Protein AF-A0A3Q0HEC6-F1 (afdb_monomer_lite)

InterPro domains:
  IPR000152 EGF-type aspartate/asparagine hydroxylation site [PS00010] (54-65)
  IPR000152 EGF-type aspartate/asparagine hydroxylation site [PS00010] (96-107)
  IPR000152 EGF-type aspartate/asparagine hydroxylation site [PS00010] (138-149)
  IPR000152 EGF-type aspartate/asparagine hydroxylation site [PS00010] (179-190)
  IPR000152 EGF-type aspartate/asparagine hydroxylation site [PS00010] (309-320)
  IPR000152 EGF-type aspartate/asparagine hydroxylation site [PS00010] (496-507)
  IPR000742 EGF-like domain [PS01186] (63-78)
  IPR000742 EGF-like domain [PS01186] (147-162)
  IPR000742 EGF-like domain [PS01186] (188-203)
  IPR000742 EGF-like domain [PS01186] (318-333)
  IPR000742 EGF-like domain [PS50026] (38-79)
  IPR000742 EGF-like domain [PS50026] (80-117)
  IPR000742 EGF-like domain [PS50026] (122-163)
  IPR000742 EGF-like domain [PS50026] (164-204)
  IPR000742 EGF-like domain [PS50026] (293-334)
  IPR000742 EGF-like domain [PS50026] (479-517)
  IPR000742 EGF-like domain [SM00181] (41-79)
  IPR000742 EGF-like domain [SM00181] (83-121)
  IPR000742 EGF-like domain [SM00181] (125-163)
  IPR000742 EGF-like domain [SM00181] (167-204)

Sequence (721 aa):
MAGSWHCPREAHSAGGAPPPGPCSRARGTRASPCSLADVDECRDARPPCGAGSCENLPGAYRCLCPEGYRTGARQAECQDVDECAAGTPCGLPSHCTNTAGSFRCECRPGYRAQAPGGPCMDVNECLEGDFCFPHGECLNADGSYTCLCAQGFAAAPDGASCLDVDECRRGGACEGGRCVNTEGSFDCYCPAGFRAGPDKTDCQDVDECQDYRDALCGAQRCENLPGSYRCVADCDPGYEAGSNGQCHDVDECETYGAHLCGAQRCQNLPGSYRCVAPCDPGYEPGPGSQCHDVDECANGTRCGVHAVCHNLPGAFQCLCDQGYETTRDGHHCQDVNECETLQGVCGAELCENVEGSFLCLCPSSDQEFDPMTGRCTRPPGAALPSRPEPPELRVEPEPELEPVLVPGEGARRECYRQGCGGLLAWNTTRQECCCTLGGGWGPECSTRPCPTRGSAQYQALCPGIGGIVASGPHGALADVDECVLFGSHACMGGVCVNKVPGYACYCPSGYYYEREQLECVDNDECQDEEAEACVGGRCVNTVGSYYCSCQAPLVLDASQRRCVANDSQALDANQAVCWQEVVSPDILALQASSALAWLIVEVLVILLSLYLMTVNTDLTTIDLVAFSGYKYVGMIVGVVSGLLFGRTGYYLLLSWCCVTIFFFMVRAGGTWPGARRLGPEDLGTGVLVRGAKNQLRMYLTMAIAALQPLFMYWLTYHLVW

Organism: Alligator sinensis (NCBI:txid38654)

Radius of gyration: 64.33 Å; chains: 1; bounding box: 163×84×189 Å

Secondary structure (DSSP, 8-state):
--------------------------S-S-------PPP-GGGSSS-TTTTSEEEEETTEEEEEPPTTEEE-TTSSSEEE--GGGGS-TT-TTEEEEEETTEEEEEEPTTEEESSTT--EEE--HHHHS-TTTTTEEEEEETTEEEEEEPTTEEE-TTSSSEEE--HHHHS-SSBTSEEEEETTEEEEEPPTTEEE-TTSSBEEE--HHHHSHHHHHTTEEEEEETTEEEEEEEEPTTEEE-TTS-EEE--HHHHTGGGTTTTEEEEEETTEEEEEEEEPTTEEE-TTSPEEE--TTTTS-SS-TTEEEEEETTEEEEEEPTTEEE-TTSS-EEE--HHHHSTTTTTTSEEEEETTEEEEE-SSTT-EEETTTTEEE--TT-PPPPP-------------------TTTT--EEEE-GGG-SEEEEEE-HHHHHTTT-SEESS-TTTSBPPPTTSHHHHHHS-SSTTEEEETTTTEEEE--HHHHHGGGTSBTSEEEE-SSSEEEEPPTTEEEETTTTEEEEP-TTS-TTS--SBSSEEEEETTEEEEEPPTTEEE-TTSSBEEE--S-----S-------S--HHHHHHHHHHHHHHHHHHHHHHHHHHHHHTS-----HHHHHHHHIIIIIHHHHHHHHHHHHHHHHHHHHHHHHHHHHHHHHHHHTT-STTPPP--S--SSS------HHHHHHHHHHHHHHHHHHHHHHHHHHHH--

pLDDT: mean 71.11, std 16.27, range [29.56, 91.94]

Foldseek 3Di:
DDDDDDDDDDDDDDDDDDDDDDDDDDDDDDDDDDDDDADQQCPDPDRQAVQFHWDDDRVDIATDEDAQWDQPPVNRYTDGDQPVVVPCQQEPPWDWDGDRRGIATGHDQQWDAPDGSHHTDGDQVQVVDDWQPPFFHWADDRNDIATDGHQQWDQDPRRGYTDGDQVVVVDQAAAQFDWDDDRNGIDTDHDAQWDQDPVRRYTHGNQCCVVPVCVPQNQFDWAGDRNDIDGDLHGHAQWDQDPVSDTDGNQCCVVVNCVPQPQFDWDGDRNDIDGDDDGHAQWDQDPPRDTDGNQPCPVVPQADPQWDWAGDRRDIATHGHAQWDQDPVRRYTDGDQCPVVPPCQLPPFDWDGDGRGIDTDDPDPQWDRDNVVSDTDHPPPDDDDDDDDDDDDDDDDDDDDDDPPDPDQPFFAWFAAAVNPDTQAGGHGLLLRQLAGGQATHPDRVVGGRDDPPDPSSCVSAVDHRQWGQDDPPRDIDGRQSCVGRPCQQEPQFDWDCDVRYIDTDHPAQWDQDRRNNYTHGNQPQPPPVNLQAAQFHWDDDRRDIATHHDPPWDADPVRRYTDHPPDDPDDDDDDPDDDDDDDPVRVVVLVVVVVVVVVVVVVVVVVVVVVVVPDDPDDPVLVCLVCCLPPVLVVQLVVQCVVPNPVSNVVSLVVSVVSLVVSCCLADQPDPVRADDDPDDDDDGDDPDDPVSVVVVVVVNVVSVCVSVVVVVSCVVPVD

Structure (mmCIF, N/CA/C/O backbone):
data_AF-A0A3Q0HEC6-F1
#
_entry.id   AF-A0A3Q0HEC6-F1
#
loop_
_atom_site.group_PDB
_atom_site.id
_atom_site.type_symbol
_atom_site.label_atom_id
_atom_site.label_alt_id
_atom_site.label_comp_id
_atom_site.label_asym_id
_atom_site.label_entity_id
_atom_site.label_seq_id
_atom_site.pdbx_PDB_ins_code
_atom_site.Cartn_x
_atom_site.Cartn_y
_atom_site.Cartn_z
_atom_site.occupancy
_atom_site.B_iso_or_equiv
_atom_site.auth_seq_id
_atom_site.auth_comp_id
_atom_site.auth_asym_id
_atom_site.auth_atom_id
_atom_site.pdbx_PDB_model_num
ATOM 1 N N . MET A 1 1 ? -63.225 -2.344 35.540 1.00 34.50 1 MET A N 1
ATOM 2 C CA . MET A 1 1 ? -64.273 -3.195 34.934 1.00 34.50 1 MET A CA 1
ATOM 3 C C . MET A 1 1 ? -64.584 -4.330 35.905 1.00 34.50 1 MET A C 1
ATOM 5 O O . MET A 1 1 ? -63.628 -4.870 36.437 1.00 34.50 1 MET A O 1
ATOM 9 N N . ALA A 1 2 ? -65.879 -4.645 36.088 1.00 30.22 2 ALA A N 1
ATOM 10 C CA . ALA A 1 2 ? -66.488 -5.686 36.949 1.00 30.22 2 ALA A CA 1
ATOM 11 C C . ALA A 1 2 ? -66.310 -5.498 38.479 1.00 30.22 2 ALA A C 1
ATOM 13 O O . ALA A 1 2 ? -65.220 -5.198 38.931 1.00 30.22 2 ALA A O 1
ATOM 14 N N . GLY A 1 3 ? -67.301 -5.642 39.366 1.00 30.62 3 GLY A N 1
ATOM 15 C CA . GLY A 1 3 ? -68.721 -5.970 39.245 1.00 30.62 3 GLY A CA 1
ATOM 16 C C . GLY A 1 3 ? -69.268 -6.528 40.577 1.00 30.62 3 GLY A C 1
ATOM 17 O O . GLY A 1 3 ? -68.682 -7.438 41.140 1.00 30.62 3 GLY A O 1
ATOM 18 N N . SER A 1 4 ? -70.439 -6.020 40.981 1.00 29.95 4 SER A N 1
ATOM 19 C CA . SER A 1 4 ? -71.490 -6.640 41.818 1.00 29.95 4 SER A CA 1
ATOM 20 C C . SER A 1 4 ? -71.415 -6.726 43.361 1.00 29.95 4 SER A C 1
ATOM 22 O O . SER A 1 4 ? -70.410 -7.029 43.987 1.00 29.95 4 SER A O 1
ATOM 24 N N . TRP A 1 5 ? -72.612 -6.492 43.914 1.00 33.75 5 TRP A N 1
ATOM 25 C CA . TRP A 1 5 ? -73.108 -6.399 45.289 1.00 33.75 5 TRP A CA 1
ATOM 26 C C . TRP A 1 5 ? -73.539 -7.753 45.887 1.00 33.75 5 TRP A C 1
ATOM 28 O O . TRP A 1 5 ? -73.974 -8.607 45.118 1.00 33.75 5 TRP A O 1
ATOM 38 N N . HIS A 1 6 ? -73.600 -7.872 47.231 1.00 31.00 6 HIS A N 1
ATOM 39 C CA . HIS A 1 6 ? -74.735 -8.473 47.979 1.00 31.00 6 HIS A CA 1
ATOM 40 C C . HIS A 1 6 ? -74.637 -8.368 49.526 1.00 31.00 6 HIS A C 1
ATOM 42 O O . HIS A 1 6 ? -73.565 -8.510 50.103 1.00 31.00 6 HIS A O 1
ATOM 48 N N . CYS A 1 7 ? -75.797 -8.156 50.177 1.00 32.81 7 CYS A N 1
ATOM 49 C CA . CYS A 1 7 ? -76.070 -8.264 51.629 1.00 32.81 7 CYS A CA 1
ATOM 50 C C . CYS A 1 7 ? -76.381 -9.714 52.065 1.00 32.81 7 CYS A C 1
ATOM 52 O O . CYS A 1 7 ? -76.764 -10.526 51.220 1.00 32.81 7 CYS A O 1
ATOM 54 N N . PRO A 1 8 ? -76.350 -10.021 53.383 1.00 38.03 8 PRO A N 1
ATOM 55 C CA . PRO A 1 8 ? -77.593 -10.434 54.083 1.00 38.03 8 PRO A CA 1
ATOM 56 C C . PRO A 1 8 ? -77.682 -9.991 55.578 1.00 38.03 8 PRO A C 1
ATOM 58 O O . PRO A 1 8 ? -76.679 -9.920 56.270 1.00 38.03 8 PRO A O 1
ATOM 61 N N . ARG A 1 9 ? -78.845 -9.484 56.032 1.00 30.67 9 ARG A N 1
ATOM 62 C CA . ARG A 1 9 ? -79.902 -10.087 56.905 1.00 30.67 9 ARG A CA 1
ATOM 63 C C . ARG A 1 9 ? -79.598 -10.228 58.414 1.00 30.67 9 ARG A C 1
ATOM 65 O O . ARG A 1 9 ? -78.859 -11.112 58.823 1.00 30.67 9 ARG A O 1
ATOM 72 N N . GLU A 1 10 ? -80.350 -9.467 59.218 1.00 32.66 10 GLU A N 1
ATOM 73 C CA . GLU A 1 10 ? -80.646 -9.706 60.642 1.00 32.66 10 GLU A CA 1
ATOM 74 C C . GLU A 1 10 ? -82.027 -10.370 60.826 1.00 32.66 10 GLU A C 1
ATOM 76 O O . GLU A 1 10 ? -82.947 -10.120 60.041 1.00 32.66 10 GLU A O 1
ATOM 81 N N . ALA A 1 11 ? -82.190 -11.166 61.895 1.00 30.73 11 ALA A N 1
ATOM 82 C CA . ALA A 1 11 ? -83.487 -11.556 62.457 1.00 30.73 11 ALA A CA 1
ATOM 83 C C . ALA A 1 11 ? -83.419 -11.860 63.979 1.00 30.73 11 ALA A C 1
ATOM 85 O O . ALA A 1 11 ? -82.565 -12.608 64.443 1.00 30.73 11 ALA A O 1
ATOM 86 N N . HIS A 1 12 ? -84.379 -11.260 64.694 1.00 33.44 12 HIS A N 1
ATOM 87 C CA . HIS A 1 12 ? -84.922 -11.401 66.063 1.00 33.44 12 HIS A CA 1
ATOM 88 C C . HIS A 1 12 ? -84.805 -12.741 66.848 1.00 33.44 12 HIS A C 1
ATOM 90 O O . HIS A 1 12 ? -85.048 -13.802 66.286 1.00 33.44 12 HIS A O 1
ATOM 96 N N . SER A 1 13 ? -84.697 -12.706 68.197 1.00 32.81 13 SER A N 1
ATOM 97 C CA . SER A 1 13 ? -85.825 -12.677 69.184 1.00 32.81 13 SER A CA 1
ATOM 98 C C . SER A 1 13 ? -85.439 -13.097 70.637 1.00 32.81 13 SER A C 1
ATOM 100 O O . SER A 1 13 ? -84.605 -13.976 70.793 1.00 32.81 13 SER A O 1
ATOM 102 N N . ALA A 1 14 ? -86.125 -12.492 71.641 1.00 33.44 14 ALA A N 1
ATOM 103 C CA . ALA A 1 14 ? -86.491 -12.935 73.024 1.00 33.44 14 ALA A CA 1
ATOM 104 C C . ALA A 1 14 ? -85.405 -13.454 74.018 1.00 33.44 14 ALA A C 1
ATOM 106 O O . ALA A 1 14 ? -84.479 -14.134 73.622 1.00 33.44 14 ALA A O 1
ATOM 107 N N . GLY A 1 15 ? -85.430 -13.273 75.352 1.00 30.64 15 GLY A N 1
ATOM 108 C CA . GLY A 1 15 ? -86.373 -12.743 76.354 1.00 30.64 15 GLY A CA 1
ATOM 109 C C . GLY A 1 15 ? -86.136 -13.432 77.732 1.00 30.64 15 GLY A C 1
ATOM 110 O O . GLY A 1 15 ? -85.742 -14.592 77.745 1.00 30.64 15 GLY A O 1
ATOM 111 N N . GLY A 1 16 ? -86.411 -12.760 78.873 1.00 29.56 16 GLY A N 1
ATOM 112 C CA . GLY A 1 16 ? -86.793 -13.418 80.156 1.00 29.56 16 GLY A CA 1
ATOM 113 C C . GLY A 1 16 ? -85.967 -13.194 81.457 1.00 29.56 16 GLY A C 1
ATOM 114 O O . GLY A 1 16 ? -85.059 -13.965 81.718 1.00 29.56 16 GLY A O 1
ATOM 115 N N . ALA A 1 17 ? -86.327 -12.160 82.254 1.00 30.50 17 ALA A N 1
ATOM 116 C CA . ALA A 1 17 ? -86.781 -12.087 83.688 1.00 30.50 17 ALA A CA 1
ATOM 117 C C . ALA A 1 17 ? -86.378 -13.155 84.774 1.00 30.50 17 ALA A C 1
ATOM 119 O O . ALA A 1 17 ? -86.022 -14.258 84.374 1.00 30.50 17 ALA A O 1
ATOM 120 N N . PRO A 1 18 ? -86.655 -13.014 86.120 1.00 54.81 18 PRO A N 1
ATOM 121 C CA . PRO A 1 18 ? -86.926 -11.886 87.080 1.00 54.81 18 PRO A CA 1
ATOM 122 C C . PRO A 1 18 ? -86.287 -12.116 88.526 1.00 54.81 18 PRO A C 1
ATOM 124 O O . PRO A 1 18 ? -85.237 -12.748 88.574 1.00 54.81 18 PRO A O 1
ATOM 127 N N . PRO A 1 19 ? -86.937 -11.862 89.712 1.00 59.88 19 PRO A N 1
ATOM 128 C CA . PRO A 1 19 ? -87.216 -10.651 90.561 1.00 59.88 19 PRO A CA 1
ATOM 129 C C . PRO A 1 19 ? -86.631 -10.811 92.021 1.00 59.88 19 PRO A C 1
ATOM 131 O O . PRO A 1 19 ? -85.652 -11.553 92.113 1.00 59.88 19 PRO A O 1
ATOM 134 N N . PRO A 1 20 ? -87.152 -10.279 93.185 1.00 47.16 20 PRO A N 1
ATOM 135 C CA . PRO A 1 20 ? -88.245 -9.326 93.581 1.00 47.16 20 PRO A CA 1
ATOM 136 C C . PRO A 1 20 ? -87.755 -8.165 94.511 1.00 47.16 20 PRO A C 1
ATOM 138 O O . PRO A 1 20 ? -86.562 -8.054 94.735 1.00 47.16 20 PRO A O 1
ATOM 141 N N . GLY A 1 21 ? -88.502 -7.212 95.101 1.00 34.09 21 GLY A N 1
ATOM 142 C CA . GLY A 1 21 ? -89.913 -6.923 95.434 1.00 34.09 21 GLY A CA 1
ATOM 143 C C . GLY A 1 21 ? -89.975 -5.618 96.303 1.00 34.09 21 GLY A C 1
ATOM 144 O O . GLY A 1 21 ? -88.972 -4.918 96.363 1.00 34.09 21 GLY A O 1
ATOM 145 N N . PRO A 1 22 ? -91.082 -5.280 97.006 1.00 52.56 22 PRO A N 1
ATOM 146 C CA . PRO A 1 22 ? -91.936 -4.074 96.846 1.00 52.56 22 PRO A CA 1
ATOM 147 C C . PRO A 1 22 ? -91.680 -2.909 97.857 1.00 52.56 22 PRO A C 1
ATOM 149 O O . PRO A 1 22 ? -90.923 -3.073 98.803 1.00 52.56 22 PRO A O 1
ATOM 152 N N . CYS A 1 23 ? -92.225 -1.682 97.716 1.00 31.59 23 CYS A N 1
ATOM 153 C CA . CYS A 1 23 ? -93.571 -1.293 98.191 1.00 31.59 23 CYS A CA 1
ATOM 154 C C . CYS A 1 23 ? -93.992 0.160 97.842 1.00 31.59 23 CYS A C 1
ATOM 156 O O . CYS A 1 23 ? -93.206 1.102 97.853 1.00 31.59 23 CYS A O 1
ATOM 158 N N . SER A 1 24 ? -95.298 0.299 97.620 1.00 32.69 24 SER A N 1
ATOM 159 C CA . SER A 1 24 ? -96.154 1.462 97.331 1.00 32.69 24 SER A CA 1
ATOM 160 C C . SER A 1 24 ? -96.420 2.418 98.511 1.00 32.69 24 SER A C 1
ATOM 162 O O . SER A 1 24 ? -96.387 1.993 99.666 1.00 32.69 24 SER A O 1
ATOM 164 N N . ARG A 1 25 ? -96.843 3.672 98.240 1.00 35.34 25 ARG A N 1
ATOM 165 C CA . ARG A 1 25 ? -97.493 4.546 99.244 1.00 35.34 25 ARG A CA 1
ATOM 166 C C . ARG A 1 25 ? -98.843 5.100 98.777 1.00 35.34 25 ARG A C 1
ATOM 168 O O . ARG A 1 25 ? -98.983 5.642 97.686 1.00 35.34 25 ARG A O 1
ATOM 175 N N . ALA A 1 26 ? -99.825 4.911 99.653 1.00 34.44 26 ALA A N 1
ATOM 176 C CA . ALA A 1 26 ? -101.240 5.194 99.492 1.00 34.44 26 ALA A CA 1
ATOM 177 C C . ALA A 1 26 ? -101.593 6.683 99.651 1.00 34.44 26 ALA A C 1
ATOM 179 O O . ALA A 1 26 ? -100.981 7.413 100.431 1.00 34.44 26 ALA A O 1
ATOM 180 N N . ARG A 1 27 ? -102.668 7.096 98.967 1.00 39.28 27 ARG A N 1
ATOM 181 C CA . ARG A 1 27 ? -103.466 8.275 99.317 1.00 39.28 27 ARG A CA 1
ATOM 182 C C . ARG A 1 27 ? -104.215 8.017 100.626 1.00 39.28 27 ARG A C 1
ATOM 184 O O . ARG A 1 27 ? -104.932 7.030 100.736 1.00 39.28 27 ARG A O 1
ATOM 191 N N . GLY A 1 28 ? -104.145 8.999 101.521 1.00 38.53 28 GLY A N 1
ATOM 192 C CA . GLY A 1 28 ? -105.277 9.380 102.361 1.00 38.53 28 GLY A CA 1
ATOM 193 C C . GLY A 1 28 ? -105.322 8.797 103.767 1.00 38.53 28 GLY A C 1
ATOM 194 O O . GLY A 1 28 ? -106.206 8.008 104.044 1.00 38.53 28 GLY A O 1
ATOM 195 N N . THR A 1 29 ? -104.478 9.298 104.672 1.00 35.91 29 THR A N 1
ATOM 196 C CA . THR A 1 29 ? -104.925 9.794 105.989 1.00 35.91 29 THR A CA 1
ATOM 197 C C . THR A 1 29 ? -103.829 10.630 106.649 1.00 35.91 29 THR A C 1
ATOM 199 O O . THR A 1 29 ? -102.707 10.167 106.801 1.00 35.91 29 THR A O 1
ATOM 202 N N . ARG A 1 30 ? -104.237 11.832 107.073 1.00 37.50 30 ARG A N 1
ATOM 203 C CA . ARG A 1 30 ? -103.649 12.747 108.068 1.00 37.50 30 ARG A CA 1
ATOM 204 C C . ARG A 1 30 ? -102.193 13.200 107.886 1.00 37.50 30 ARG A C 1
ATOM 206 O O . ARG A 1 30 ? -101.231 12.481 108.115 1.00 37.50 30 ARG A O 1
ATOM 213 N N . ALA A 1 31 ? -102.109 14.488 107.563 1.00 40.38 31 ALA A N 1
ATOM 214 C CA . ALA A 1 31 ? -100.931 15.330 107.564 1.00 40.38 31 ALA A CA 1
ATOM 215 C C . ALA A 1 31 ? -100.187 15.336 108.908 1.00 40.38 31 ALA A C 1
ATOM 217 O O . ALA A 1 31 ? -100.796 15.425 109.975 1.00 40.38 31 ALA A O 1
ATOM 218 N N . SER A 1 32 ? -98.861 15.348 108.818 1.00 39.22 32 SER A N 1
ATOM 219 C CA . SER A 1 32 ? -97.944 16.044 109.726 1.00 39.22 32 SER A CA 1
ATOM 220 C C . SER A 1 32 ? -96.673 16.394 108.928 1.00 39.22 32 SER A C 1
ATOM 222 O O . SER A 1 32 ? -96.333 15.653 108.004 1.00 39.22 32 SER A O 1
ATOM 224 N N . PRO A 1 33 ? -96.040 17.552 109.179 1.00 50.03 33 PRO A N 1
ATOM 225 C CA . PRO A 1 33 ? -95.179 18.231 108.213 1.00 50.03 33 PRO A CA 1
ATOM 226 C C . PRO A 1 33 ? -93.747 17.681 108.238 1.00 50.03 33 PRO A C 1
ATOM 228 O O . PRO A 1 33 ? -93.186 17.478 109.311 1.00 50.03 33 PRO A O 1
ATOM 231 N N . CYS A 1 34 ? -93.134 17.494 107.066 1.00 40.06 34 CYS A N 1
ATOM 232 C CA . CYS A 1 34 ? -91.691 17.280 106.949 1.00 40.06 34 CYS A CA 1
ATOM 233 C C . CYS A 1 34 ? -91.048 18.503 106.288 1.00 40.06 34 CYS A C 1
ATOM 235 O O . CYS A 1 34 ? -91.478 18.966 105.235 1.00 40.06 34 CYS A O 1
ATOM 237 N N . SER A 1 35 ? -90.041 19.018 106.980 1.00 50.25 35 SER A N 1
ATOM 238 C CA . SER A 1 35 ? -89.138 20.112 106.639 1.00 50.25 35 SER A CA 1
ATOM 239 C C . SER A 1 35 ? -88.459 19.937 105.277 1.00 50.25 35 SER A C 1
ATOM 241 O O . SER A 1 35 ? -87.895 18.879 105.004 1.00 50.25 35 SER A O 1
ATOM 243 N N . LEU A 1 36 ? -88.458 21.000 104.468 1.00 62.84 36 LEU A N 1
ATOM 244 C CA . LEU A 1 36 ? -87.595 21.163 103.295 1.00 62.84 36 LEU A CA 1
ATOM 245 C C . LEU A 1 36 ? -86.159 21.411 103.776 1.00 62.84 36 LEU A C 1
ATOM 247 O O . LEU A 1 36 ? -85.813 22.538 104.126 1.00 62.84 36 LEU A O 1
ATOM 251 N N . ALA A 1 37 ? -85.358 20.353 103.846 1.00 66.06 37 ALA A N 1
ATOM 252 C CA . ALA A 1 37 ? -83.910 20.460 103.963 1.00 66.06 37 ALA A CA 1
ATOM 253 C C . ALA A 1 37 ? -83.306 20.269 102.568 1.00 66.06 37 ALA A C 1
ATOM 255 O O . ALA A 1 37 ? -83.689 19.336 101.861 1.00 66.06 37 ALA A O 1
ATOM 256 N N . ASP A 1 38 ? -82.419 21.183 102.187 1.00 72.62 38 ASP A N 1
ATOM 257 C CA . ASP A 1 38 ? -81.604 21.086 100.977 1.00 72.62 38 ASP A CA 1
ATOM 258 C C . ASP A 1 38 ? -80.767 19.799 101.010 1.00 72.62 38 ASP A C 1
ATOM 260 O O . ASP A 1 38 ? -80.255 19.420 102.070 1.00 72.62 38 ASP A O 1
ATOM 264 N N . VAL A 1 39 ? -80.683 19.099 99.880 1.00 77.38 39 VAL A N 1
ATOM 265 C CA . VAL A 1 39 ? -79.873 17.883 99.765 1.00 77.38 39 VAL A CA 1
ATOM 266 C C . VAL A 1 39 ? -78.484 18.325 99.338 1.00 77.38 39 VAL A C 1
ATOM 268 O O . VAL A 1 39 ? -78.343 18.889 98.272 1.00 77.38 39 VAL A O 1
ATOM 271 N N . ASP A 1 40 ? -77.470 18.082 100.165 1.00 77.75 40 ASP A N 1
ATOM 272 C CA . ASP A 1 40 ? -76.085 18.410 99.816 1.00 77.75 40 ASP A CA 1
ATOM 273 C C . ASP A 1 40 ? -75.506 17.317 98.906 1.00 77.75 40 ASP A C 1
ATOM 275 O O . ASP A 1 40 ? -74.962 16.317 99.392 1.00 77.75 40 ASP A O 1
ATOM 279 N N . GLU A 1 41 ? -75.636 17.490 97.586 1.00 82.31 41 GLU A N 1
ATOM 280 C CA . GLU A 1 41 ? -75.156 16.510 96.600 1.00 82.31 41 GLU A CA 1
ATOM 281 C C . GLU A 1 41 ? -73.622 16.364 96.601 1.00 82.31 41 GLU A C 1
ATOM 283 O O . GLU A 1 41 ? -73.084 15.372 96.106 1.00 82.31 41 GLU A O 1
ATOM 288 N N . CYS A 1 42 ? -72.883 17.300 97.210 1.00 79.25 42 CYS A N 1
ATOM 289 C CA . CYS A 1 42 ? -71.428 17.207 97.341 1.00 79.25 42 CYS A CA 1
ATOM 290 C C . CYS A 1 42 ? -70.983 16.188 98.403 1.00 79.25 42 CYS A C 1
ATOM 292 O O . CYS A 1 42 ? -69.801 15.833 98.457 1.00 79.25 42 CYS A O 1
ATOM 294 N N . ARG A 1 43 ? -71.903 15.704 99.250 1.00 79.38 43 ARG A N 1
ATOM 295 C CA . ARG A 1 43 ? -71.632 14.684 100.280 1.00 79.38 43 ARG A CA 1
ATOM 296 C C . ARG A 1 43 ? -72.018 13.265 99.867 1.00 79.38 43 ARG A C 1
ATOM 298 O O . ARG A 1 43 ? -71.888 12.346 100.679 1.00 79.38 43 ARG A O 1
ATOM 305 N N . ASP A 1 44 ? -72.449 13.073 98.623 1.00 76.25 44 ASP A N 1
ATOM 306 C CA . ASP A 1 44 ? -72.767 11.754 98.090 1.00 76.25 44 ASP A CA 1
ATOM 307 C C . ASP A 1 44 ? -71.524 10.866 97.923 1.00 76.25 44 ASP A C 1
ATOM 309 O O . ASP A 1 44 ? -70.402 11.323 97.707 1.00 76.25 44 ASP A O 1
ATOM 313 N N . ALA A 1 45 ? -71.734 9.546 97.988 1.00 62.88 45 ALA A N 1
ATOM 314 C CA . ALA A 1 45 ? -70.665 8.541 97.920 1.00 62.88 45 ALA A CA 1
ATOM 315 C C . ALA A 1 45 ? -69.856 8.565 96.602 1.00 62.88 45 ALA A C 1
ATOM 317 O O . ALA A 1 45 ? -68.776 7.977 96.530 1.00 62.88 45 ALA A O 1
ATOM 318 N N . ARG A 1 46 ? -70.372 9.225 95.559 1.00 73.62 46 ARG A N 1
ATOM 319 C CA . ARG A 1 46 ? -69.650 9.582 94.333 1.00 73.62 46 ARG A CA 1
ATOM 320 C C . ARG A 1 46 ? -69.941 11.055 94.040 1.00 73.62 46 ARG A C 1
ATOM 322 O O . ARG A 1 46 ? -71.033 11.335 93.551 1.00 73.62 46 ARG A O 1
ATOM 329 N N . PRO A 1 47 ? -69.011 11.975 94.344 1.00 70.81 47 PRO A N 1
ATOM 330 C CA . PRO A 1 47 ? -69.225 13.396 94.113 1.00 70.81 47 PRO A CA 1
ATOM 331 C C . PRO A 1 47 ? -69.538 13.663 92.632 1.00 70.81 47 PRO A C 1
ATOM 333 O O . PRO A 1 47 ? -68.864 13.102 91.763 1.00 70.81 47 PRO A O 1
ATOM 336 N N . PRO A 1 48 ? -70.522 14.519 92.316 1.00 76.56 48 PRO A N 1
ATOM 337 C CA . PRO A 1 48 ? -71.015 14.678 90.947 1.00 76.56 48 PRO A CA 1
ATOM 338 C C . PRO A 1 48 ? -70.030 15.386 90.002 1.00 76.56 48 PRO A C 1
ATOM 340 O O . PRO A 1 48 ? -70.153 15.277 88.788 1.00 76.56 48 PRO A O 1
ATOM 343 N N . CYS A 1 49 ? -69.034 16.094 90.540 1.00 75.94 49 CYS A N 1
ATOM 344 C CA . CYS A 1 49 ? -68.139 16.955 89.765 1.00 75.94 49 CYS A CA 1
ATOM 345 C C . CYS A 1 49 ? -66.920 16.255 89.143 1.00 75.94 49 CYS A C 1
ATOM 347 O O . CYS A 1 49 ? -66.093 16.930 88.524 1.00 75.94 49 CYS A O 1
ATOM 349 N N . GLY A 1 50 ? -66.798 14.929 89.273 1.00 79.06 50 GLY A N 1
ATOM 350 C CA . GLY A 1 50 ? -65.678 14.171 88.712 1.00 79.06 50 GLY A CA 1
ATOM 351 C C . GLY A 1 50 ? -64.326 14.674 89.235 1.00 79.06 50 GLY A C 1
ATOM 352 O O . GLY A 1 50 ? -64.057 14.578 90.429 1.00 79.06 50 GLY A O 1
ATOM 353 N N . ALA A 1 51 ? -63.490 15.218 88.342 1.00 73.81 51 ALA A N 1
ATOM 354 C CA . ALA A 1 51 ? -62.175 15.788 88.667 1.00 73.81 51 ALA A CA 1
ATOM 355 C C . ALA A 1 51 ? -62.224 17.199 89.301 1.00 73.81 51 ALA A C 1
ATOM 357 O O . ALA A 1 51 ? -61.186 17.716 89.713 1.00 73.81 51 ALA A O 1
ATOM 358 N N . GLY A 1 52 ? -63.399 17.838 89.367 1.00 79.00 52 GLY A N 1
ATOM 359 C CA . GLY A 1 52 ? -63.582 19.179 89.929 1.00 79.00 52 GLY A CA 1
ATOM 360 C C . GLY A 1 52 ? -64.136 19.215 91.351 1.00 79.00 52 GLY A C 1
ATOM 361 O O . GLY A 1 52 ? -64.679 18.237 91.866 1.00 79.00 52 GLY A O 1
ATOM 362 N N . SER A 1 53 ? -64.030 20.384 91.982 1.00 83.56 53 SER A N 1
ATOM 363 C CA . SER A 1 53 ? -64.532 20.622 93.339 1.00 83.56 53 SER A CA 1
ATOM 364 C C . SER A 1 53 ? -66.020 20.969 93.314 1.00 83.56 53 SER A C 1
ATOM 366 O O . SER A 1 53 ? -66.452 21.815 92.534 1.00 83.56 53 SER A O 1
ATOM 368 N N . CYS A 1 54 ? -66.804 20.330 94.180 1.00 84.69 54 CYS A N 1
ATOM 369 C CA . CYS A 1 54 ? -68.247 20.542 94.282 1.00 84.69 54 CYS A CA 1
ATOM 370 C C . CYS A 1 54 ? -68.572 21.616 95.327 1.00 84.69 54 CYS A C 1
ATOM 372 O O . CYS A 1 54 ? -68.114 21.528 96.467 1.00 84.69 54 CYS A O 1
ATOM 374 N N . GLU A 1 55 ? -69.380 22.605 94.949 1.00 84.31 55 GLU A N 1
ATOM 375 C CA . GLU A 1 55 ? -69.968 23.577 95.871 1.00 84.31 55 GLU A CA 1
ATOM 376 C C . GLU A 1 55 ? -71.490 23.417 95.899 1.00 84.31 55 GLU A C 1
ATOM 378 O O . GLU A 1 55 ? -72.155 23.571 94.869 1.00 84.31 55 GLU A O 1
ATOM 383 N N . ASN A 1 56 ? -72.034 23.134 97.086 1.00 80.31 56 ASN A N 1
ATOM 384 C CA . ASN A 1 56 ? -73.471 22.985 97.282 1.00 80.31 56 ASN A CA 1
ATOM 385 C C . ASN A 1 56 ? -74.170 24.351 97.270 1.00 80.31 56 ASN A C 1
ATOM 387 O O . ASN A 1 56 ? -73.729 25.294 97.938 1.00 80.31 56 ASN A O 1
ATOM 391 N N . LEU A 1 57 ? -75.270 24.457 96.532 1.00 79.12 57 LEU A N 1
ATOM 392 C CA . LEU A 1 57 ? -76.127 25.634 96.469 1.00 79.12 57 LEU A CA 1
ATOM 393 C C . LEU A 1 57 ? -77.562 25.228 96.856 1.00 79.12 57 LEU A C 1
ATOM 395 O O . LEU A 1 57 ? -77.961 24.083 96.706 1.00 79.12 57 LEU A O 1
ATOM 399 N N . PRO A 1 58 ? -78.402 26.156 97.327 1.00 78.88 58 PRO A N 1
ATOM 400 C CA . PRO A 1 58 ? -79.786 25.815 97.642 1.00 78.88 58 PRO A CA 1
ATOM 401 C C . PRO A 1 58 ? -80.551 25.326 96.395 1.00 78.88 58 PRO A C 1
ATOM 403 O O . PRO A 1 58 ? -80.834 26.114 95.489 1.00 78.88 58 PRO A O 1
ATOM 406 N N . GLY A 1 59 ? -80.903 24.040 96.364 1.00 74.75 59 GLY A N 1
ATOM 407 C CA . GLY A 1 59 ? -81.635 23.367 95.289 1.00 74.75 59 GLY A CA 1
ATOM 408 C C . GLY A 1 59 ? -80.810 22.966 94.059 1.00 74.75 59 GLY A C 1
ATOM 409 O O . GLY A 1 59 ? -81.415 22.571 93.058 1.00 74.75 59 GLY A O 1
ATOM 410 N N . ALA A 1 60 ? -79.479 23.109 94.090 1.00 78.44 60 ALA A N 1
ATOM 411 C CA . ALA A 1 60 ? -78.565 22.720 93.011 1.00 78.44 60 ALA A CA 1
ATOM 412 C C . ALA A 1 60 ? -77.111 22.658 93.509 1.00 78.44 60 ALA A C 1
ATOM 414 O O . ALA A 1 60 ? -76.778 23.199 94.543 1.00 78.44 60 ALA A O 1
ATOM 415 N N . TYR A 1 61 ? -76.181 22.157 92.709 1.00 81.62 61 TYR A N 1
ATOM 416 C CA . TYR A 1 61 ? -74.748 22.266 92.998 1.00 81.62 61 TYR A CA 1
ATOM 417 C C . TYR A 1 61 ? -74.021 22.873 91.796 1.00 81.62 61 TYR A C 1
ATOM 419 O O . TYR A 1 61 ? -74.532 22.852 90.672 1.00 81.62 61 TYR A O 1
ATOM 427 N N . ARG A 1 62 ? -72.827 23.434 92.013 1.00 82.88 62 ARG A N 1
ATOM 428 C CA . ARG A 1 62 ? -71.944 23.857 90.916 1.00 82.88 62 ARG A CA 1
ATOM 429 C C . ARG A 1 62 ? -70.573 23.216 91.037 1.00 82.88 62 ARG A C 1
ATOM 431 O O . ARG A 1 62 ? -70.029 23.083 92.132 1.00 82.88 62 ARG A O 1
ATOM 438 N N . CYS A 1 63 ? -70.004 22.867 89.892 1.00 85.19 63 CYS A N 1
ATOM 439 C CA . CYS A 1 63 ? -68.660 22.319 89.817 1.00 85.19 63 CYS A CA 1
ATOM 440 C C . CYS A 1 63 ? -67.649 23.413 89.475 1.00 85.19 63 CYS A C 1
ATOM 442 O O . CYS A 1 63 ? -67.758 24.077 88.441 1.00 85.19 63 CYS A O 1
ATOM 444 N N . LEU A 1 64 ? -66.657 23.585 90.346 1.00 83.31 64 LEU A N 1
ATOM 445 C CA . LEU A 1 64 ? -65.466 24.374 90.071 1.00 83.31 64 LEU A CA 1
ATOM 446 C C . LEU A 1 64 ? -64.445 23.469 89.390 1.00 83.31 64 LEU A C 1
ATOM 448 O O . LEU A 1 64 ? -63.865 22.576 90.014 1.00 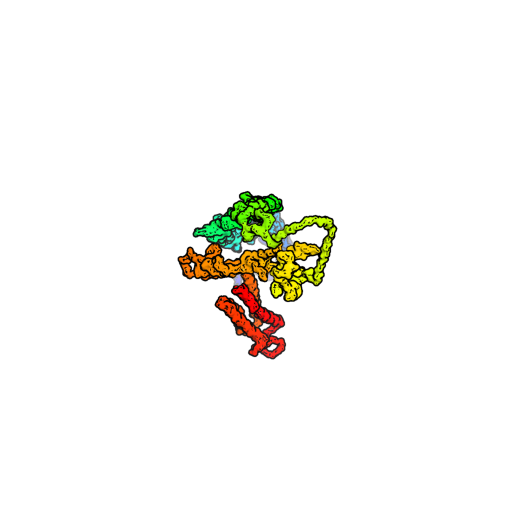83.31 64 LEU A O 1
ATOM 452 N N . CYS A 1 65 ? -64.268 23.685 88.092 1.00 85.50 65 CYS A N 1
ATOM 453 C CA . CYS A 1 65 ? -63.376 22.869 87.288 1.00 85.50 65 CYS A CA 1
ATOM 454 C C . CYS A 1 65 ? -61.931 23.374 87.393 1.00 85.50 65 CYS A C 1
ATOM 456 O O . CYS A 1 65 ? -61.716 24.586 87.299 1.00 85.50 65 CYS A O 1
ATOM 458 N N . PRO A 1 66 ? -60.954 22.474 87.617 1.00 82.56 66 PRO A N 1
ATOM 459 C CA . PRO A 1 66 ? -59.541 22.826 87.569 1.00 82.56 66 PRO A CA 1
ATOM 460 C C . PRO A 1 66 ? -59.136 23.235 86.145 1.00 82.56 66 PRO A C 1
ATOM 462 O O . PRO A 1 66 ? -59.881 23.006 85.188 1.00 82.56 66 PRO A O 1
ATOM 465 N N . GLU A 1 67 ? -57.959 23.850 85.999 1.00 83.25 67 GLU A N 1
ATOM 466 C CA . GLU A 1 67 ? -57.407 24.183 84.678 1.00 83.25 67 GLU A CA 1
ATOM 467 C C . GLU A 1 67 ? -57.369 22.937 83.770 1.00 83.25 67 GLU A C 1
ATOM 469 O O . GLU A 1 67 ? -57.135 21.827 84.248 1.00 83.25 67 GLU A O 1
ATOM 474 N N . GLY A 1 68 ? -57.675 23.113 82.480 1.00 78.88 68 GLY A N 1
ATOM 475 C CA . GLY A 1 68 ? -57.841 22.011 81.516 1.00 78.88 68 GLY A CA 1
ATOM 476 C C . GLY A 1 68 ? -59.245 21.386 81.479 1.00 78.88 68 GLY A C 1
ATOM 477 O O . GLY A 1 68 ? -59.542 20.599 80.590 1.00 78.88 68 GLY A O 1
ATOM 478 N N . TYR A 1 69 ? -60.161 21.768 82.378 1.00 85.25 69 TYR A N 1
ATOM 479 C CA . TYR A 1 69 ? -61.547 21.281 82.382 1.00 85.25 69 TYR A CA 1
ATOM 480 C C . TYR A 1 69 ? -62.553 22.423 82.217 1.00 85.25 69 TYR A C 1
ATOM 482 O O . TYR A 1 69 ? -62.404 23.511 82.773 1.00 85.25 69 TYR A O 1
ATOM 490 N N . ARG A 1 70 ? -63.645 22.162 81.494 1.00 84.69 70 ARG A N 1
ATOM 491 C CA . ARG A 1 70 ? -64.772 23.089 81.322 1.00 84.69 70 ARG A CA 1
ATOM 492 C C . ARG A 1 70 ? -66.055 22.525 81.919 1.00 84.69 70 ARG A C 1
ATOM 494 O O . ARG A 1 70 ? -66.261 21.314 81.982 1.00 84.69 70 ARG A O 1
ATOM 501 N N . THR A 1 71 ? -66.961 23.409 82.323 1.00 78.19 71 THR A N 1
ATOM 502 C CA . THR A 1 71 ? -68.280 23.006 82.815 1.00 78.19 71 THR A CA 1
ATOM 503 C C . THR A 1 71 ? -69.133 22.476 81.659 1.00 78.19 71 THR A C 1
ATOM 505 O O . THR A 1 71 ? -69.289 23.126 80.623 1.00 78.19 71 THR A O 1
ATOM 508 N N . GLY A 1 72 ? -69.676 21.264 81.815 1.00 70.75 72 GLY A N 1
ATOM 509 C CA . GLY A 1 72 ? -70.575 20.667 80.824 1.00 70.75 72 GLY A CA 1
ATOM 510 C C . GLY A 1 72 ? -71.882 21.458 80.658 1.00 70.75 72 GLY A C 1
ATOM 511 O O . GLY A 1 72 ? -72.211 22.335 81.456 1.00 70.75 72 GLY A O 1
ATOM 512 N N . ALA A 1 73 ? -72.692 21.107 79.654 1.00 66.69 73 ALA A N 1
ATOM 513 C CA . ALA A 1 73 ? -73.905 21.843 79.252 1.00 66.69 73 ALA A CA 1
ATOM 514 C C . ALA A 1 73 ? -74.980 22.050 80.350 1.00 66.69 73 ALA A C 1
ATOM 516 O O . ALA A 1 73 ? -75.912 22.826 80.153 1.00 66.69 73 ALA A O 1
ATOM 517 N N . ARG A 1 74 ? -74.872 21.366 81.499 1.00 66.31 74 ARG A N 1
ATOM 518 C CA . ARG A 1 74 ? -75.760 21.516 82.668 1.00 66.31 74 ARG A CA 1
ATOM 519 C C . ARG A 1 74 ? -75.051 22.026 83.936 1.00 66.31 74 ARG A C 1
ATOM 521 O O . ARG A 1 74 ? -75.636 21.929 85.003 1.00 66.31 74 ARG A O 1
ATOM 528 N N . GLN A 1 75 ? -73.805 22.513 83.841 1.00 64.88 75 GLN A N 1
ATOM 529 C CA . GLN A 1 75 ? -72.950 22.939 84.977 1.00 64.88 75 GLN A CA 1
ATOM 530 C C . GLN A 1 75 ? -72.726 21.875 86.076 1.00 64.88 75 GLN A C 1
ATOM 532 O O . GLN A 1 75 ? -72.230 22.181 87.157 1.00 64.88 75 GLN A O 1
ATOM 537 N N . ALA A 1 76 ? -73.053 20.620 85.767 1.00 68.94 76 ALA A N 1
ATOM 538 C CA . ALA A 1 76 ? -73.183 19.518 86.715 1.00 68.94 76 ALA A CA 1
ATOM 539 C C . ALA A 1 76 ? -71.971 18.571 86.750 1.00 68.94 76 ALA A C 1
ATOM 541 O O . ALA A 1 76 ? -71.948 17.660 87.569 1.00 68.94 76 ALA A O 1
ATOM 542 N N . GLU A 1 77 ? -71.000 18.754 85.852 1.00 79.44 77 GLU A N 1
ATOM 543 C CA . GLU A 1 77 ? -69.811 17.905 85.739 1.00 79.44 77 GLU A CA 1
ATOM 544 C C . GLU A 1 77 ? -68.679 18.676 85.043 1.00 79.44 77 GLU A C 1
ATOM 546 O O . GLU A 1 77 ? -68.936 19.501 84.152 1.00 79.44 77 GLU A O 1
ATOM 551 N N . CYS A 1 78 ? -67.436 18.405 85.447 1.00 83.88 78 CYS A N 1
ATOM 552 C CA . CYS A 1 78 ? -66.244 18.921 84.785 1.00 83.88 78 CYS A CA 1
ATOM 553 C C . CYS A 1 78 ? -65.824 17.982 83.662 1.00 83.88 78 CYS A C 1
ATOM 555 O O . CYS A 1 78 ? -65.428 16.844 83.904 1.00 83.88 78 CYS A O 1
ATOM 557 N N . GLN A 1 79 ? -65.926 18.479 82.433 1.00 84.94 79 GLN A N 1
ATOM 558 C CA . GLN A 1 79 ? -65.519 17.759 81.237 1.00 84.94 79 GLN A CA 1
ATOM 559 C C . GLN A 1 79 ? -64.152 18.255 80.807 1.00 84.94 79 GLN A C 1
ATOM 561 O O . GLN A 1 79 ? -63.914 19.461 80.738 1.00 84.94 79 GLN A O 1
ATOM 566 N N . ASP A 1 80 ? -63.277 17.306 80.524 1.00 84.62 80 ASP A N 1
ATOM 567 C CA . ASP A 1 80 ? -61.956 17.564 79.980 1.00 84.62 80 ASP A CA 1
ATOM 568 C C . ASP A 1 80 ? -62.061 18.383 78.684 1.00 84.62 80 ASP A C 1
ATOM 570 O O . ASP A 1 80 ? -62.939 18.136 77.841 1.00 84.62 80 ASP A O 1
ATOM 574 N N . VAL A 1 81 ? -61.236 19.420 78.559 1.00 87.12 81 VAL A N 1
ATOM 575 C CA . VAL A 1 81 ? -61.150 20.204 77.329 1.00 87.12 81 VAL A CA 1
ATOM 576 C C . VAL A 1 81 ? -60.235 19.443 76.391 1.00 87.12 81 VAL A C 1
ATOM 578 O O . VAL A 1 81 ? -59.051 19.375 76.637 1.00 87.12 81 VAL A O 1
ATOM 581 N N . ASP A 1 82 ? -60.766 18.908 75.295 1.00 84.12 82 ASP A N 1
ATOM 582 C CA . ASP A 1 82 ? -59.909 18.311 74.270 1.00 84.12 82 ASP A CA 1
ATOM 583 C C . ASP A 1 82 ? -59.187 19.420 73.491 1.00 84.12 82 ASP A C 1
ATOM 585 O O . ASP A 1 82 ? -59.738 19.996 72.543 1.00 84.12 82 ASP A O 1
ATOM 589 N N . GLU A 1 83 ? -57.959 19.755 73.899 1.00 86.50 83 GLU A N 1
ATOM 590 C CA . GLU A 1 83 ? -57.167 20.781 73.220 1.00 86.50 83 GLU A CA 1
ATOM 591 C C . GLU A 1 83 ? -56.764 20.352 71.802 1.00 86.50 83 GLU A C 1
ATOM 593 O O . GLU A 1 83 ? -56.595 21.205 70.924 1.00 86.50 83 GLU A O 1
ATOM 598 N N . CYS A 1 84 ? -56.683 19.043 71.530 1.00 83.19 84 CYS A N 1
ATOM 599 C CA . CYS A 1 84 ? -56.364 18.514 70.205 1.00 83.19 84 CYS A CA 1
ATOM 600 C C . CYS A 1 84 ? -57.496 18.758 69.189 1.00 83.19 84 CYS A C 1
ATOM 602 O O . CYS A 1 84 ? -57.233 18.853 67.989 1.00 83.19 84 CYS A O 1
ATOM 604 N N . ALA A 1 85 ? -58.742 18.932 69.644 1.00 82.88 85 ALA A N 1
ATOM 605 C CA . ALA A 1 85 ? -59.884 19.259 68.788 1.00 82.88 85 ALA A CA 1
ATOM 606 C C . ALA A 1 85 ? -59.919 20.734 68.324 1.00 82.88 85 ALA A C 1
ATOM 608 O O . ALA A 1 85 ? -60.695 21.077 67.429 1.00 82.88 85 ALA A O 1
ATOM 609 N N . ALA A 1 86 ? -59.088 21.614 68.902 1.00 74.31 86 ALA A N 1
ATOM 610 C CA . ALA A 1 86 ? -59.096 23.057 68.634 1.00 74.31 86 ALA A CA 1
ATOM 611 C C . ALA A 1 86 ? -58.235 23.501 67.426 1.00 74.31 86 ALA A C 1
ATOM 613 O O . ALA A 1 86 ? -58.226 24.685 67.088 1.00 74.31 86 ALA A O 1
ATOM 614 N N . GLY A 1 87 ? -57.535 22.581 66.747 1.00 71.25 87 GLY A N 1
ATOM 615 C CA . GLY A 1 87 ? -56.781 22.858 65.516 1.00 71.25 87 GLY A CA 1
ATOM 616 C C . GLY A 1 87 ? -55.364 22.282 65.532 1.00 71.25 87 GLY A C 1
ATOM 617 O O . GLY A 1 87 ? -55.156 21.144 65.126 1.00 71.25 87 GLY A O 1
ATOM 618 N N . THR A 1 88 ? -54.375 23.073 65.962 1.00 69.31 88 THR A N 1
ATOM 619 C CA . THR A 1 88 ? -52.950 22.674 66.001 1.00 69.31 88 THR A CA 1
ATOM 620 C C . THR A 1 88 ? -52.248 23.184 67.269 1.00 69.31 88 THR A C 1
ATOM 622 O O . THR A 1 88 ? -51.352 24.027 67.170 1.00 69.31 88 THR A O 1
ATOM 625 N N . PRO A 1 89 ? -52.626 22.707 68.470 1.00 75.88 89 PRO A N 1
ATOM 626 C CA . PRO A 1 89 ? -52.021 23.161 69.730 1.00 75.88 89 PRO A CA 1
ATOM 627 C C . PRO A 1 89 ? -50.523 22.819 69.845 1.00 75.88 89 PRO A C 1
ATOM 629 O O . PRO A 1 89 ? -49.784 23.529 70.514 1.00 75.88 89 PRO A O 1
ATOM 632 N N . CYS A 1 90 ? -50.065 21.770 69.155 1.00 73.81 90 CYS A N 1
ATOM 633 C CA . CYS A 1 90 ? -48.694 21.253 69.220 1.00 73.81 90 CYS A CA 1
ATOM 634 C C . CYS A 1 90 ? -47.778 21.693 68.053 1.00 73.81 90 CYS A C 1
ATOM 636 O O . CYS A 1 90 ? -46.632 21.255 67.977 1.00 73.81 90 CYS A O 1
ATOM 638 N N . GLY A 1 91 ? -48.267 22.514 67.109 1.00 74.69 91 GLY A N 1
ATOM 639 C CA . GLY A 1 91 ? -47.564 22.799 65.844 1.00 74.69 91 GLY A CA 1
ATOM 640 C C . GLY A 1 91 ? -47.412 21.562 64.936 1.00 74.69 91 GLY A C 1
ATOM 641 O O . GLY A 1 91 ? -47.566 20.425 65.374 1.00 74.69 91 GLY A O 1
ATOM 642 N N . LEU A 1 92 ? -47.144 21.746 63.642 1.00 76.38 92 LEU A N 1
ATOM 643 C CA . LEU A 1 92 ? -46.858 20.633 62.721 1.00 76.38 92 LEU A CA 1
ATOM 644 C C . LEU A 1 92 ? -45.343 20.548 62.478 1.00 76.38 92 LEU A C 1
ATOM 646 O O . LEU A 1 92 ? -44.736 21.612 62.358 1.00 76.38 92 LEU A O 1
ATOM 650 N N . PRO A 1 93 ? -44.739 19.342 62.400 1.00 77.44 93 PRO A N 1
ATOM 651 C CA . PRO A 1 93 ? -45.357 18.010 62.327 1.00 77.44 93 PRO A CA 1
ATOM 652 C C . PRO A 1 93 ? -45.301 17.222 63.656 1.00 77.44 93 PRO A C 1
ATOM 654 O O . PRO A 1 93 ? -44.349 16.500 63.952 1.00 77.44 93 PRO A O 1
ATOM 657 N N . SER A 1 94 ? -46.377 17.292 64.444 1.00 81.31 94 SER A N 1
ATOM 658 C CA . SER A 1 94 ? -46.537 16.546 65.703 1.00 81.31 94 SER A CA 1
ATOM 659 C C . SER A 1 94 ? -47.876 15.797 65.766 1.00 81.31 94 SER A C 1
ATOM 661 O O . SER A 1 94 ? -48.789 16.047 64.971 1.00 81.31 94 SER A O 1
ATOM 663 N N . HIS A 1 95 ? -47.984 14.845 66.690 1.00 86.69 95 HIS A N 1
ATOM 664 C CA . HIS A 1 95 ? -49.204 14.154 67.078 1.00 86.69 95 HIS A CA 1
ATOM 665 C C . HIS A 1 95 ? -49.630 14.624 68.475 1.00 86.69 95 HIS A C 1
ATOM 667 O O . HIS A 1 95 ? -48.900 14.468 69.453 1.00 86.69 95 HIS A O 1
ATOM 673 N N . CYS A 1 96 ? -50.817 15.222 68.551 1.00 85.38 96 CYS A N 1
ATOM 674 C CA . CYS A 1 96 ? -51.433 15.637 69.806 1.00 85.38 96 CYS A CA 1
ATOM 675 C C . CYS A 1 96 ? -52.254 14.479 70.365 1.00 85.38 96 CYS A C 1
ATOM 677 O O . CYS A 1 96 ? -53.099 13.925 69.658 1.00 85.38 96 CYS A O 1
ATOM 679 N N . THR A 1 97 ? -52.031 14.136 71.631 1.00 86.94 97 THR A N 1
ATOM 680 C CA . THR A 1 97 ? -52.891 13.201 72.360 1.00 86.94 97 THR A CA 1
ATOM 681 C C . THR A 1 97 ? -53.435 13.881 73.607 1.00 86.94 97 THR A C 1
ATOM 683 O O . THR A 1 97 ? -52.679 14.376 74.447 1.00 86.94 97 THR A O 1
ATOM 686 N N . ASN A 1 98 ? -54.761 13.917 73.707 1.00 84.75 98 ASN A N 1
ATOM 687 C CA . ASN A 1 98 ? -55.454 14.517 74.834 1.00 84.75 98 ASN A CA 1
ATOM 688 C C . ASN A 1 98 ? -55.293 13.642 76.090 1.00 84.75 98 ASN A C 1
ATOM 690 O O . ASN A 1 98 ? -55.338 12.408 76.015 1.00 84.75 98 ASN A O 1
ATOM 694 N N . THR A 1 99 ? -55.088 14.264 77.244 1.00 85.81 99 THR A N 1
ATOM 695 C CA . THR A 1 99 ? -54.948 13.604 78.547 1.00 85.81 99 THR A CA 1
ATOM 696 C C . THR A 1 99 ? -55.865 14.283 79.559 1.00 85.81 99 THR A C 1
ATOM 698 O O . THR A 1 99 ? -56.224 15.434 79.408 1.00 85.81 99 THR A O 1
ATOM 701 N N . ALA A 1 100 ? -56.271 13.591 80.620 1.00 83.75 100 ALA A N 1
ATOM 702 C CA . ALA A 1 100 ? -57.215 14.185 81.563 1.00 83.75 100 ALA A CA 1
ATOM 703 C C . ALA A 1 100 ? -56.605 15.430 82.257 1.00 83.75 100 ALA A C 1
ATOM 705 O O . ALA A 1 100 ? -55.734 15.297 83.119 1.00 83.75 100 ALA A O 1
ATOM 706 N N . GLY A 1 101 ? -57.085 16.625 81.904 1.00 81.88 101 GLY A N 1
ATOM 707 C CA . GLY A 1 101 ? -56.647 17.937 82.384 1.00 81.88 101 GLY A CA 1
ATOM 708 C C . GLY A 1 101 ? -55.480 18.571 81.631 1.00 81.88 101 GLY A C 1
ATOM 709 O O . GLY A 1 101 ? -54.967 19.588 82.096 1.00 81.88 101 GLY A O 1
ATOM 710 N N . SER A 1 102 ? -54.995 17.964 80.542 1.00 84.62 102 SER A N 1
ATOM 711 C CA . SER A 1 102 ? -53.854 18.469 79.765 1.00 84.62 102 SER A CA 1
ATOM 712 C C . SER A 1 102 ? -53.736 17.767 78.408 1.00 84.62 102 SER A C 1
ATOM 714 O O . SER A 1 102 ? -54.430 16.807 78.122 1.00 84.62 102 SER A O 1
ATOM 716 N N . PHE A 1 103 ? -52.734 18.095 77.606 1.00 83.69 103 PHE A N 1
ATOM 717 C CA . PHE A 1 103 ? -52.430 17.379 76.368 1.00 83.69 103 PHE A CA 1
ATOM 718 C C . PHE A 1 103 ? -50.930 17.101 76.281 1.00 83.69 103 PHE A C 1
ATOM 720 O O . PHE A 1 103 ? -50.112 17.849 76.821 1.00 83.69 103 PHE A O 1
ATOM 727 N N . ARG A 1 104 ? -50.545 16.025 75.585 1.00 82.56 104 ARG A N 1
ATOM 728 C CA . ARG A 1 104 ? -49.137 15.758 75.259 1.00 82.56 104 ARG A CA 1
ATOM 729 C C . ARG A 1 104 ? -48.910 15.803 73.755 1.00 82.56 104 ARG A C 1
ATOM 731 O O . ARG A 1 104 ? -49.703 15.280 72.968 1.00 82.56 104 ARG A O 1
ATOM 738 N N . CYS A 1 105 ? -47.799 16.423 73.384 1.00 83.44 105 CYS A N 1
ATOM 739 C CA . CYS A 1 105 ? -47.345 16.549 72.010 1.00 83.44 105 CYS A CA 1
ATOM 740 C C . CYS A 1 105 ? -46.179 15.591 71.782 1.00 83.44 105 CYS A C 1
ATOM 742 O O . CYS A 1 105 ? -45.166 15.667 72.478 1.00 83.44 105 CYS A O 1
ATOM 744 N N . GLU A 1 106 ? -46.312 14.715 70.795 1.00 85.50 106 GLU A N 1
ATOM 745 C CA . GLU A 1 106 ? -45.254 13.806 70.362 1.00 85.50 106 GLU A CA 1
ATOM 746 C C . GLU A 1 106 ? -44.847 14.195 68.940 1.00 85.50 106 GLU A C 1
ATOM 748 O O . GLU A 1 106 ? -45.692 14.296 68.053 1.00 85.50 106 GLU A O 1
ATOM 753 N N . CYS A 1 107 ? -43.568 14.473 68.700 1.00 86.94 107 CYS A N 1
ATOM 754 C CA . CYS A 1 107 ? -43.110 14.766 67.344 1.00 86.94 107 CYS A CA 1
ATOM 755 C C . CYS A 1 107 ? -43.245 13.524 66.454 1.00 86.94 107 CYS A C 1
ATOM 757 O O . CYS A 1 107 ? -43.104 12.393 66.927 1.00 86.94 107 CYS A O 1
ATOM 759 N N . ARG A 1 108 ? -43.542 13.723 65.161 1.00 87.44 108 ARG A N 1
ATOM 760 C CA . ARG A 1 108 ? -43.504 12.613 64.197 1.00 87.44 108 ARG A CA 1
ATOM 761 C C . ARG A 1 108 ? -42.072 12.053 64.102 1.00 87.44 108 ARG A C 1
ATOM 763 O O . ARG A 1 108 ? -41.130 12.787 64.402 1.00 87.44 108 ARG A O 1
ATOM 770 N N . PRO A 1 109 ? -41.891 10.785 63.684 1.00 86.38 109 PRO A N 1
ATOM 771 C CA . PRO A 1 109 ? -40.560 10.250 63.388 1.00 86.38 109 PRO A CA 1
ATOM 772 C C . PRO A 1 109 ? -39.784 11.195 62.455 1.00 86.38 109 PRO A C 1
ATOM 774 O O . PRO A 1 109 ? -40.395 11.749 61.543 1.00 86.38 109 PRO A O 1
ATOM 777 N N . GLY A 1 110 ? -38.491 11.405 62.722 1.00 83.69 110 GLY A N 1
ATOM 778 C CA . GLY A 1 110 ? -37.649 12.387 62.016 1.00 83.69 110 GLY A CA 1
ATOM 779 C C . GLY A 1 110 ? -37.650 13.797 62.623 1.00 83.69 110 GLY A C 1
ATOM 780 O O . GLY A 1 110 ? -36.942 14.670 62.147 1.00 83.69 110 GLY A O 1
ATOM 781 N N . TYR A 1 111 ? -38.409 14.051 63.699 1.00 87.50 111 TYR A N 1
ATOM 782 C CA . TYR A 1 111 ? -38.497 15.380 64.316 1.00 87.50 111 TYR A CA 1
ATOM 783 C C . TYR A 1 111 ? -38.279 15.345 65.834 1.00 87.50 111 TYR A C 1
ATOM 785 O O . TYR A 1 111 ? -38.739 14.435 66.527 1.00 87.50 111 TYR A O 1
ATOM 793 N N . ARG A 1 112 ? -37.636 16.386 66.383 1.00 86.88 112 ARG A N 1
ATOM 794 C CA . ARG A 1 112 ? -37.411 16.575 67.829 1.00 86.88 112 ARG A CA 1
ATOM 795 C C . ARG A 1 112 ? -37.970 17.904 68.329 1.00 86.88 112 ARG A C 1
ATOM 797 O O . ARG A 1 112 ? -37.866 18.934 67.665 1.00 86.88 112 ARG A O 1
ATOM 804 N N . ALA A 1 113 ? -38.528 17.902 69.538 1.00 80.75 113 ALA A N 1
ATOM 805 C CA . ALA A 1 113 ? -39.000 19.121 70.190 1.00 80.75 113 ALA A CA 1
ATOM 806 C C . ALA A 1 113 ? -37.814 19.898 70.784 1.00 80.75 113 ALA A C 1
ATOM 808 O O . ALA A 1 113 ? -36.989 19.333 71.505 1.00 80.75 113 ALA A O 1
ATOM 809 N N . GLN A 1 114 ? -37.728 21.203 70.513 1.00 77.38 114 GLN A N 1
ATOM 810 C CA . GLN A 1 114 ? -36.656 22.053 71.054 1.00 77.38 114 GLN A CA 1
ATOM 811 C C . GLN A 1 114 ? -36.786 22.276 72.576 1.00 77.38 114 GLN A C 1
ATOM 813 O O . GLN A 1 114 ? -35.790 22.479 73.268 1.00 77.38 114 GLN A O 1
ATOM 818 N N . ALA A 1 115 ? -38.014 22.213 73.094 1.00 72.12 115 ALA A N 1
ATOM 819 C CA . ALA A 1 115 ? -38.369 22.300 74.508 1.00 72.12 115 ALA A CA 1
ATOM 820 C C . ALA A 1 115 ? -39.673 21.508 74.760 1.00 72.12 115 ALA A C 1
ATOM 822 O O . ALA A 1 115 ? -40.404 21.250 73.799 1.00 72.12 115 ALA A O 1
ATOM 823 N N . PRO A 1 116 ? -40.008 21.124 76.009 1.00 68.25 116 PRO A N 1
ATOM 824 C CA . PRO A 1 116 ? -41.266 20.438 76.320 1.00 68.25 116 PRO A CA 1
ATOM 825 C C . PRO A 1 116 ? -42.482 21.249 75.837 1.00 68.25 116 PRO A C 1
ATOM 827 O O . PRO A 1 116 ? -42.681 22.377 76.281 1.00 68.25 116 PRO A O 1
ATOM 830 N N . GLY A 1 117 ? -43.264 20.695 74.903 1.00 66.12 117 GLY A N 1
ATOM 831 C CA . GLY A 1 117 ? -44.410 21.378 74.279 1.00 66.12 117 GLY A CA 1
ATOM 832 C C . GLY A 1 117 ? -44.060 22.442 73.222 1.00 66.12 117 GLY A C 1
ATOM 833 O O . GLY A 1 117 ? -44.951 23.154 72.769 1.00 66.12 11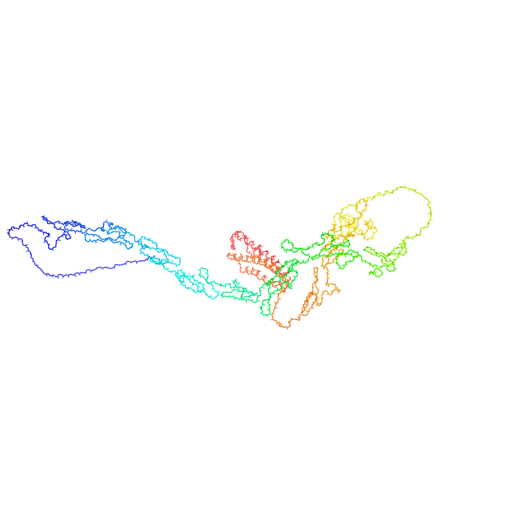7 GLY A O 1
ATOM 834 N N . GLY A 1 118 ? -42.786 22.575 72.835 1.00 70.88 118 GLY A N 1
ATOM 835 C CA . GLY A 1 118 ? -42.327 23.479 71.772 1.00 70.88 118 GLY A CA 1
ATOM 836 C C . GLY A 1 118 ? -42.506 22.911 70.352 1.00 70.88 118 GLY A C 1
ATOM 837 O O . GLY A 1 118 ? -42.879 21.747 70.200 1.00 70.88 118 GLY A O 1
ATOM 838 N N . PRO A 1 119 ? -42.221 23.706 69.300 1.00 74.06 119 PRO A N 1
ATOM 839 C CA . PRO A 1 119 ? -42.348 23.257 67.915 1.00 74.06 119 PRO A CA 1
ATOM 840 C C . PRO A 1 119 ? -41.379 22.107 67.605 1.00 74.06 119 PRO A C 1
ATOM 842 O O . PRO A 1 119 ? -40.228 22.103 68.054 1.00 74.06 119 PRO A O 1
ATOM 845 N N . CYS A 1 120 ? -41.858 21.140 66.821 1.00 84.69 120 CYS A N 1
ATOM 846 C CA . CYS A 1 120 ? -41.046 20.043 66.308 1.00 84.69 120 CYS A CA 1
ATOM 847 C C . CYS A 1 120 ? -40.169 20.552 65.164 1.00 84.69 120 CYS A C 1
ATOM 849 O O . CYS A 1 120 ? -40.680 21.094 64.185 1.00 84.69 120 CYS A O 1
ATOM 851 N N . MET A 1 121 ? -38.858 20.385 65.307 1.00 85.00 121 MET A N 1
ATOM 852 C CA . MET A 1 121 ? -37.889 20.674 64.259 1.00 85.00 121 MET A CA 1
ATOM 853 C C . MET A 1 121 ? -37.358 19.374 63.689 1.00 85.00 121 MET A C 1
ATOM 855 O O . MET A 1 121 ? -37.224 18.385 64.411 1.00 85.00 121 MET A O 1
ATOM 859 N N . ASP A 1 122 ? -37.083 19.412 62.396 1.00 87.88 122 ASP A N 1
ATOM 860 C CA . ASP A 1 122 ? -36.447 18.330 61.669 1.00 87.88 122 ASP A CA 1
ATOM 861 C C . ASP A 1 122 ? -35.119 17.943 62.336 1.00 87.88 122 ASP A C 1
ATOM 863 O O . ASP A 1 122 ? -34.341 18.810 62.759 1.00 87.88 122 ASP A O 1
ATOM 867 N N . VAL A 1 123 ? -34.912 16.642 62.520 1.00 88.75 123 VAL A N 1
ATOM 868 C CA . VAL A 1 123 ? -33.652 16.099 63.021 1.00 88.75 123 VAL A CA 1
ATOM 869 C C . VAL A 1 123 ? -32.727 16.003 61.828 1.00 88.75 123 VAL A C 1
ATOM 871 O O . VAL A 1 123 ? -33.015 15.266 60.907 1.00 88.75 123 VAL A O 1
ATOM 874 N N . ASN A 1 124 ? -31.601 16.710 61.861 1.00 87.88 124 ASN A N 1
ATOM 875 C CA . ASN A 1 124 ? -30.606 16.549 60.813 1.00 87.88 124 ASN A CA 1
ATOM 876 C C . ASN A 1 124 ? -29.746 15.317 61.100 1.00 87.88 124 ASN A C 1
ATOM 878 O O . ASN A 1 124 ? -28.742 15.418 61.814 1.00 87.88 124 ASN A O 1
ATOM 882 N N . GLU A 1 125 ? -30.136 14.163 60.556 1.00 88.62 125 GLU A N 1
ATOM 883 C CA . GLU A 1 125 ? -29.438 12.900 60.804 1.00 88.62 125 GLU A CA 1
ATOM 884 C C . GLU A 1 125 ? -27.986 12.937 60.305 1.00 88.62 125 GLU A C 1
ATOM 886 O O . GLU A 1 125 ? -27.108 12.346 60.935 1.00 88.62 125 GLU A O 1
ATOM 891 N N . CYS A 1 126 ? -27.695 13.720 59.259 1.00 87.00 126 CYS A N 1
ATOM 892 C CA . CYS A 1 126 ? -26.342 13.893 58.721 1.00 87.00 126 CYS A CA 1
ATOM 893 C C . CYS A 1 126 ? -25.365 14.567 59.702 1.00 87.00 126 CYS A C 1
ATOM 895 O O . CYS A 1 126 ? -24.154 14.508 59.498 1.00 87.00 126 CYS A O 1
ATOM 897 N N . LEU A 1 127 ? -25.863 15.241 60.747 1.00 85.44 127 LEU A N 1
ATOM 898 C CA . LEU A 1 127 ? -25.036 15.823 61.813 1.00 85.44 127 LEU A CA 1
ATOM 899 C C . LEU A 1 127 ? -24.945 14.929 63.057 1.00 85.44 127 LEU A C 1
ATOM 901 O O . LEU A 1 127 ? -24.132 15.206 63.940 1.00 85.44 127 LEU A O 1
ATOM 905 N N . GLU A 1 128 ? -25.775 13.888 63.150 1.00 82.50 128 GLU A N 1
ATOM 906 C CA . GLU A 1 128 ? -25.845 12.996 64.311 1.00 82.50 128 GLU A CA 1
ATOM 907 C C . GLU A 1 128 ? -25.098 11.658 64.095 1.00 82.50 128 GLU A C 1
ATOM 909 O O . GLU A 1 128 ? -24.808 10.977 65.081 1.00 82.50 128 GLU A O 1
ATOM 914 N N . GLY A 1 129 ? -24.703 11.297 62.861 1.00 74.81 129 GLY A N 1
ATOM 915 C CA . GLY A 1 129 ? -23.877 10.109 62.583 1.00 74.81 129 GLY A CA 1
ATOM 916 C C . GLY A 1 129 ? -23.324 9.999 61.151 1.00 74.81 129 GLY A C 1
ATOM 917 O O . GLY A 1 129 ? -23.655 10.802 60.283 1.00 74.81 129 GLY A O 1
ATOM 918 N N . ASP A 1 130 ? -22.504 8.968 60.900 1.00 73.94 130 ASP A N 1
ATOM 919 C CA . ASP A 1 130 ? -21.868 8.675 59.597 1.00 73.94 130 ASP A CA 1
ATOM 920 C C . ASP A 1 130 ? -22.813 7.907 58.649 1.00 73.94 130 ASP A C 1
ATOM 922 O O . ASP A 1 130 ? -22.509 6.819 58.149 1.00 73.94 130 ASP A O 1
ATOM 926 N N . PHE A 1 131 ? -24.008 8.450 58.423 1.00 79.19 131 PHE A N 1
ATOM 927 C CA . PHE A 1 131 ? -24.956 7.880 57.467 1.00 79.19 131 PHE A CA 1
ATOM 928 C C . PHE A 1 131 ? -24.430 8.063 56.033 1.00 79.19 131 PHE A C 1
ATOM 930 O O . PHE A 1 131 ? -23.832 9.087 55.711 1.00 79.19 131 PHE A O 1
ATOM 937 N N . CYS A 1 132 ? -24.640 7.064 55.167 1.00 81.19 132 CYS A N 1
ATOM 938 C CA . CYS A 1 132 ? -24.131 7.004 53.784 1.00 81.19 132 CYS A CA 1
ATOM 939 C C . CYS A 1 132 ? -22.607 6.778 53.621 1.00 81.19 132 CYS A C 1
ATOM 941 O O . CYS A 1 132 ? -22.162 6.499 52.508 1.00 81.19 132 CYS A O 1
ATOM 943 N N . PHE A 1 133 ? -21.807 6.821 54.694 1.00 80.44 133 PHE A N 1
ATOM 944 C CA . PHE A 1 133 ? -20.367 6.531 54.649 1.00 80.44 133 PHE A CA 1
ATOM 945 C C . PHE A 1 133 ? -20.092 5.020 54.481 1.00 80.44 133 PHE A C 1
ATOM 947 O O . PHE A 1 133 ? -20.820 4.212 55.065 1.00 80.44 133 PHE A O 1
ATOM 954 N N . PRO A 1 134 ? -19.044 4.595 53.740 1.00 82.31 134 PRO A N 1
ATOM 955 C CA . PRO A 1 134 ? -18.043 5.398 53.021 1.00 82.31 134 PRO A CA 1
ATOM 956 C C . PRO A 1 134 ? -18.380 5.727 51.557 1.00 82.31 134 PRO A C 1
ATOM 958 O O . PRO A 1 134 ? -17.586 6.387 50.891 1.00 82.31 134 PRO A O 1
ATOM 961 N N . HIS A 1 135 ? -19.530 5.288 51.045 1.00 86.31 135 HIS A N 1
ATOM 962 C CA . HIS A 1 135 ? -19.827 5.283 49.604 1.00 86.31 135 HIS A CA 1
ATOM 963 C C . HIS A 1 135 ? -20.847 6.337 49.158 1.00 86.31 135 HIS A C 1
ATOM 965 O O . HIS A 1 135 ? -21.443 6.219 48.086 1.00 86.31 135 HIS A O 1
ATOM 971 N N . GLY A 1 136 ? -21.063 7.375 49.961 1.00 85.69 136 GLY A N 1
ATOM 972 C CA . GLY A 1 136 ? -21.973 8.457 49.627 1.00 85.69 136 GLY A CA 1
ATOM 973 C C . GLY A 1 136 ? -21.931 9.621 50.606 1.00 85.69 136 GLY A C 1
ATOM 974 O O . GLY A 1 136 ? -21.353 9.541 51.689 1.00 85.69 136 GLY A O 1
ATOM 975 N N . GLU A 1 137 ? -22.574 10.709 50.200 1.00 88.25 137 GLU A N 1
ATOM 976 C CA . GLU A 1 137 ? -22.744 11.925 50.989 1.00 88.25 137 GLU A CA 1
ATOM 977 C C . GLU A 1 137 ? -24.195 12.037 51.472 1.00 88.25 137 GLU A C 1
ATOM 979 O O . GLU A 1 137 ? -25.140 11.800 50.716 1.00 88.25 137 GLU A O 1
ATOM 984 N N . CYS A 1 138 ? -24.382 12.390 52.743 1.00 89.50 138 CYS A N 1
ATOM 985 C CA . CYS A 1 138 ? -25.705 12.527 53.347 1.00 89.50 138 CYS A CA 1
ATOM 986 C C . CYS A 1 138 ? -26.318 13.899 53.032 1.00 89.50 138 CYS A C 1
ATOM 988 O O . CYS A 1 138 ? -25.695 14.938 53.265 1.00 89.50 138 CYS A O 1
ATOM 990 N N . LEU A 1 139 ? -27.558 13.907 52.538 1.00 89.62 139 LEU A N 1
ATOM 991 C CA . LEU A 1 139 ? -28.375 15.105 52.366 1.00 89.62 139 LEU A CA 1
ATOM 992 C C . LEU A 1 139 ? -29.583 15.065 53.297 1.00 89.62 139 LEU A C 1
ATOM 994 O O . LEU A 1 139 ? -30.411 14.158 53.219 1.00 89.62 139 LEU A O 1
ATOM 998 N N . ASN A 1 140 ? -29.720 16.102 54.116 1.00 88.19 140 ASN A N 1
ATOM 999 C CA . ASN A 1 140 ? -30.868 16.255 54.995 1.00 88.19 140 ASN A CA 1
ATOM 1000 C C . ASN A 1 140 ? -32.139 16.604 54.203 1.00 88.19 140 ASN A C 1
ATOM 1002 O O . ASN A 1 140 ? -32.115 17.509 53.361 1.00 88.19 140 ASN A O 1
ATOM 1006 N N . ALA A 1 141 ? -33.246 15.932 54.499 1.00 86.38 141 ALA A N 1
ATOM 1007 C CA . ALA A 1 141 ? -34.564 16.183 53.928 1.00 86.38 141 ALA A CA 1
ATOM 1008 C C . ALA A 1 141 ? -35.583 16.432 55.055 1.00 86.38 141 ALA A C 1
ATOM 1010 O O . ALA A 1 141 ? -35.348 16.121 56.207 1.00 86.38 141 ALA A O 1
ATOM 1011 N N . ASP A 1 142 ? -36.736 17.025 54.753 1.00 87.75 142 ASP A N 1
ATOM 1012 C CA . ASP A 1 142 ? -37.736 17.284 55.799 1.00 87.75 142 ASP A CA 1
ATOM 1013 C C . ASP A 1 142 ? -38.337 15.957 56.311 1.00 87.75 142 ASP A C 1
ATOM 1015 O O . ASP A 1 142 ? -39.031 15.252 55.571 1.00 87.75 142 ASP A O 1
ATOM 1019 N N . GLY A 1 143 ? -38.037 15.610 57.563 1.00 85.00 143 GLY A N 1
ATOM 1020 C CA . GLY A 1 143 ? -38.468 14.405 58.268 1.00 85.00 143 GLY A CA 1
ATOM 1021 C C . GLY A 1 143 ? -37.689 13.133 57.929 1.00 85.00 143 GLY A C 1
ATOM 1022 O O . GLY A 1 143 ? -38.154 12.047 58.287 1.00 85.00 143 GLY A O 1
ATOM 1023 N N . SER A 1 144 ? -36.579 13.237 57.188 1.00 86.88 144 SER A N 1
ATOM 1024 C CA . SER A 1 144 ? -35.728 12.105 56.781 1.00 86.88 144 SER A CA 1
ATOM 1025 C C . SER A 1 144 ? -34.394 12.584 56.193 1.00 86.88 144 SER A C 1
ATOM 1027 O O . SER A 1 144 ? -34.132 13.770 56.084 1.00 86.88 144 SER A O 1
ATOM 1029 N N . TYR A 1 145 ? -33.587 11.675 55.658 1.00 88.19 145 TYR A N 1
ATOM 1030 C CA . TYR A 1 145 ? -32.403 12.022 54.878 1.00 88.19 145 TYR A CA 1
ATOM 1031 C C . TYR A 1 145 ? -32.319 11.155 53.619 1.00 88.19 145 TYR A C 1
ATOM 1033 O O . TYR A 1 145 ? -32.957 10.107 53.519 1.00 88.19 145 TYR A O 1
ATOM 1041 N N . THR A 1 146 ? -31.539 11.597 52.634 1.00 88.00 146 THR A N 1
ATOM 1042 C CA . THR A 1 146 ? -31.243 10.827 51.420 1.00 88.00 146 THR A CA 1
ATOM 1043 C C . THR A 1 146 ? -29.744 10.785 51.172 1.00 88.00 146 THR A C 1
ATOM 1045 O O . THR A 1 146 ? -29.045 11.782 51.343 1.00 88.00 146 THR A O 1
ATOM 1048 N N . CYS A 1 147 ? -29.244 9.641 50.716 1.00 89.25 147 CYS A N 1
ATOM 1049 C CA . CYS A 1 147 ? -27.846 9.502 50.324 1.00 89.25 147 CYS A CA 1
ATOM 1050 C C . CYS A 1 147 ? -27.627 9.875 48.850 1.00 89.25 147 CYS A C 1
ATOM 1052 O O . CYS A 1 147 ? -28.319 9.369 47.963 1.00 89.25 147 CYS A O 1
ATOM 1054 N N . LEU A 1 148 ? -26.624 10.712 48.575 1.00 88.94 148 LEU A N 1
ATOM 1055 C CA . LEU A 1 148 ? -26.013 10.839 47.253 1.00 88.94 148 LEU A CA 1
ATOM 1056 C C . LEU A 1 148 ? -24.886 9.822 47.136 1.00 88.94 148 LEU A C 1
ATOM 1058 O O . LEU A 1 148 ? -23.822 9.990 47.728 1.00 88.94 148 LEU A O 1
ATOM 1062 N N . CYS A 1 149 ? -25.128 8.758 46.384 1.00 90.44 149 CYS A N 1
ATOM 1063 C CA . CYS A 1 149 ? -24.174 7.667 46.264 1.00 90.44 149 CYS A CA 1
ATOM 1064 C C . CYS A 1 149 ? -23.069 7.966 45.250 1.00 90.44 149 CYS A C 1
ATOM 1066 O O . CYS A 1 149 ? -23.306 8.584 44.209 1.00 90.44 149 CYS A O 1
ATOM 1068 N N . ALA A 1 150 ? -21.858 7.510 45.569 1.00 87.56 150 ALA A N 1
ATOM 1069 C CA . ALA A 1 150 ? -20.722 7.528 44.662 1.00 87.56 150 ALA A CA 1
ATOM 1070 C C . ALA A 1 150 ? -20.993 6.651 43.424 1.00 87.56 150 ALA A C 1
ATOM 1072 O O . ALA A 1 150 ? -21.874 5.790 43.423 1.00 87.56 150 ALA A O 1
ATOM 1073 N N . GLN A 1 151 ? -20.229 6.865 42.350 1.00 88.31 151 GLN A N 1
ATOM 1074 C CA . GLN A 1 151 ? -20.336 6.049 41.139 1.00 88.31 151 GLN A CA 1
ATOM 1075 C C . GLN A 1 151 ? -20.118 4.560 41.469 1.00 88.31 151 GLN A C 1
ATOM 1077 O O . GLN A 1 151 ? -19.215 4.237 42.234 1.00 88.31 151 GLN A O 1
ATOM 1082 N N . GLY A 1 152 ? -20.960 3.678 40.917 1.00 87.06 152 GLY A N 1
ATOM 1083 C CA . GLY A 1 152 ? -20.981 2.243 41.254 1.00 87.06 152 GLY A CA 1
ATOM 1084 C C . GLY A 1 152 ? -21.921 1.878 42.411 1.00 87.06 152 GLY A C 1
ATOM 1085 O O . GLY A 1 152 ? -22.131 0.705 42.684 1.00 87.06 152 GLY A O 1
ATOM 1086 N N . PHE A 1 153 ? -22.556 2.858 43.063 1.00 90.69 153 PHE A N 1
ATOM 1087 C CA . PHE A 1 153 ? -23.490 2.628 44.166 1.00 90.69 153 PHE A CA 1
ATOM 1088 C C . PHE A 1 153 ? -24.864 3.242 43.878 1.00 90.69 153 PHE A C 1
ATOM 1090 O O . PHE A 1 153 ? -24.994 4.265 43.202 1.00 90.69 153 PHE A O 1
ATOM 1097 N N . ALA A 1 154 ? -25.914 2.630 44.419 1.00 89.94 154 ALA A N 1
ATOM 1098 C CA . ALA A 1 154 ? -27.287 3.108 44.338 1.00 89.94 154 ALA A CA 1
ATOM 1099 C C . ALA A 1 154 ? -27.893 3.255 45.735 1.00 89.94 154 ALA A C 1
ATOM 1101 O O . ALA A 1 154 ? -27.591 2.484 46.647 1.00 89.94 154 ALA A O 1
ATOM 1102 N N . ALA A 1 155 ? -28.779 4.239 45.897 1.00 87.75 155 ALA A N 1
ATOM 1103 C CA . ALA A 1 155 ? -29.509 4.412 47.144 1.00 87.75 155 ALA A CA 1
ATOM 1104 C C . ALA A 1 155 ? -30.370 3.170 47.417 1.00 87.75 155 ALA A C 1
ATOM 1106 O O . ALA A 1 155 ? -31.094 2.688 46.538 1.00 87.75 155 ALA A O 1
ATOM 1107 N N . ALA A 1 156 ? -30.283 2.654 48.639 1.00 84.19 156 ALA A N 1
ATOM 1108 C CA . ALA A 1 156 ? -31.137 1.582 49.116 1.00 84.19 156 ALA A CA 1
ATOM 1109 C C . ALA A 1 156 ? -32.629 1.974 49.000 1.00 84.19 156 ALA A C 1
ATOM 1111 O O . ALA A 1 156 ? -32.956 3.162 48.951 1.00 84.19 156 ALA A O 1
ATOM 1112 N N . PRO A 1 157 ? -33.568 1.009 48.964 1.00 83.31 157 PRO A N 1
ATOM 1113 C CA . PRO A 1 157 ? -35.002 1.299 48.839 1.00 83.31 157 PRO A CA 1
ATOM 1114 C C . PRO A 1 157 ? -35.573 2.201 49.945 1.00 83.31 157 PRO A C 1
ATOM 1116 O O . PRO A 1 157 ? -36.607 2.833 49.748 1.00 83.31 157 PRO A O 1
ATOM 1119 N N . ASP A 1 158 ? -34.920 2.235 51.104 1.00 77.38 158 ASP A N 1
ATOM 1120 C CA . ASP A 1 158 ? -35.228 3.095 52.247 1.00 77.38 158 ASP A CA 1
ATOM 1121 C C . ASP A 1 158 ? -34.518 4.462 52.192 1.00 77.38 158 ASP A C 1
ATOM 1123 O O . ASP A 1 158 ? -34.737 5.293 53.067 1.00 77.38 158 ASP A O 1
ATOM 1127 N N . GLY A 1 159 ? -33.680 4.708 51.178 1.00 75.56 159 GLY A N 1
ATOM 1128 C CA . GLY A 1 159 ? -32.908 5.940 50.985 1.00 75.56 159 GLY A CA 1
ATOM 1129 C C . GLY A 1 159 ? -31.766 6.144 51.986 1.00 75.56 159 GLY A C 1
ATOM 1130 O O . GLY A 1 159 ? -31.060 7.149 51.904 1.00 75.56 159 GLY A O 1
ATOM 1131 N N . ALA A 1 160 ? -31.571 5.192 52.904 1.00 77.75 160 ALA A N 1
ATOM 1132 C CA . ALA A 1 160 ? -30.798 5.372 54.130 1.00 77.75 160 ALA A CA 1
ATOM 1133 C C . ALA A 1 160 ? -29.315 4.981 54.006 1.00 77.75 160 ALA A C 1
ATOM 1135 O O . ALA A 1 160 ? -28.521 5.270 54.904 1.00 77.75 160 ALA A O 1
ATOM 1136 N N . SER A 1 161 ? -28.941 4.292 52.925 1.00 83.56 161 SER A N 1
ATOM 1137 C CA . SER A 1 161 ? -27.574 3.828 52.668 1.00 83.56 161 SER A CA 1
ATOM 1138 C C . SER A 1 161 ? -27.293 3.677 51.172 1.00 83.56 161 SER A C 1
ATOM 1140 O O . SER A 1 161 ? -28.216 3.607 50.358 1.00 83.56 161 SER A O 1
ATOM 1142 N N . CYS A 1 162 ? -26.010 3.625 50.815 1.00 89.38 162 CYS A N 1
ATOM 1143 C CA . CYS A 1 162 ? -25.554 3.351 49.458 1.00 89.38 162 CYS A CA 1
ATOM 1144 C C . CYS A 1 162 ? -25.153 1.885 49.342 1.00 89.38 162 CYS A C 1
ATOM 1146 O O . CYS A 1 162 ? -24.249 1.425 50.038 1.00 89.38 162 CYS A O 1
ATOM 1148 N N . LEU A 1 163 ? -25.854 1.159 48.477 1.00 89.62 163 LEU A N 1
ATOM 1149 C CA . LEU A 1 163 ? -25.584 -0.238 48.179 1.00 89.62 163 LEU A CA 1
ATOM 1150 C C . LEU A 1 163 ? -24.834 -0.330 46.862 1.00 89.62 163 LEU A C 1
ATOM 1152 O O . LEU A 1 163 ? -25.160 0.364 45.901 1.00 89.62 163 LEU A O 1
ATOM 1156 N N . ASP A 1 164 ? -23.841 -1.202 46.841 1.00 91.19 164 ASP A N 1
ATOM 1157 C CA . ASP A 1 164 ? -23.090 -1.536 45.643 1.00 91.19 164 ASP A CA 1
ATOM 1158 C C . ASP A 1 164 ? -24.025 -2.034 44.526 1.00 91.19 164 ASP A C 1
ATOM 1160 O O . ASP A 1 164 ? -24.956 -2.818 44.766 1.00 91.19 164 ASP A O 1
ATOM 1164 N N . VAL A 1 165 ? -23.824 -1.528 43.311 1.00 90.88 165 VAL A N 1
ATOM 1165 C CA . VAL A 1 165 ? -24.606 -1.925 42.142 1.00 90.88 165 VAL A CA 1
ATOM 1166 C C . VAL A 1 165 ? -23.970 -3.170 41.558 1.00 90.88 165 VAL A C 1
ATOM 1168 O O . VAL A 1 165 ? -22.948 -3.076 40.917 1.00 90.88 165 VAL A O 1
ATOM 1171 N N . ASP A 1 166 ? -24.621 -4.326 41.689 1.00 90.44 166 ASP A N 1
ATOM 1172 C CA . ASP A 1 166 ? -24.123 -5.551 41.051 1.00 90.44 166 ASP A CA 1
ATOM 1173 C C . ASP A 1 166 ? -24.304 -5.479 39.520 1.00 90.44 166 ASP A C 1
ATOM 1175 O O . ASP A 1 166 ? -25.364 -5.839 38.979 1.00 90.44 166 ASP A O 1
ATOM 1179 N N . GLU A 1 167 ? -23.287 -4.986 38.801 1.00 90.88 167 GLU A N 1
ATOM 1180 C CA . GLU A 1 167 ? -23.335 -4.852 37.341 1.00 90.88 167 GLU A CA 1
ATOM 1181 C C . GLU A 1 167 ? -23.418 -6.215 36.645 1.00 90.88 167 GLU A C 1
ATOM 1183 O O . GLU A 1 167 ? -24.063 -6.336 35.596 1.00 90.88 167 GLU A O 1
ATOM 1188 N N . CYS A 1 168 ? -22.876 -7.270 37.265 1.00 89.75 168 CYS A N 1
ATOM 1189 C CA . CYS A 1 168 ? -22.973 -8.634 36.750 1.00 89.75 168 CYS A CA 1
ATOM 1190 C C . CYS A 1 168 ? -24.429 -9.135 36.721 1.00 89.75 168 CYS A C 1
ATOM 1192 O O . CYS A 1 168 ? -24.809 -9.883 35.817 1.00 89.75 168 CYS A O 1
ATOM 1194 N N . ARG A 1 169 ? -25.273 -8.722 37.678 1.00 89.38 169 ARG A N 1
ATOM 1195 C CA . ARG A 1 169 ? -26.716 -9.048 37.692 1.00 89.38 169 ARG A CA 1
ATOM 1196 C C . ARG A 1 169 ? -27.557 -8.151 36.799 1.00 89.38 169 ARG A C 1
ATOM 1198 O O . ARG A 1 169 ? -28.627 -8.575 36.359 1.00 89.38 169 ARG A O 1
ATOM 1205 N N . ARG A 1 170 ? -27.112 -6.916 36.559 1.00 81.12 170 ARG A N 1
ATOM 1206 C CA . ARG A 1 170 ? -27.826 -5.935 35.730 1.00 81.12 170 ARG A CA 1
ATOM 1207 C C . ARG A 1 170 ? -27.831 -6.319 34.242 1.00 81.12 170 ARG A C 1
ATOM 1209 O O . ARG A 1 170 ? -28.774 -5.958 33.538 1.00 81.12 170 ARG A O 1
ATOM 1216 N N . GLY A 1 171 ? -26.849 -7.115 33.809 1.00 73.69 171 GLY A N 1
ATOM 1217 C CA . GLY A 1 171 ? -26.723 -7.644 32.449 1.00 73.69 171 GLY A CA 1
ATOM 1218 C C . GLY A 1 171 ? -25.994 -6.682 31.504 1.00 73.69 171 GLY A C 1
ATOM 1219 O O . GLY A 1 171 ? -26.108 -5.468 31.641 1.00 73.69 171 GLY A O 1
ATOM 1220 N N . GLY A 1 172 ? -25.242 -7.235 30.543 1.00 77.88 172 GLY A N 1
ATOM 1221 C CA . GLY A 1 172 ? -24.404 -6.463 29.610 1.00 77.88 172 GLY A CA 1
ATOM 1222 C C . GLY A 1 172 ? -22.973 -6.184 30.096 1.00 77.88 172 GLY A C 1
ATOM 1223 O O . GLY A 1 172 ? -22.289 -5.356 29.506 1.00 77.88 172 GLY A O 1
ATOM 1224 N N . ALA A 1 173 ? -22.532 -6.859 31.161 1.00 85.38 173 ALA A N 1
ATOM 1225 C CA . ALA A 1 173 ? -21.167 -6.799 31.679 1.00 85.38 173 ALA A CA 1
ATOM 1226 C C . ALA A 1 173 ? -20.366 -8.045 31.265 1.00 85.38 173 ALA A C 1
ATOM 1228 O O . ALA A 1 173 ? -20.874 -9.167 31.364 1.00 85.38 173 ALA A O 1
ATOM 1229 N N . CYS A 1 174 ? -19.107 -7.849 30.862 1.00 86.88 174 CYS A N 1
ATOM 1230 C CA . CYS A 1 174 ? -18.161 -8.901 30.478 1.00 86.88 174 CYS A CA 1
ATOM 1231 C C . CYS A 1 174 ? -18.678 -9.886 29.406 1.00 86.88 174 CYS A C 1
ATOM 1233 O O . CYS A 1 174 ? -18.585 -11.105 29.586 1.00 86.88 174 CYS A O 1
ATOM 1235 N N . GLU A 1 175 ? -19.223 -9.393 28.292 1.00 89.50 175 GLU A N 1
ATOM 1236 C CA . GLU A 1 175 ? -19.632 -10.244 27.170 1.00 89.50 175 GLU A CA 1
ATOM 1237 C C . GLU A 1 175 ? -18.441 -11.086 26.669 1.00 89.50 175 GLU A C 1
ATOM 1239 O O . GLU A 1 175 ? -17.387 -10.558 26.324 1.00 89.50 175 GLU A O 1
ATOM 1244 N N . GLY A 1 176 ? -18.581 -12.417 26.697 1.00 84.44 176 GLY A N 1
ATOM 1245 C CA . GLY A 1 176 ? -17.501 -13.354 26.354 1.00 84.44 176 GLY A CA 1
ATOM 1246 C C . GLY A 1 176 ? -16.555 -13.736 27.506 1.00 84.44 176 GLY A C 1
ATOM 1247 O O . GLY A 1 176 ? -15.649 -14.540 27.294 1.00 84.44 176 GLY A O 1
ATOM 1248 N N . GLY A 1 177 ? -16.770 -13.234 28.727 1.00 87.81 177 GLY A N 1
ATOM 1249 C CA . GLY A 1 177 ? -15.945 -13.534 29.904 1.00 87.81 177 GLY A CA 1
ATOM 1250 C C . GLY A 1 177 ? -16.738 -13.857 31.171 1.00 87.81 177 GLY A C 1
ATOM 1251 O O . GLY A 1 177 ? -17.965 -13.948 31.179 1.00 87.81 177 GLY A O 1
ATOM 1252 N N . ARG A 1 178 ? -16.015 -14.053 32.280 1.00 90.38 178 ARG A N 1
ATOM 1253 C CA . ARG A 1 178 ? -16.603 -14.235 33.613 1.00 90.38 178 ARG A CA 1
ATOM 1254 C C . ARG A 1 178 ? -16.588 -12.912 34.376 1.00 90.38 178 ARG A C 1
ATOM 1256 O O . ARG A 1 178 ? -15.520 -12.428 34.734 1.00 90.38 178 ARG A O 1
ATOM 1263 N N . CYS A 1 179 ? -17.772 -12.395 34.688 1.00 91.69 179 CYS A N 1
ATOM 1264 C CA . CYS A 1 179 ? -17.954 -11.221 35.542 1.00 91.69 179 CYS A CA 1
ATOM 1265 C C . CYS A 1 179 ? -17.850 -11.589 37.030 1.00 91.69 179 CYS A C 1
ATOM 1267 O O . CYS A 1 179 ? -18.420 -12.596 37.468 1.00 91.69 179 CYS A O 1
ATOM 1269 N N . VAL A 1 180 ? -17.127 -10.781 37.805 1.00 91.56 180 VAL A N 1
ATOM 1270 C CA . VAL A 1 180 ? -17.068 -10.851 39.270 1.00 91.56 180 VAL A CA 1
ATOM 1271 C C . VAL A 1 180 ? -17.309 -9.457 39.829 1.00 91.56 180 VAL A C 1
ATOM 1273 O O . VAL A 1 180 ? -16.541 -8.541 39.560 1.00 91.56 180 VAL A O 1
ATOM 1276 N N . ASN A 1 181 ? -18.372 -9.314 40.614 1.00 90.44 181 ASN A N 1
ATOM 1277 C CA . ASN A 1 181 ? -18.726 -8.052 41.244 1.00 90.44 181 ASN A CA 1
ATOM 1278 C C . ASN A 1 181 ? -17.718 -7.683 42.342 1.00 90.44 181 ASN A C 1
ATOM 1280 O O . ASN A 1 181 ? -17.359 -8.541 43.158 1.00 90.44 181 ASN A O 1
ATOM 1284 N N . THR A 1 182 ? -17.277 -6.430 42.367 1.00 90.44 182 THR A N 1
ATOM 1285 C CA . THR A 1 182 ? -16.388 -5.864 43.386 1.00 90.44 182 THR A CA 1
ATOM 1286 C C . THR A 1 182 ? -17.060 -4.651 44.030 1.00 90.44 182 THR A C 1
ATOM 1288 O O . THR A 1 182 ? -18.118 -4.219 43.610 1.00 90.44 182 THR A O 1
ATOM 1291 N N . GLU A 1 183 ? -16.528 -4.132 45.132 1.00 89.44 183 GLU A N 1
ATOM 1292 C CA . GLU A 1 183 ? -17.174 -2.996 45.799 1.00 89.44 183 GLU A CA 1
ATOM 1293 C C . GLU A 1 183 ? -16.969 -1.709 44.979 1.00 89.44 183 GLU A C 1
ATOM 1295 O O . GLU A 1 183 ? -15.839 -1.246 44.806 1.00 89.44 183 GLU A O 1
ATOM 1300 N N . GLY A 1 184 ? -18.061 -1.148 44.458 1.00 86.62 184 GLY A N 1
ATOM 1301 C CA . GLY A 1 184 ? -18.110 0.042 43.609 1.00 86.62 184 GLY A CA 1
ATOM 1302 C C . GLY A 1 184 ? -17.762 -0.192 42.139 1.00 86.62 184 GLY A C 1
ATOM 1303 O O . GLY A 1 184 ? -17.620 0.780 41.392 1.00 86.62 184 GLY A O 1
ATOM 1304 N N . SER A 1 185 ? -17.545 -1.443 41.723 1.00 89.31 185 SER A N 1
ATOM 1305 C CA . SER A 1 185 ? -17.190 -1.805 40.349 1.00 89.31 185 SER A CA 1
ATOM 1306 C C . SER A 1 185 ? -17.357 -3.311 40.120 1.00 89.31 185 SER A C 1
ATOM 1308 O O . SER A 1 185 ? -17.881 -4.054 40.933 1.00 89.31 185 SER A O 1
ATOM 1310 N N . PHE A 1 186 ? -16.830 -3.803 39.009 1.00 90.75 186 PHE A N 1
ATOM 1311 C CA . PHE A 1 186 ? -16.796 -5.217 38.686 1.00 90.75 186 PHE A CA 1
ATOM 1312 C C . PHE A 1 186 ? -15.545 -5.517 37.866 1.00 90.75 186 PHE A C 1
ATOM 1314 O O . PHE A 1 186 ? -14.992 -4.634 37.206 1.00 90.75 186 PHE A O 1
ATOM 1321 N N . ASP A 1 187 ? -15.091 -6.766 37.901 1.00 89.06 187 ASP A N 1
ATOM 1322 C CA . ASP A 1 187 ? -13.935 -7.236 37.147 1.00 89.06 187 ASP A CA 1
ATOM 1323 C C . ASP A 1 187 ? -14.315 -8.351 36.173 1.00 89.06 187 ASP A C 1
ATOM 1325 O O . ASP A 1 187 ? -15.045 -9.292 36.501 1.00 89.06 187 ASP A O 1
ATOM 1329 N N . CYS A 1 188 ? -13.776 -8.247 34.957 1.00 88.62 188 CYS A N 1
ATOM 1330 C CA . CYS A 1 188 ? -13.957 -9.231 33.901 1.00 88.62 188 CYS A CA 1
ATOM 1331 C C . CYS A 1 188 ? -12.736 -10.138 33.800 1.00 88.62 188 CYS A C 1
ATOM 1333 O O . CYS A 1 188 ? -11.635 -9.694 33.474 1.00 88.62 188 CYS A O 1
ATOM 1335 N N . TYR A 1 189 ? -12.949 -11.433 34.006 1.00 86.62 189 TYR A N 1
ATOM 1336 C CA . TYR A 1 189 ? -11.963 -12.461 33.707 1.00 86.62 189 TYR A CA 1
ATOM 1337 C C . TYR A 1 189 ? -12.222 -13.007 32.307 1.00 86.62 189 TYR A C 1
ATOM 1339 O O . TYR A 1 189 ? -13.140 -13.807 32.098 1.00 86.62 189 TYR A O 1
ATOM 1347 N N . CYS A 1 190 ? -11.421 -12.543 31.353 1.00 87.75 190 CYS A N 1
ATOM 1348 C CA . CYS A 1 190 ? -11.514 -12.953 29.961 1.00 87.75 190 CYS A CA 1
ATOM 1349 C C . CYS A 1 190 ? -10.771 -14.278 29.695 1.00 87.75 190 CYS A C 1
ATOM 1351 O O . CYS A 1 190 ? -9.842 -14.624 30.433 1.00 87.75 190 CYS A O 1
ATOM 1353 N N . PRO A 1 191 ? -11.185 -15.045 28.668 1.00 82.88 191 PRO A N 1
ATOM 1354 C CA . PRO A 1 191 ? -10.449 -16.216 28.195 1.00 82.88 191 PRO A CA 1
ATOM 1355 C C . PRO A 1 191 ? -9.019 -15.863 27.756 1.00 82.88 191 PRO A C 1
ATOM 1357 O O . PRO A 1 191 ? -8.701 -14.701 27.508 1.00 82.88 191 PRO A O 1
ATOM 1360 N N . ALA A 1 192 ? -8.149 -16.870 27.634 1.00 78.31 192 ALA A N 1
ATOM 1361 C CA . ALA A 1 192 ? -6.802 -16.665 27.099 1.00 78.31 192 ALA A CA 1
ATOM 1362 C C . ALA A 1 192 ? -6.864 -16.050 25.688 1.00 78.31 192 ALA A C 1
ATOM 1364 O O . ALA A 1 192 ? -7.713 -16.452 24.895 1.00 78.31 192 ALA A O 1
ATOM 1365 N N . GLY A 1 193 ? -5.989 -15.080 25.412 1.00 79.62 193 GLY A N 1
ATOM 1366 C CA . GLY A 1 193 ? -5.997 -14.307 24.162 1.00 79.62 193 GLY A CA 1
ATOM 1367 C C . GLY A 1 193 ? -6.995 -13.141 24.136 1.00 79.62 193 GLY A C 1
ATOM 1368 O O . GLY A 1 193 ? -7.074 -12.436 23.144 1.00 79.62 193 GLY A O 1
ATOM 1369 N N . PHE A 1 194 ? -7.737 -12.888 25.221 1.00 86.69 194 PHE A N 1
ATOM 1370 C CA . PHE A 1 194 ? -8.676 -11.766 25.319 1.00 86.69 194 PHE A CA 1
ATOM 1371 C C . PHE A 1 194 ? -8.370 -10.880 26.532 1.00 86.69 194 PHE A C 1
ATOM 1373 O O . PHE A 1 194 ? -7.942 -11.359 27.587 1.00 86.69 194 PHE A O 1
ATOM 1380 N N . ARG A 1 195 ? -8.646 -9.579 26.413 1.00 86.50 195 ARG A N 1
ATOM 1381 C CA . ARG A 1 195 ? -8.543 -8.588 27.495 1.00 86.50 195 ARG A CA 1
ATOM 1382 C C . ARG A 1 195 ? -9.874 -7.879 27.722 1.00 86.50 195 ARG A C 1
ATOM 1384 O O . ARG A 1 195 ? -10.678 -7.747 26.806 1.00 86.50 195 ARG A O 1
ATOM 1391 N N . ALA A 1 196 ? -10.109 -7.410 28.944 1.00 87.38 196 ALA A N 1
ATOM 1392 C CA . ALA A 1 196 ? -11.300 -6.619 29.237 1.00 87.38 196 ALA A CA 1
ATOM 1393 C C . ALA A 1 196 ? -11.253 -5.302 28.449 1.00 87.38 196 ALA A C 1
ATOM 1395 O O . ALA A 1 196 ? -10.230 -4.611 28.465 1.00 87.38 196 ALA A O 1
ATOM 1396 N N . GLY A 1 197 ? -12.351 -4.965 27.773 1.00 85.88 197 GLY A N 1
ATOM 1397 C CA . GLY A 1 197 ? -12.511 -3.672 27.122 1.00 85.88 197 GLY A CA 1
ATOM 1398 C C . GLY A 1 197 ? -12.402 -2.509 28.121 1.00 85.88 197 GLY A C 1
ATOM 1399 O O . GLY A 1 197 ? -12.551 -2.709 29.332 1.00 85.88 197 GLY A O 1
ATOM 1400 N N . PRO A 1 198 ? -12.165 -1.276 27.642 1.00 85.19 198 PRO A N 1
ATOM 1401 C CA . PRO A 1 198 ? -11.988 -0.100 28.498 1.00 85.19 198 PRO A CA 1
ATOM 1402 C C . PRO A 1 198 ? -13.195 0.174 29.411 1.00 85.19 198 PRO A C 1
ATOM 1404 O O . PRO A 1 198 ? -13.007 0.569 30.559 1.00 85.19 198 PRO A O 1
ATOM 1407 N N . ASP A 1 199 ? -14.410 -0.118 28.938 1.00 86.50 199 ASP A N 1
ATOM 1408 C CA . ASP A 1 199 ? -15.657 0.037 29.701 1.00 86.50 199 ASP A CA 1
ATOM 1409 C C . ASP A 1 199 ? -16.064 -1.242 30.465 1.00 86.50 199 ASP A C 1
ATOM 1411 O O . ASP A 1 199 ? -17.141 -1.301 31.058 1.00 86.50 199 ASP A O 1
ATOM 1415 N N . LYS A 1 200 ? -15.222 -2.289 30.438 1.00 86.62 200 LYS A N 1
ATOM 1416 C CA . LYS A 1 200 ? -15.481 -3.629 31.003 1.00 86.62 200 LYS A CA 1
ATOM 1417 C C . LYS A 1 200 ? -16.784 -4.286 30.498 1.00 86.62 200 LYS A C 1
ATOM 1419 O O . LYS A 1 200 ? -17.313 -5.214 31.103 1.00 86.62 200 LYS A O 1
ATOM 1424 N N . THR A 1 201 ? -17.317 -3.843 29.365 1.00 86.25 201 THR A N 1
ATOM 1425 C CA . THR A 1 201 ? -18.559 -4.371 28.782 1.00 86.25 201 THR A CA 1
ATOM 1426 C C . THR A 1 201 ? -18.341 -5.682 28.036 1.00 86.25 201 THR A C 1
ATOM 1428 O O . THR A 1 201 ? -19.196 -6.562 28.102 1.00 86.25 201 THR A O 1
ATOM 1431 N N . ASP A 1 202 ? -17.190 -5.849 27.388 1.00 90.81 202 ASP A N 1
ATOM 1432 C CA . ASP A 1 202 ? -16.850 -7.012 26.572 1.00 90.81 202 ASP A CA 1
ATOM 1433 C C . ASP A 1 202 ? -15.403 -7.487 26.779 1.00 90.81 202 ASP A C 1
ATOM 1435 O O . ASP A 1 202 ? -14.530 -6.765 27.271 1.00 90.81 202 ASP A O 1
ATOM 1439 N N . CYS A 1 203 ? -15.157 -8.747 26.424 1.00 88.81 203 CYS A N 1
ATOM 1440 C CA . CYS A 1 203 ? -13.817 -9.294 26.276 1.00 88.81 203 CYS A CA 1
ATOM 1441 C C . CYS A 1 203 ? -13.368 -9.116 24.830 1.00 88.81 203 CYS A C 1
ATOM 1443 O O . CYS A 1 203 ? -13.879 -9.767 23.920 1.00 88.81 203 CYS A O 1
ATOM 1445 N N . GLN A 1 204 ? -12.396 -8.234 24.643 1.00 91.94 204 GLN A N 1
ATOM 1446 C CA . GLN A 1 204 ? -11.848 -7.889 23.343 1.00 91.94 204 GLN A CA 1
ATOM 1447 C C . GLN A 1 204 ? -10.648 -8.768 23.045 1.00 91.94 204 GLN A C 1
ATOM 1449 O O . GLN A 1 204 ? -9.811 -9.023 23.913 1.00 91.94 204 GLN A O 1
ATOM 1454 N N . ASP A 1 205 ? -10.596 -9.238 21.809 1.00 91.12 205 ASP A N 1
ATOM 1455 C CA . ASP A 1 205 ? -9.482 -10.010 21.289 1.00 91.12 205 ASP A CA 1
ATOM 1456 C C . ASP A 1 205 ? -8.177 -9.211 21.397 1.00 91.12 205 ASP A C 1
ATOM 1458 O O . ASP A 1 205 ? -8.151 -7.999 21.148 1.00 91.12 205 ASP A O 1
ATOM 1462 N N . VAL A 1 206 ? -7.106 -9.870 21.831 1.00 86.81 206 VAL A N 1
ATOM 1463 C CA . VAL A 1 206 ? -5.774 -9.270 21.844 1.00 86.81 206 VAL A CA 1
ATOM 1464 C C . VAL A 1 206 ? -5.178 -9.499 20.470 1.00 86.81 206 VAL A C 1
ATOM 1466 O O . VAL A 1 206 ? -4.786 -10.609 20.160 1.00 86.81 206 VAL A O 1
ATOM 1469 N N . ASP A 1 207 ? -5.080 -8.443 19.668 1.00 89.12 207 ASP A N 1
ATOM 1470 C CA . ASP A 1 207 ? -4.460 -8.544 18.349 1.00 89.12 207 ASP A CA 1
ATOM 1471 C C . ASP A 1 207 ? -2.936 -8.675 18.486 1.00 89.12 207 ASP A C 1
ATOM 1473 O O . ASP A 1 207 ? -2.193 -7.685 18.514 1.00 89.12 207 ASP A O 1
ATOM 1477 N N . GLU A 1 208 ? -2.451 -9.914 18.596 1.00 88.12 208 GLU A N 1
ATOM 1478 C CA . GLU A 1 208 ? -1.022 -10.171 18.768 1.00 88.12 208 GLU A CA 1
ATOM 1479 C C . GLU A 1 208 ? -0.212 -9.795 17.519 1.00 88.12 208 GLU A C 1
ATOM 1481 O O . GLU A 1 208 ? 0.978 -9.479 17.621 1.00 88.12 208 GLU A O 1
ATOM 1486 N N . CYS A 1 209 ? -0.865 -9.758 16.351 1.00 85.69 209 CYS A N 1
ATOM 1487 C CA . CYS A 1 209 ? -0.269 -9.303 15.099 1.00 85.69 209 CYS A CA 1
ATOM 1488 C C . CYS A 1 209 ? -0.078 -7.781 15.041 1.00 85.69 209 CYS A C 1
ATOM 1490 O O . CYS A 1 209 ? 0.714 -7.316 14.224 1.00 85.69 209 CYS A O 1
ATOM 1492 N N . GLN A 1 210 ? -0.755 -6.997 15.882 1.00 87.81 210 GLN A N 1
ATOM 1493 C CA . GLN A 1 210 ? -0.471 -5.566 16.035 1.00 87.81 210 GLN A CA 1
ATOM 1494 C C . GLN A 1 210 ? 0.569 -5.302 17.121 1.00 87.81 210 GLN A C 1
ATOM 1496 O O . GLN A 1 210 ? 1.496 -4.521 16.906 1.00 87.81 210 GLN A O 1
ATOM 1501 N N . ASP A 1 211 ? 0.434 -5.960 18.272 1.00 77.69 211 ASP A N 1
ATOM 1502 C CA . ASP A 1 211 ? 1.233 -5.626 19.453 1.00 77.69 211 ASP A CA 1
ATOM 1503 C C . ASP A 1 211 ? 2.628 -6.293 19.446 1.00 77.69 211 ASP A C 1
ATOM 1505 O O . ASP A 1 211 ? 3.579 -5.735 20.000 1.00 77.69 211 ASP A O 1
ATOM 1509 N N . TYR A 1 212 ? 2.785 -7.470 18.818 1.00 80.44 212 TYR A N 1
ATOM 1510 C CA . TYR A 1 212 ? 3.989 -8.311 18.963 1.00 80.44 212 TYR A CA 1
ATOM 1511 C C . TYR A 1 212 ? 4.460 -9.015 17.674 1.00 80.44 212 TYR A C 1
ATOM 1513 O O . TYR A 1 212 ? 5.255 -9.957 17.748 1.00 80.44 212 TYR A O 1
ATOM 1521 N N . ARG A 1 213 ? 4.015 -8.558 16.497 1.00 79.50 213 ARG A N 1
ATOM 1522 C CA . ARG A 1 213 ? 4.261 -9.173 15.175 1.00 79.50 213 ARG A CA 1
ATOM 1523 C C . ARG A 1 213 ? 5.669 -9.745 14.969 1.00 79.50 213 ARG A C 1
ATOM 1525 O O . ARG A 1 213 ? 5.816 -10.948 14.754 1.00 79.50 213 ARG A O 1
ATOM 1532 N N . ASP A 1 214 ? 6.690 -8.889 15.053 1.00 72.81 214 ASP A N 1
ATOM 1533 C CA . ASP A 1 214 ? 8.069 -9.224 14.664 1.00 72.81 214 ASP A CA 1
ATOM 1534 C C . ASP A 1 214 ? 8.694 -10.277 15.591 1.00 72.81 214 ASP A C 1
ATOM 1536 O O . ASP A 1 214 ? 9.520 -11.087 15.173 1.00 72.81 214 ASP A O 1
ATOM 1540 N N . ALA A 1 215 ? 8.278 -10.295 16.860 1.00 73.38 215 ALA A N 1
ATOM 1541 C CA . ALA A 1 215 ? 8.753 -11.258 17.849 1.00 73.38 215 ALA A CA 1
ATOM 1542 C C . ALA A 1 215 ? 8.061 -12.627 17.730 1.00 73.38 215 ALA A C 1
ATOM 1544 O O . ALA A 1 215 ? 8.616 -13.626 18.186 1.00 73.38 215 ALA A O 1
ATOM 1545 N N . LEU A 1 216 ? 6.858 -12.672 17.148 1.00 77.44 216 LEU A N 1
ATOM 1546 C CA . LEU A 1 216 ? 6.039 -13.881 17.045 1.00 77.44 216 LEU A CA 1
ATOM 1547 C C . LEU A 1 216 ? 6.265 -14.622 15.725 1.00 77.44 216 LEU A C 1
ATOM 1549 O O . LEU A 1 216 ? 6.532 -15.822 15.741 1.00 77.44 216 LEU A O 1
ATOM 1553 N N . CYS A 1 217 ? 6.167 -13.912 14.597 1.00 81.31 217 CYS A N 1
ATOM 1554 C CA . CYS A 1 217 ? 6.206 -14.510 13.258 1.00 81.31 217 CYS A CA 1
ATOM 1555 C C . CYS A 1 217 ? 7.500 -14.213 12.483 1.00 81.31 217 CYS A C 1
ATOM 1557 O O . CYS A 1 217 ? 7.711 -14.770 11.406 1.00 81.31 217 CYS A O 1
ATOM 1559 N N . GLY A 1 218 ? 8.397 -13.371 13.008 1.00 83.44 218 GLY A N 1
ATOM 1560 C CA . GLY A 1 218 ? 9.568 -12.923 12.253 1.00 83.44 218 GLY A CA 1
ATOM 1561 C C . GLY A 1 218 ? 9.135 -12.247 10.949 1.00 83.44 218 GLY A C 1
ATOM 1562 O O . GLY A 1 218 ? 8.342 -11.316 10.988 1.00 83.44 218 GLY A O 1
ATOM 1563 N N . ALA A 1 219 ? 9.621 -12.748 9.809 1.00 82.56 219 ALA A N 1
ATOM 1564 C CA . ALA A 1 219 ? 9.264 -12.267 8.467 1.00 82.56 219 ALA A CA 1
ATOM 1565 C C . ALA A 1 219 ? 8.090 -13.030 7.809 1.00 82.56 219 ALA A C 1
ATOM 1567 O O . ALA A 1 219 ? 7.859 -12.908 6.606 1.00 82.56 219 ALA A O 1
ATOM 1568 N N . GLN A 1 220 ? 7.382 -13.875 8.563 1.00 86.50 220 GLN A N 1
ATOM 1569 C CA . GLN A 1 220 ? 6.155 -14.525 8.100 1.00 86.50 220 GLN A CA 1
ATOM 1570 C C . GLN A 1 220 ? 4.948 -13.615 8.327 1.00 86.50 220 GLN A C 1
ATOM 1572 O O . GLN A 1 220 ? 4.841 -12.948 9.362 1.00 86.50 220 GLN A O 1
ATOM 1577 N N . ARG A 1 221 ? 3.977 -13.661 7.410 1.00 86.88 221 ARG A N 1
ATOM 1578 C CA . ARG A 1 221 ? 2.730 -12.913 7.562 1.00 86.88 221 ARG A CA 1
ATOM 1579 C C . ARG A 1 221 ? 1.946 -13.441 8.771 1.00 86.88 221 ARG A C 1
ATOM 1581 O O . ARG A 1 221 ? 1.684 -14.639 8.899 1.00 86.88 221 ARG A O 1
ATOM 1588 N N . CYS A 1 222 ? 1.550 -12.526 9.651 1.00 88.88 222 CYS A N 1
ATOM 1589 C CA . CYS A 1 222 ? 0.746 -12.817 10.837 1.00 88.88 222 CYS A CA 1
ATOM 1590 C C . CYS A 1 222 ? -0.746 -12.641 10.527 1.00 88.88 222 CYS A C 1
ATOM 1592 O O . CYS A 1 222 ? -1.154 -11.613 9.985 1.00 88.88 222 CYS A O 1
ATOM 1594 N N . GLU A 1 223 ? -1.563 -13.633 10.876 1.00 90.44 223 GLU A N 1
ATOM 1595 C CA . GLU A 1 223 ? -3.023 -13.562 10.810 1.00 90.44 223 GLU A CA 1
ATOM 1596 C C . GLU A 1 223 ? -3.604 -13.639 12.223 1.00 90.44 223 GLU A C 1
ATOM 1598 O O . GLU A 1 223 ? -3.441 -14.650 12.913 1.00 90.44 223 GLU A O 1
ATOM 1603 N N . ASN A 1 224 ? -4.291 -12.572 12.635 1.00 89.62 224 ASN A N 1
ATOM 1604 C CA . ASN A 1 224 ? -4.971 -12.521 13.921 1.00 89.62 224 ASN A CA 1
ATOM 1605 C C . ASN A 1 224 ? -6.258 -13.362 13.873 1.00 89.62 224 ASN A C 1
ATOM 1607 O O . ASN A 1 224 ? -7.037 -13.273 12.918 1.00 89.62 224 ASN A O 1
ATOM 1611 N N . LEU A 1 225 ? -6.479 -14.188 14.890 1.00 89.50 225 LEU A N 1
ATOM 1612 C CA . LEU A 1 225 ? -7.663 -15.024 15.060 1.00 89.50 225 LEU A CA 1
ATOM 1613 C C . LEU A 1 225 ? -8.291 -14.715 16.428 1.00 89.50 225 LEU A C 1
ATOM 1615 O O . LEU A 1 225 ? -7.604 -14.321 17.357 1.00 89.50 225 LEU A O 1
ATOM 1619 N N . PRO A 1 226 ? -9.593 -14.962 16.622 1.00 88.75 226 PRO A N 1
ATOM 1620 C CA . PRO A 1 226 ? -10.185 -14.788 17.943 1.00 88.75 226 PRO A CA 1
ATOM 1621 C C . PRO A 1 226 ? -9.500 -15.677 19.005 1.00 88.75 226 PRO A C 1
ATOM 1623 O O . PRO A 1 226 ? -9.644 -16.903 18.980 1.00 88.75 226 PRO A O 1
ATOM 1626 N N . GLY A 1 227 ? -8.788 -15.053 19.944 1.00 84.00 227 GLY A N 1
ATOM 1627 C CA . GLY A 1 227 ? -8.076 -15.647 21.076 1.00 84.00 227 GLY A CA 1
ATOM 1628 C C . GLY A 1 227 ? -6.681 -16.191 20.774 1.00 84.00 227 GLY A C 1
ATOM 1629 O O . GLY A 1 227 ? -6.139 -16.929 21.602 1.00 84.00 227 GLY A O 1
ATOM 1630 N N . SER A 1 228 ? -6.146 -15.943 19.579 1.00 87.25 228 SER A N 1
ATOM 1631 C CA . SER A 1 228 ? -4.892 -16.528 19.102 1.00 87.25 228 SER A CA 1
ATOM 1632 C C . SER A 1 228 ? -4.421 -15.819 17.842 1.00 87.25 228 SER A C 1
ATOM 1634 O O . SER A 1 228 ? -5.214 -15.377 17.038 1.00 87.25 228 SER A O 1
ATOM 1636 N N . TYR A 1 229 ? -3.155 -15.964 17.496 1.00 89.81 229 TYR A N 1
ATOM 1637 C CA . TYR A 1 229 ? -2.662 -15.646 16.157 1.00 89.81 229 TYR A CA 1
ATOM 1638 C C . TYR A 1 229 ? -2.171 -16.914 15.457 1.00 89.81 229 TYR A C 1
ATOM 1640 O O . TYR A 1 229 ? -1.964 -17.960 16.084 1.00 89.81 229 TYR A O 1
ATOM 1648 N N . ARG A 1 230 ? -1.967 -16.841 14.142 1.00 87.81 230 ARG A N 1
ATOM 1649 C CA . ARG A 1 230 ? -1.161 -17.824 13.412 1.00 87.81 230 ARG A CA 1
ATOM 1650 C C . ARG A 1 230 ? -0.211 -17.127 12.450 1.00 87.81 230 ARG A C 1
ATOM 1652 O O . ARG A 1 230 ? -0.582 -16.161 11.792 1.00 87.81 230 ARG A O 1
ATOM 1659 N N . CYS A 1 231 ? 0.992 -17.668 12.328 1.00 86.88 231 CYS A N 1
ATOM 1660 C CA . CYS A 1 231 ? 1.927 -17.279 11.281 1.00 86.88 231 CYS A CA 1
ATOM 1661 C C . CYS A 1 231 ? 1.667 -18.175 10.070 1.00 86.88 231 CYS A C 1
ATOM 1663 O O . CYS A 1 231 ? 1.682 -19.405 10.189 1.00 86.88 231 CYS A O 1
ATOM 1665 N N . VAL A 1 232 ? 1.368 -17.576 8.923 1.00 85.50 232 VAL A N 1
ATOM 1666 C CA . VAL A 1 232 ? 1.242 -18.326 7.672 1.00 85.50 232 VAL A CA 1
ATOM 1667 C C . VAL A 1 232 ? 2.606 -18.429 6.999 1.00 85.50 232 VAL A C 1
ATOM 1669 O O . VAL A 1 232 ? 3.459 -17.570 7.176 1.00 85.50 232 VAL A O 1
ATOM 1672 N N . ALA A 1 233 ? 2.818 -19.482 6.210 1.00 78.38 233 ALA A N 1
ATOM 1673 C CA . ALA A 1 233 ? 4.078 -19.684 5.488 1.00 78.38 233 ALA A CA 1
ATOM 1674 C C . ALA A 1 233 ? 4.302 -18.670 4.344 1.00 78.38 233 ALA A C 1
ATOM 1676 O O . ALA A 1 233 ? 5.324 -18.735 3.664 1.00 78.38 233 ALA A O 1
ATOM 1677 N N . ASP A 1 234 ? 3.357 -17.750 4.138 1.00 83.62 234 ASP A N 1
ATOM 1678 C CA . ASP A 1 234 ? 3.505 -16.626 3.224 1.00 83.62 234 ASP A CA 1
ATOM 1679 C C . ASP A 1 234 ? 4.454 -15.603 3.854 1.00 83.62 234 ASP A C 1
ATOM 1681 O O . ASP A 1 234 ? 4.214 -15.111 4.960 1.00 83.62 234 ASP A O 1
ATOM 1685 N N . CYS A 1 235 ? 5.529 -15.281 3.145 1.00 86.81 235 CYS A N 1
ATOM 1686 C CA . CYS A 1 235 ? 6.507 -14.308 3.600 1.00 86.81 235 CYS A CA 1
ATOM 1687 C C . CYS A 1 235 ? 6.022 -12.871 3.393 1.00 86.81 235 CYS A C 1
ATOM 1689 O O . CYS A 1 235 ? 5.221 -12.584 2.498 1.00 86.81 235 CYS A O 1
ATOM 1691 N N . ASP A 1 236 ? 6.511 -11.971 4.241 1.00 85.88 236 ASP A N 1
ATOM 1692 C CA . ASP A 1 236 ? 6.311 -10.539 4.074 1.00 85.88 236 ASP A CA 1
ATOM 1693 C C . ASP A 1 236 ? 6.943 -10.039 2.757 1.00 85.88 236 ASP A C 1
ATOM 1695 O O . ASP A 1 236 ? 7.882 -10.655 2.244 1.00 85.88 236 ASP A O 1
ATOM 1699 N N . PRO A 1 237 ? 6.456 -8.922 2.181 1.00 84.88 237 PRO A N 1
ATOM 1700 C CA . PRO A 1 237 ? 7.082 -8.322 1.005 1.00 84.88 237 PRO A CA 1
ATOM 1701 C C . PRO A 1 237 ? 8.579 -8.067 1.232 1.00 84.88 237 PRO A C 1
ATOM 1703 O O . PRO A 1 237 ? 8.961 -7.602 2.303 1.00 84.88 237 PRO A O 1
ATOM 1706 N N . GLY A 1 238 ? 9.406 -8.374 0.229 1.00 83.06 238 GLY A N 1
ATOM 1707 C CA . GLY A 1 238 ? 10.870 -8.320 0.348 1.00 83.06 238 GLY A CA 1
ATOM 1708 C C . GLY A 1 238 ? 11.506 -9.600 0.904 1.00 83.06 238 GLY A C 1
ATOM 1709 O O . GLY A 1 238 ? 12.719 -9.657 1.050 1.00 83.06 238 GLY A O 1
ATOM 1710 N N . TYR A 1 239 ? 10.720 -10.646 1.185 1.00 88.25 239 TYR A N 1
ATOM 1711 C CA . TYR A 1 239 ? 11.224 -11.952 1.612 1.00 88.25 239 TYR A CA 1
ATOM 1712 C C . TYR A 1 239 ? 10.728 -13.082 0.702 1.00 88.25 239 TYR A C 1
ATOM 1714 O O . TYR A 1 239 ? 9.591 -13.071 0.228 1.00 88.25 239 TYR A O 1
ATOM 1722 N N . GLU A 1 240 ? 11.561 -14.101 0.505 1.00 88.19 240 GLU A N 1
ATOM 1723 C CA . GLU A 1 240 ? 11.232 -15.314 -0.245 1.00 88.19 240 GLU A CA 1
ATOM 1724 C C . GLU A 1 240 ? 11.165 -16.555 0.657 1.00 88.19 240 GLU A C 1
ATOM 1726 O O . GLU A 1 240 ? 11.883 -16.683 1.653 1.00 88.19 240 GLU A O 1
ATOM 1731 N N . ALA A 1 241 ? 10.272 -17.488 0.316 1.00 86.00 241 ALA A N 1
ATOM 1732 C CA . ALA A 1 241 ? 10.072 -18.713 1.081 1.00 86.00 241 ALA A CA 1
ATOM 1733 C C . ALA A 1 241 ? 11.142 -19.759 0.736 1.00 86.00 241 ALA A C 1
ATOM 1735 O O . ALA A 1 241 ? 11.184 -20.297 -0.370 1.00 86.00 241 ALA A O 1
ATOM 1736 N N . GLY A 1 242 ? 11.984 -20.097 1.711 1.00 80.25 242 GLY A N 1
ATOM 1737 C CA . GLY A 1 242 ? 12.956 -21.179 1.604 1.00 80.25 242 GLY A CA 1
ATOM 1738 C C . GLY A 1 242 ? 12.322 -22.574 1.660 1.00 80.25 242 GLY A C 1
ATOM 1739 O O . GLY A 1 242 ? 11.151 -22.759 1.993 1.00 80.25 242 GLY A O 1
ATOM 1740 N N . SER A 1 243 ? 13.141 -23.601 1.418 1.00 78.50 243 SER A N 1
ATOM 1741 C CA . SER A 1 243 ? 12.729 -25.020 1.360 1.00 78.50 243 SER A CA 1
ATOM 1742 C C . SER A 1 243 ? 12.027 -25.568 2.615 1.00 78.50 243 SER A C 1
ATOM 1744 O O . SER A 1 243 ? 11.307 -26.560 2.527 1.00 78.50 243 SER A O 1
ATOM 1746 N N . ASN A 1 244 ? 12.192 -24.912 3.768 1.00 73.88 244 ASN A N 1
ATOM 1747 C CA . ASN A 1 244 ? 11.560 -25.283 5.037 1.00 73.88 244 ASN A CA 1
ATOM 1748 C C . ASN A 1 244 ? 10.410 -24.337 5.448 1.00 73.88 244 ASN A C 1
ATOM 1750 O O . ASN A 1 244 ? 9.979 -24.381 6.599 1.00 73.88 244 ASN A O 1
ATOM 1754 N N . GLY A 1 245 ? 9.942 -23.452 4.556 1.00 69.75 245 GLY A N 1
ATOM 1755 C CA . GLY A 1 245 ? 8.948 -22.414 4.878 1.00 69.75 245 GLY A CA 1
ATOM 1756 C C . GLY A 1 245 ? 9.502 -21.256 5.721 1.00 69.75 245 GLY A C 1
ATOM 1757 O O . GLY A 1 245 ? 8.739 -20.489 6.306 1.00 69.75 245 GLY A O 1
ATOM 1758 N N . GLN A 1 246 ? 10.831 -21.151 5.811 1.00 79.62 246 GLN A N 1
ATOM 1759 C CA . GLN A 1 246 ? 11.530 -20.049 6.464 1.00 79.62 246 GLN A CA 1
ATOM 1760 C C . GLN A 1 246 ? 11.697 -18.898 5.471 1.00 79.62 246 GLN A C 1
ATOM 1762 O O . GLN A 1 246 ? 12.132 -19.125 4.345 1.00 79.62 246 GLN A O 1
ATOM 1767 N N . CYS A 1 247 ? 11.359 -17.684 5.892 1.00 86.94 247 CYS A N 1
ATOM 1768 C CA . CYS A 1 247 ? 11.467 -16.498 5.053 1.00 86.94 247 CYS A CA 1
ATOM 1769 C C . CYS A 1 247 ? 12.896 -15.959 5.071 1.00 86.94 247 CYS A C 1
ATOM 1771 O O . CYS A 1 247 ? 13.456 -15.701 6.142 1.00 86.94 247 CYS A O 1
ATOM 1773 N N . HIS A 1 248 ? 13.480 -15.824 3.887 1.00 88.69 248 HIS A N 1
ATOM 1774 C CA . HIS A 1 248 ? 14.805 -15.261 3.677 1.00 88.69 248 HIS A CA 1
ATOM 1775 C C . HIS A 1 248 ? 14.675 -13.901 3.015 1.00 88.69 248 HIS A C 1
ATOM 1777 O O . HIS A 1 248 ? 13.818 -13.707 2.161 1.00 88.69 248 HIS A O 1
ATOM 1783 N N . ASP A 1 249 ? 15.492 -12.962 3.474 1.00 89.06 249 ASP A N 1
ATOM 1784 C CA . ASP A 1 249 ? 15.565 -11.622 2.912 1.00 89.06 249 ASP A CA 1
ATOM 1785 C C . ASP A 1 249 ? 15.973 -11.696 1.439 1.00 89.06 249 ASP A C 1
ATOM 1787 O O . ASP A 1 249 ? 16.950 -12.375 1.107 1.00 89.06 249 ASP A O 1
ATOM 1791 N N . VAL A 1 250 ? 15.213 -11.037 0.567 1.00 89.31 250 VAL A N 1
ATOM 1792 C CA . VAL A 1 250 ? 15.569 -10.916 -0.845 1.00 89.31 250 VAL A CA 1
ATOM 1793 C C . VAL A 1 250 ? 16.554 -9.771 -0.952 1.00 89.31 250 VAL A C 1
ATOM 1795 O O . VAL A 1 250 ? 16.157 -8.620 -0.849 1.00 89.31 250 VAL A O 1
ATOM 1798 N N . ASP A 1 251 ? 17.827 -10.074 -1.202 1.00 88.81 251 ASP A N 1
ATOM 1799 C CA . ASP A 1 251 ? 18.812 -9.024 -1.446 1.00 88.81 251 ASP A CA 1
ATOM 1800 C C . ASP A 1 251 ? 18.527 -8.361 -2.799 1.00 88.81 251 ASP A C 1
ATOM 1802 O O . ASP A 1 251 ? 18.916 -8.851 -3.869 1.00 88.81 251 ASP A O 1
ATOM 1806 N N . GLU A 1 252 ? 17.801 -7.243 -2.772 1.00 89.38 252 GLU A N 1
ATOM 1807 C CA . GLU A 1 252 ? 17.417 -6.550 -3.997 1.00 89.38 252 GLU A CA 1
ATOM 1808 C C . GLU A 1 252 ? 18.627 -5.898 -4.675 1.00 89.38 252 GLU A C 1
ATOM 1810 O O . GLU A 1 252 ? 18.632 -5.721 -5.898 1.00 89.38 252 GLU A O 1
ATOM 1815 N N . CYS A 1 253 ? 19.678 -5.592 -3.908 1.00 86.88 253 CYS A N 1
ATOM 1816 C CA . CYS A 1 253 ? 20.920 -5.048 -4.440 1.00 86.88 253 CYS A CA 1
ATOM 1817 C C . CYS A 1 253 ? 21.712 -6.100 -5.231 1.00 86.88 253 CYS A C 1
ATOM 1819 O O . CYS A 1 253 ? 22.296 -5.750 -6.256 1.00 86.88 253 CYS A O 1
ATOM 1821 N N . GLU A 1 254 ? 21.722 -7.368 -4.810 1.00 85.69 254 GLU A N 1
ATOM 1822 C CA . GLU A 1 254 ? 22.310 -8.461 -5.599 1.00 85.69 254 GLU A CA 1
ATOM 1823 C C . GLU A 1 254 ? 21.413 -8.875 -6.772 1.00 85.69 254 GLU A C 1
ATOM 1825 O O . GLU A 1 254 ? 21.909 -9.131 -7.870 1.00 85.69 254 GLU A O 1
ATOM 1830 N N . THR A 1 255 ? 20.095 -8.909 -6.560 1.00 82.31 255 THR A N 1
ATOM 1831 C CA . THR A 1 255 ? 19.138 -9.430 -7.549 1.00 82.31 255 THR A CA 1
ATOM 1832 C C . THR A 1 255 ? 18.913 -8.465 -8.713 1.00 82.31 255 THR A C 1
ATOM 1834 O O . THR A 1 255 ? 18.875 -8.885 -9.870 1.00 82.31 255 THR A O 1
ATOM 1837 N N . TYR A 1 256 ? 18.763 -7.169 -8.426 1.00 81.12 256 TYR A N 1
ATOM 1838 C CA . TYR A 1 256 ? 18.367 -6.165 -9.420 1.00 81.12 256 TYR A CA 1
ATOM 1839 C C . TYR A 1 256 ? 19.419 -5.058 -9.646 1.00 81.12 256 TYR A C 1
ATOM 1841 O O . TYR A 1 256 ? 19.360 -4.342 -10.650 1.00 81.12 256 TYR A O 1
ATOM 1849 N N . GLY A 1 257 ? 20.415 -4.929 -8.762 1.00 70.62 257 GLY A N 1
ATOM 1850 C CA . GLY A 1 257 ? 21.635 -4.152 -9.009 1.00 70.62 257 GLY A CA 1
ATOM 1851 C C . GLY A 1 257 ? 21.447 -2.649 -9.274 1.00 70.62 257 GLY A C 1
ATOM 1852 O O . GLY A 1 257 ? 20.629 -1.970 -8.653 1.00 70.62 257 GLY A O 1
ATOM 1853 N N . ALA A 1 258 ? 22.255 -2.112 -10.200 1.00 60.66 258 ALA A N 1
ATOM 1854 C CA . ALA A 1 258 ? 22.395 -0.675 -10.491 1.00 60.66 258 ALA A CA 1
ATOM 1855 C C . ALA A 1 258 ? 21.108 0.013 -10.991 1.00 60.66 258 ALA A C 1
ATOM 1857 O O . ALA A 1 258 ? 20.976 1.232 -10.905 1.00 60.66 258 ALA A O 1
ATOM 1858 N N . HIS A 1 259 ? 20.126 -0.749 -11.479 1.00 68.19 259 HIS A N 1
ATOM 1859 C CA . HIS A 1 259 ? 18.860 -0.188 -11.953 1.00 68.19 259 HIS A CA 1
ATOM 1860 C C . HIS A 1 259 ? 17.943 0.302 -10.818 1.00 68.19 259 HIS A C 1
ATOM 1862 O O . HIS A 1 259 ? 17.059 1.116 -11.077 1.00 68.19 259 HIS A O 1
ATOM 1868 N N . LEU A 1 260 ? 18.157 -0.135 -9.568 1.00 75.38 260 LEU A N 1
ATOM 1869 C CA . LEU A 1 260 ? 17.293 0.212 -8.428 1.00 75.38 260 LEU A CA 1
ATOM 1870 C C . LEU A 1 260 ? 17.544 1.598 -7.841 1.00 75.38 260 LEU A C 1
ATOM 1872 O O . LEU A 1 260 ? 16.605 2.256 -7.394 1.00 75.38 260 LEU A O 1
ATOM 1876 N N . CYS A 1 261 ? 18.806 2.021 -7.810 1.00 76.56 261 CYS A N 1
ATOM 1877 C CA . CYS A 1 261 ? 19.239 3.248 -7.142 1.00 76.56 261 CYS A CA 1
ATOM 1878 C C . CYS A 1 261 ? 19.767 4.317 -8.109 1.00 76.56 261 CYS A C 1
ATOM 1880 O O . CYS A 1 261 ? 20.233 5.369 -7.671 1.00 76.56 261 CYS A O 1
ATOM 1882 N N . GLY A 1 262 ? 19.685 4.080 -9.423 1.00 77.19 262 GLY A N 1
ATOM 1883 C CA . GLY A 1 262 ? 20.299 4.957 -10.419 1.00 77.19 262 GLY A CA 1
ATOM 1884 C C . GLY A 1 262 ? 21.802 5.082 -10.162 1.00 77.19 262 GLY A C 1
ATOM 1885 O O . GLY A 1 262 ? 22.478 4.078 -9.988 1.00 77.19 262 GLY A O 1
ATOM 1886 N N . ALA A 1 263 ? 22.308 6.313 -10.073 1.00 75.25 263 ALA A N 1
ATOM 1887 C CA . ALA A 1 263 ? 23.713 6.606 -9.768 1.00 75.25 263 ALA A CA 1
ATOM 1888 C C . ALA A 1 263 ? 24.027 6.678 -8.256 1.00 75.25 263 ALA A C 1
ATOM 1890 O O . ALA A 1 263 ? 24.877 7.459 -7.818 1.00 75.25 263 ALA A O 1
ATOM 1891 N N . GLN A 1 264 ? 23.276 5.945 -7.432 1.00 81.12 264 GLN A N 1
ATOM 1892 C CA . GLN A 1 264 ? 23.519 5.818 -5.997 1.00 81.12 264 GLN A CA 1
ATOM 1893 C C . GLN A 1 264 ? 23.851 4.382 -5.635 1.00 81.12 264 GLN A C 1
ATOM 1895 O O . GLN A 1 264 ? 23.270 3.430 -6.156 1.00 81.12 264 GLN A O 1
ATOM 1900 N N . ARG A 1 265 ? 24.703 4.225 -4.623 1.00 83.50 265 ARG A N 1
ATOM 1901 C CA . ARG A 1 265 ? 25.020 2.906 -4.088 1.00 83.50 265 ARG A CA 1
ATOM 1902 C C . ARG A 1 265 ? 23.808 2.302 -3.373 1.00 83.50 265 ARG A C 1
ATOM 1904 O O . ARG A 1 265 ? 23.294 2.883 -2.416 1.00 83.50 265 ARG A O 1
ATOM 1911 N N . CYS A 1 266 ? 23.419 1.100 -3.784 1.00 86.19 266 CYS A N 1
ATOM 1912 C CA . CYS A 1 266 ? 22.401 0.293 -3.113 1.00 86.19 266 CYS A CA 1
ATOM 1913 C C . CYS A 1 266 ? 22.951 -0.326 -1.815 1.00 86.19 266 CYS A C 1
ATOM 1915 O O . CYS A 1 266 ? 24.085 -0.808 -1.773 1.00 86.19 266 CYS A O 1
ATOM 1917 N N . GLN A 1 267 ? 22.160 -0.291 -0.744 1.00 87.19 267 GLN A N 1
ATOM 1918 C CA . GLN A 1 267 ? 22.408 -0.989 0.513 1.00 87.19 267 GLN A CA 1
ATOM 1919 C C . GLN A 1 267 ? 21.189 -1.851 0.851 1.00 87.19 267 GLN A C 1
ATOM 1921 O O . GLN A 1 267 ? 20.111 -1.303 1.084 1.00 87.19 267 GLN A O 1
ATOM 1926 N N . ASN A 1 268 ? 21.391 -3.166 0.930 1.00 87.06 268 ASN A N 1
ATOM 1927 C CA . ASN A 1 268 ? 20.353 -4.110 1.321 1.00 87.06 268 ASN A CA 1
ATOM 1928 C C . ASN A 1 268 ? 19.986 -3.945 2.812 1.00 87.06 268 ASN A C 1
ATOM 1930 O O . ASN A 1 268 ? 20.858 -3.678 3.653 1.00 87.06 268 ASN A O 1
ATOM 1934 N N . LEU A 1 269 ? 18.701 -4.066 3.132 1.00 88.50 269 LEU A N 1
ATOM 1935 C CA . LEU A 1 269 ? 18.132 -4.066 4.476 1.00 88.50 269 LEU A CA 1
ATOM 1936 C C . LEU A 1 269 ? 17.150 -5.248 4.592 1.00 88.50 269 LEU A C 1
ATOM 1938 O O . LEU A 1 269 ? 16.555 -5.658 3.613 1.00 88.50 269 LEU A O 1
ATOM 1942 N N . PRO A 1 270 ? 16.876 -5.756 5.799 1.00 87.38 270 PRO A N 1
ATOM 1943 C CA . PRO A 1 270 ? 15.863 -6.796 5.953 1.00 87.38 270 PRO A CA 1
ATOM 1944 C C . PRO A 1 270 ? 14.476 -6.338 5.448 1.00 87.38 270 PRO A C 1
ATOM 1946 O O . PRO A 1 270 ? 13.860 -5.452 6.048 1.00 87.38 270 PRO A O 1
ATOM 1949 N N . GLY A 1 271 ? 13.985 -6.953 4.373 1.00 85.88 271 GLY A N 1
ATOM 1950 C CA . GLY A 1 271 ? 12.702 -6.718 3.711 1.00 85.88 271 GLY A CA 1
ATOM 1951 C C . GLY A 1 271 ? 12.656 -5.522 2.761 1.00 85.88 271 GLY A C 1
ATOM 1952 O O . GLY A 1 271 ? 11.563 -5.150 2.330 1.00 85.88 271 GLY A O 1
ATOM 1953 N N . SER A 1 272 ? 13.784 -4.851 2.509 1.00 88.25 272 SER A N 1
ATOM 1954 C CA . SER A 1 272 ? 13.852 -3.720 1.575 1.00 88.25 272 SER A CA 1
ATOM 1955 C C . SER A 1 272 ? 15.292 -3.341 1.246 1.00 88.25 272 SER A C 1
ATOM 1957 O O . SER A 1 272 ? 16.211 -3.647 1.982 1.00 88.25 272 SER A O 1
ATOM 1959 N N . TYR A 1 273 ? 15.493 -2.426 0.312 1.00 89.88 273 TYR A N 1
ATOM 1960 C CA . TYR A 1 273 ? 16.787 -1.782 0.111 1.00 89.88 273 TYR A CA 1
ATOM 1961 C C . TYR A 1 273 ? 16.695 -0.271 0.332 1.00 89.88 273 TYR A C 1
ATOM 1963 O O . TYR A 1 273 ? 15.624 0.343 0.303 1.00 89.88 273 TYR A O 1
ATOM 1971 N N . ARG A 1 274 ? 17.849 0.373 0.523 1.00 86.25 274 ARG A N 1
ATOM 1972 C CA . ARG A 1 274 ? 17.952 1.834 0.461 1.00 86.25 274 ARG A CA 1
ATOM 1973 C C . ARG A 1 274 ? 19.132 2.286 -0.380 1.00 86.25 274 ARG A C 1
ATOM 1975 O O . ARG A 1 274 ? 20.199 1.678 -0.366 1.00 86.25 274 ARG A O 1
ATOM 1982 N N . CYS A 1 275 ? 18.969 3.429 -1.024 1.00 85.12 275 CYS A N 1
ATOM 1983 C CA . CYS A 1 275 ? 20.036 4.076 -1.771 1.00 85.12 275 CYS A CA 1
ATOM 1984 C C . CYS A 1 275 ? 20.787 5.032 -0.840 1.00 85.12 275 CYS A C 1
ATOM 1986 O O . CYS A 1 275 ? 20.183 5.884 -0.182 1.00 85.12 275 CYS A O 1
ATOM 1988 N N . VAL A 1 276 ? 22.103 4.859 -0.720 1.00 80.94 276 VAL A N 1
ATOM 1989 C CA . VAL A 1 276 ? 22.942 5.652 0.184 1.00 80.94 276 VAL A CA 1
ATOM 1990 C C . VAL A 1 276 ? 23.864 6.581 -0.592 1.00 80.94 276 VAL A C 1
ATOM 1992 O O . VAL A 1 276 ? 24.491 6.181 -1.566 1.00 80.94 276 VAL A O 1
ATOM 1995 N N . ALA A 1 277 ? 23.999 7.813 -0.102 1.00 74.50 277 ALA A N 1
ATOM 1996 C CA . ALA A 1 277 ? 25.039 8.735 -0.542 1.00 74.50 277 ALA A CA 1
ATOM 1997 C C . ALA A 1 277 ? 26.432 8.250 -0.075 1.00 74.50 277 ALA A C 1
ATOM 1999 O O . ALA A 1 277 ? 26.528 7.580 0.966 1.00 74.50 277 ALA A O 1
ATOM 2000 N N . PRO A 1 278 ? 27.528 8.619 -0.765 1.00 78.50 278 PRO A N 1
ATOM 2001 C CA . PRO A 1 278 ? 27.623 9.537 -1.912 1.00 78.50 278 PRO A CA 1
ATOM 2002 C C . PRO A 1 278 ? 27.170 8.925 -3.251 1.00 78.50 278 PRO A C 1
ATOM 2004 O O . PRO A 1 278 ? 27.030 7.710 -3.350 1.00 78.50 278 PRO A O 1
ATOM 2007 N N . CYS A 1 279 ? 26.936 9.783 -4.252 1.00 82.00 279 CYS A N 1
ATOM 2008 C CA . CYS A 1 279 ? 26.693 9.371 -5.640 1.00 82.00 279 CYS A CA 1
ATOM 2009 C C . CYS A 1 279 ? 27.893 8.601 -6.212 1.00 82.00 279 CYS A C 1
ATOM 2011 O O . CYS A 1 279 ? 29.025 8.780 -5.747 1.00 82.00 279 CYS A O 1
ATOM 2013 N N . ASP A 1 280 ? 27.639 7.780 -7.227 1.00 82.12 280 ASP A N 1
ATOM 2014 C CA . ASP A 1 280 ? 28.683 7.090 -7.977 1.00 82.12 280 ASP A CA 1
ATOM 2015 C C . ASP A 1 280 ? 29.636 8.095 -8.661 1.00 82.12 280 ASP A C 1
ATOM 2017 O O . ASP A 1 280 ? 29.258 9.246 -8.916 1.00 82.12 280 ASP A O 1
ATOM 2021 N N . PRO A 1 281 ? 30.895 7.707 -8.947 1.00 82.25 281 PRO A N 1
ATOM 2022 C CA . PRO A 1 281 ? 31.836 8.568 -9.663 1.00 82.25 281 PRO A CA 1
ATOM 2023 C C . PRO A 1 281 ? 31.247 9.072 -10.989 1.00 82.25 281 PRO A C 1
ATOM 2025 O O . PRO A 1 281 ? 30.630 8.298 -11.712 1.00 82.25 281 PRO A O 1
ATOM 2028 N N . GLY A 1 282 ? 31.445 10.358 -11.296 1.00 75.50 282 GLY A N 1
ATOM 2029 C CA . GLY A 1 282 ? 30.845 11.009 -12.471 1.00 75.50 282 GLY A CA 1
ATOM 2030 C C . GLY A 1 282 ? 29.480 11.658 -12.212 1.00 75.50 282 GLY A C 1
ATOM 2031 O O . GLY A 1 282 ? 28.935 12.289 -13.107 1.00 75.50 282 GLY A O 1
ATOM 2032 N N . TYR A 1 283 ? 28.944 11.573 -10.986 1.00 83.62 283 TYR A N 1
ATOM 2033 C CA . TYR A 1 283 ? 27.680 12.207 -10.604 1.00 83.62 283 TYR A CA 1
ATOM 2034 C C . TYR A 1 283 ? 27.831 13.143 -9.399 1.00 83.62 283 TYR A C 1
ATOM 2036 O O . TYR A 1 283 ? 28.568 12.859 -8.450 1.00 83.62 283 TYR A O 1
ATOM 2044 N N . GLU A 1 284 ? 27.082 14.246 -9.395 1.00 83.31 284 GLU A N 1
ATOM 2045 C CA . GLU A 1 284 ? 27.036 15.212 -8.297 1.00 83.31 284 GLU A CA 1
ATOM 2046 C C . GLU A 1 284 ? 25.660 15.261 -7.608 1.00 83.31 284 GLU A C 1
ATOM 2048 O O . GLU A 1 284 ? 24.622 15.048 -8.241 1.00 83.31 284 GLU A O 1
ATOM 2053 N N . PRO A 1 285 ? 25.613 15.515 -6.286 1.00 81.69 285 PRO A N 1
ATOM 2054 C CA . PRO A 1 285 ? 24.357 15.571 -5.549 1.00 81.69 285 PRO A CA 1
ATOM 2055 C C . PRO A 1 285 ? 23.581 16.858 -5.859 1.00 81.69 285 PRO A C 1
ATOM 2057 O O . PRO A 1 285 ? 24.014 17.962 -5.526 1.00 81.69 285 PRO A O 1
ATOM 2060 N N . GLY A 1 286 ? 22.389 16.703 -6.430 1.00 74.88 286 GLY A N 1
ATOM 2061 C CA . GLY A 1 286 ? 21.416 17.765 -6.650 1.00 74.88 286 GLY A CA 1
ATOM 2062 C C . GLY A 1 286 ? 20.478 18.030 -5.467 1.00 74.88 286 GLY A C 1
ATOM 2063 O O . GLY A 1 286 ? 20.531 17.354 -4.428 1.00 74.88 286 GLY A O 1
ATOM 2064 N N . PRO A 1 287 ? 19.573 19.017 -5.601 1.00 69.31 287 PRO A N 1
ATOM 2065 C CA . PRO A 1 287 ? 18.553 19.293 -4.595 1.00 69.31 287 PRO A CA 1
ATOM 2066 C C . PRO A 1 287 ? 17.636 18.072 -4.404 1.00 69.31 287 PRO A C 1
ATOM 2068 O O . PRO A 1 287 ? 16.979 17.627 -5.337 1.00 69.31 287 PRO A O 1
ATOM 2071 N N . GLY A 1 288 ? 17.583 17.538 -3.177 1.00 66.12 288 GLY A N 1
ATOM 2072 C CA . GLY A 1 288 ? 16.762 16.366 -2.836 1.00 66.12 288 GLY A CA 1
ATOM 2073 C C . GLY A 1 288 ? 17.483 15.013 -2.883 1.00 66.12 288 GLY A C 1
ATOM 2074 O O . GLY A 1 288 ? 16.812 13.992 -2.967 1.00 66.12 288 GLY A O 1
ATOM 2075 N N . SER A 1 289 ? 18.822 14.988 -2.816 1.00 66.06 289 SER A N 1
ATOM 2076 C CA . SER A 1 289 ? 19.624 13.748 -2.852 1.00 66.06 289 SER A CA 1
ATOM 2077 C C . SER A 1 289 ? 19.500 12.965 -4.163 1.00 66.06 289 SER A C 1
ATOM 2079 O O . SER A 1 289 ? 19.785 11.775 -4.184 1.00 66.06 289 SER A O 1
ATOM 2081 N N . GLN A 1 290 ? 19.109 13.618 -5.257 1.00 70.88 290 GLN A N 1
ATOM 2082 C CA . GLN A 1 290 ? 19.125 13.030 -6.592 1.00 70.88 290 GLN A CA 1
ATOM 2083 C C . GLN A 1 290 ? 20.500 13.261 -7.226 1.00 70.88 290 GLN A C 1
ATOM 2085 O O . GLN A 1 290 ? 21.020 14.373 -7.178 1.00 70.88 290 GLN A O 1
ATOM 2090 N N . CYS A 1 291 ? 21.109 12.213 -7.772 1.00 81.19 291 CYS A N 1
ATOM 2091 C CA . CYS A 1 291 ? 22.416 12.309 -8.414 1.00 81.19 291 CYS A CA 1
ATOM 2092 C C . CYS A 1 291 ? 22.238 12.765 -9.862 1.00 81.19 291 CYS A C 1
ATOM 2094 O O . CYS A 1 291 ? 21.499 12.135 -10.621 1.00 81.19 291 CYS A O 1
ATOM 2096 N N . HIS A 1 292 ? 22.883 13.870 -10.223 1.00 83.50 292 HIS A N 1
ATOM 2097 C CA . HIS A 1 292 ? 22.903 14.383 -11.585 1.00 83.50 292 HIS A CA 1
ATOM 2098 C C . HIS A 1 292 ? 24.237 14.063 -12.228 1.00 83.50 292 HIS A C 1
ATOM 2100 O O . HIS A 1 292 ? 25.277 14.119 -11.575 1.00 83.50 292 HIS A O 1
ATOM 2106 N N . ASP A 1 293 ? 24.172 13.690 -13.497 1.00 84.69 293 ASP A N 1
ATOM 2107 C CA . ASP A 1 293 ? 25.348 13.439 -14.310 1.00 84.69 293 ASP A CA 1
ATOM 2108 C C . ASP A 1 293 ? 26.195 14.711 -14.411 1.00 84.69 293 ASP A C 1
ATOM 2110 O O . ASP A 1 293 ? 25.661 15.799 -14.658 1.00 84.69 293 ASP A O 1
ATOM 2114 N N . VAL A 1 294 ? 27.497 14.591 -14.163 1.00 86.75 294 VAL A N 1
ATOM 2115 C CA . VAL A 1 294 ? 28.418 15.720 -14.276 1.00 86.75 294 VAL A CA 1
ATOM 2116 C C . VAL A 1 294 ? 28.735 15.896 -15.754 1.00 86.75 294 VAL A C 1
ATOM 2118 O O . VAL A 1 294 ? 29.526 15.142 -16.298 1.00 86.75 294 VAL A O 1
ATOM 2121 N N . ASP A 1 295 ? 28.163 16.920 -16.393 1.00 84.50 295 ASP A N 1
ATOM 2122 C CA . ASP A 1 295 ? 28.473 17.222 -17.795 1.00 84.50 295 ASP A CA 1
ATOM 2123 C C . ASP A 1 295 ? 29.907 17.749 -17.933 1.00 84.50 295 ASP A C 1
ATOM 2125 O O . ASP A 1 295 ? 30.215 18.937 -17.775 1.00 84.50 295 ASP A O 1
ATOM 2129 N N . GLU A 1 296 ? 30.814 16.832 -18.236 1.00 86.38 296 GLU A N 1
ATOM 2130 C CA . GLU A 1 296 ? 32.238 17.112 -18.346 1.00 86.38 296 GLU A CA 1
ATOM 2131 C C . GLU A 1 296 ? 32.595 17.804 -19.667 1.00 86.38 296 GLU A C 1
ATOM 2133 O O . GLU A 1 296 ? 33.687 18.375 -19.792 1.00 86.38 296 GLU A O 1
ATOM 2138 N N . CYS A 1 297 ? 31.661 17.813 -20.623 1.00 83.94 297 CYS A N 1
ATOM 2139 C CA . CYS A 1 297 ? 31.773 18.483 -21.912 1.00 83.94 297 CYS A CA 1
ATOM 2140 C C . CYS A 1 297 ? 31.302 19.946 -21.875 1.00 83.94 297 CYS A C 1
ATOM 2142 O O . CYS A 1 297 ? 31.674 20.720 -22.763 1.00 83.94 297 CYS A O 1
ATOM 2144 N N . ALA A 1 298 ? 30.578 20.370 -20.833 1.00 83.81 298 ALA A N 1
ATOM 2145 C CA . ALA A 1 298 ? 30.024 21.722 -20.706 1.00 83.81 298 ALA A CA 1
ATOM 2146 C C . ALA A 1 298 ? 31.062 22.858 -20.836 1.00 83.81 298 ALA A C 1
ATOM 2148 O O . ALA A 1 298 ? 30.728 23.952 -21.290 1.00 83.81 298 ALA A O 1
ATOM 2149 N N . ASN A 1 299 ? 32.328 22.621 -20.462 1.00 73.50 299 ASN A N 1
ATOM 2150 C CA . ASN A 1 299 ? 33.392 23.637 -20.514 1.00 73.50 299 ASN A CA 1
ATOM 2151 C C . ASN A 1 299 ? 34.311 23.533 -21.753 1.00 73.50 299 ASN A C 1
ATOM 2153 O O . ASN A 1 299 ? 35.356 24.183 -21.800 1.00 73.50 299 ASN A O 1
ATOM 2157 N N . GLY A 1 300 ? 33.960 22.701 -22.745 1.00 63.12 300 GLY A N 1
ATOM 2158 C CA . GLY A 1 300 ? 34.537 22.695 -24.102 1.00 63.12 300 GLY A CA 1
ATOM 2159 C C . GLY A 1 300 ? 36.050 22.458 -24.241 1.00 63.12 300 GLY A C 1
ATOM 2160 O O . GLY A 1 300 ? 36.580 22.597 -25.335 1.00 63.12 300 GLY A O 1
ATOM 2161 N N . THR A 1 301 ? 36.763 22.133 -23.159 1.00 65.00 301 THR A N 1
ATOM 2162 C CA . THR A 1 301 ? 38.242 22.106 -23.104 1.00 65.00 301 THR A CA 1
ATOM 2163 C C . THR A 1 301 ? 38.817 20.796 -22.567 1.00 65.00 301 THR A C 1
ATOM 2165 O O . THR A 1 301 ? 40.028 20.682 -22.389 1.00 65.00 301 THR A O 1
ATOM 2168 N N . ARG A 1 302 ? 37.968 19.796 -22.293 1.00 72.75 302 ARG A N 1
ATOM 2169 C CA . ARG A 1 302 ? 38.420 18.486 -21.796 1.00 72.75 302 ARG A CA 1
ATOM 2170 C C . ARG A 1 302 ? 38.979 17.573 -22.882 1.00 72.75 302 ARG A C 1
ATOM 2172 O O . ARG A 1 302 ? 39.861 16.778 -22.581 1.00 72.75 302 ARG A O 1
ATOM 2179 N N . CYS A 1 303 ? 38.481 17.697 -24.106 1.00 70.44 303 CYS A N 1
ATOM 2180 C CA . CYS A 1 303 ? 39.007 17.001 -25.273 1.00 70.44 303 CYS A CA 1
ATOM 2181 C C . CYS A 1 303 ? 39.887 17.978 -26.071 1.00 70.44 303 CYS A C 1
ATOM 2183 O O . CYS A 1 303 ? 39.574 19.167 -26.141 1.00 70.44 303 CYS A O 1
ATOM 2185 N N . GLY A 1 304 ? 41.019 17.506 -26.605 1.00 74.06 304 GLY A N 1
ATOM 2186 C CA . GLY A 1 304 ? 41.958 18.329 -27.386 1.00 74.06 304 GLY A CA 1
ATOM 2187 C C . GLY A 1 304 ? 41.370 18.894 -28.694 1.00 74.06 304 GLY A C 1
ATOM 2188 O O . GLY A 1 304 ? 40.222 18.639 -29.029 1.00 74.06 304 GLY A O 1
ATOM 2189 N N . VAL A 1 305 ? 42.179 19.642 -29.458 1.00 75.94 305 VAL A N 1
ATOM 2190 C CA . VAL A 1 305 ? 41.749 20.422 -30.648 1.00 75.94 305 VAL A CA 1
ATOM 2191 C C . VAL A 1 305 ? 41.154 19.569 -31.787 1.00 75.94 305 VAL A C 1
ATOM 2193 O O . VAL A 1 305 ? 40.369 20.094 -32.567 1.00 75.94 305 VAL A O 1
ATOM 2196 N N . HIS A 1 306 ? 41.470 18.270 -31.840 1.00 77.75 306 HIS A N 1
ATOM 2197 C CA . HIS A 1 306 ? 41.003 17.312 -32.859 1.00 77.75 306 HIS A CA 1
ATOM 2198 C C . HIS A 1 306 ? 40.042 16.256 -32.291 1.00 77.75 306 HIS A C 1
ATOM 2200 O O . HIS A 1 306 ? 40.111 15.072 -32.632 1.00 77.75 306 HIS A O 1
ATOM 2206 N N . ALA A 1 307 ? 39.213 16.659 -31.325 1.00 79.12 307 ALA A N 1
ATOM 2207 C CA . ALA A 1 307 ? 38.203 15.801 -30.727 1.00 79.12 307 ALA A CA 1
ATOM 2208 C C . ALA A 1 307 ? 36.913 16.541 -30.399 1.00 79.12 307 ALA A C 1
ATOM 2210 O O . ALA A 1 307 ? 36.913 17.636 -29.835 1.00 79.12 307 ALA A O 1
ATOM 2211 N N . VAL A 1 308 ? 35.803 15.851 -30.629 1.00 83.06 308 VAL A N 1
ATOM 2212 C CA . VAL A 1 308 ? 34.478 16.244 -30.163 1.00 83.06 308 VAL A CA 1
ATOM 2213 C C . VAL A 1 308 ? 34.178 15.515 -28.854 1.00 83.06 308 VAL A C 1
ATOM 2215 O O . VAL A 1 308 ? 34.236 14.288 -28.778 1.00 83.06 308 VAL A O 1
ATOM 2218 N N . CYS A 1 309 ? 33.859 16.271 -27.803 1.00 82.00 309 CYS A N 1
ATOM 2219 C CA . CYS A 1 309 ? 33.457 15.718 -26.510 1.00 82.00 309 CYS A CA 1
ATOM 2220 C C . CYS A 1 309 ? 32.001 15.246 -26.559 1.00 82.00 309 CYS A C 1
ATOM 2222 O O . CYS A 1 309 ? 31.118 16.012 -26.947 1.00 82.00 309 CYS A O 1
ATOM 2224 N N . HIS A 1 310 ? 31.752 14.012 -26.133 1.00 83.69 310 HIS A N 1
ATOM 2225 C CA . HIS A 1 310 ? 30.422 13.439 -25.986 1.00 83.69 310 HIS A CA 1
ATOM 2226 C C . HIS A 1 310 ? 30.181 13.052 -24.525 1.00 83.69 310 HIS A C 1
ATOM 2228 O O . HIS A 1 310 ? 30.862 12.175 -23.987 1.00 83.69 310 HIS A O 1
ATOM 2234 N N . ASN A 1 311 ? 29.209 13.702 -23.890 1.00 82.00 311 ASN A N 1
ATOM 2235 C CA . ASN A 1 311 ? 28.842 13.422 -22.508 1.00 82.00 311 ASN A CA 1
ATOM 2236 C C . ASN A 1 311 ? 28.044 12.109 -22.430 1.00 82.00 311 ASN A C 1
ATOM 2238 O O . ASN A 1 311 ? 27.158 11.868 -23.254 1.00 82.00 311 ASN A O 1
ATOM 2242 N N . LEU A 1 312 ? 28.373 11.244 -21.477 1.00 82.06 312 LEU A N 1
ATOM 2243 C CA . LEU A 1 312 ? 27.723 9.956 -21.239 1.00 82.06 312 LEU A CA 1
ATOM 2244 C C . LEU A 1 312 ? 27.264 9.892 -19.770 1.00 82.06 312 LEU A C 1
ATOM 2246 O O . LEU A 1 312 ? 27.839 10.545 -18.914 1.00 82.06 312 LEU A O 1
ATOM 2250 N N . PRO A 1 313 ? 26.258 9.079 -19.423 1.00 80.50 313 PRO A N 1
ATOM 2251 C CA . PRO A 1 313 ? 25.874 8.927 -18.022 1.00 80.50 313 PRO A CA 1
ATOM 2252 C C . PRO A 1 313 ? 27.030 8.363 -17.168 1.00 80.50 313 PRO A C 1
ATOM 2254 O O . PRO A 1 313 ? 27.377 7.186 -17.281 1.00 80.50 313 PRO A O 1
ATOM 2257 N N . GLY A 1 314 ? 27.597 9.187 -16.286 1.00 78.69 314 GLY A N 1
ATOM 2258 C CA . GLY A 1 314 ? 28.686 8.881 -15.356 1.00 78.69 314 GLY A CA 1
ATOM 2259 C C . GLY A 1 314 ? 30.095 9.015 -15.927 1.00 78.69 314 GLY A C 1
ATOM 2260 O O . GLY A 1 314 ? 31.052 8.644 -15.244 1.00 78.69 314 GLY A O 1
ATOM 2261 N N . ALA A 1 315 ? 30.238 9.469 -17.175 1.00 82.12 315 ALA A N 1
ATOM 2262 C CA . ALA A 1 315 ? 31.525 9.600 -17.852 1.00 82.12 315 ALA A CA 1
ATOM 2263 C C . ALA A 1 315 ? 31.424 10.480 -19.108 1.00 82.12 315 ALA A C 1
ATOM 2265 O O . ALA A 1 315 ? 30.356 10.811 -19.588 1.00 82.12 315 ALA A O 1
ATOM 2266 N N . PHE A 1 316 ? 32.541 10.728 -19.778 1.00 82.19 316 PHE A N 1
ATOM 2267 C CA . PHE A 1 316 ? 32.557 11.391 -21.080 1.00 82.19 316 PHE A CA 1
ATOM 2268 C C . PHE A 1 316 ? 33.515 10.666 -22.017 1.00 82.19 316 PHE A C 1
ATOM 2270 O O . PHE A 1 316 ? 34.495 10.056 -21.581 1.00 82.19 316 PHE A O 1
ATOM 2277 N N . GLN A 1 317 ? 33.245 10.737 -23.316 1.00 82.69 317 GLN A N 1
ATOM 2278 C CA . GLN A 1 317 ? 34.114 10.192 -24.350 1.00 82.69 317 GLN A CA 1
ATOM 2279 C C . GLN A 1 317 ? 34.562 11.300 -25.300 1.00 82.69 317 GLN A C 1
ATOM 2281 O O . GLN A 1 317 ? 33.749 12.076 -25.795 1.00 82.69 317 GLN A O 1
ATOM 2286 N N . CYS A 1 318 ? 35.861 11.347 -25.593 1.00 82.38 318 CYS A N 1
ATOM 2287 C CA . CYS A 1 318 ? 36.396 12.173 -26.668 1.00 82.38 318 CYS A CA 1
ATOM 2288 C C . CYS A 1 318 ? 36.393 11.363 -27.970 1.00 82.38 318 CYS A C 1
ATOM 2290 O O . CYS A 1 318 ? 37.092 10.356 -28.077 1.00 82.38 318 CYS A O 1
ATOM 2292 N N . LEU A 1 319 ? 35.599 11.793 -28.947 1.00 82.94 319 LEU A N 1
ATOM 2293 C CA . LEU A 1 319 ? 35.570 11.217 -30.287 1.00 82.94 319 LEU A CA 1
ATOM 2294 C C . LEU A 1 319 ? 36.554 11.986 -31.166 1.00 82.94 319 LEU A C 1
ATOM 2296 O O . LEU A 1 319 ? 36.384 13.187 -31.362 1.00 82.94 319 LEU A O 1
ATOM 2300 N N . CYS A 1 320 ? 37.585 11.305 -31.656 1.00 83.00 320 CYS A N 1
ATOM 2301 C CA . CYS A 1 320 ? 38.590 11.916 -32.519 1.00 83.00 320 CYS A CA 1
ATOM 2302 C C . CYS A 1 320 ? 38.035 12.217 -33.913 1.00 83.00 320 CYS A C 1
ATOM 2304 O O . CYS A 1 320 ? 37.199 11.471 -34.433 1.00 83.00 320 CYS A O 1
ATOM 2306 N N . ASP A 1 321 ? 38.539 13.289 -34.520 1.00 82.06 321 ASP A N 1
ATOM 2307 C CA . ASP A 1 321 ? 38.303 13.581 -35.931 1.00 82.06 321 ASP A CA 1
ATOM 2308 C C . ASP A 1 321 ? 38.893 12.471 -36.828 1.00 82.06 321 ASP A C 1
ATOM 2310 O O . ASP A 1 321 ? 39.757 11.695 -36.408 1.00 82.06 321 ASP A O 1
ATOM 2314 N N . GLN A 1 322 ? 38.428 12.368 -38.079 1.00 79.19 322 GLN A N 1
ATOM 2315 C CA . GLN A 1 322 ? 38.983 11.399 -39.036 1.00 79.19 322 GLN A CA 1
ATOM 2316 C C . GLN A 1 322 ? 40.492 11.634 -39.229 1.00 79.19 322 GLN A C 1
ATOM 2318 O O . GLN A 1 322 ? 40.913 12.781 -39.341 1.00 79.19 322 GLN A O 1
ATOM 2323 N N . GLY A 1 323 ? 41.281 10.552 -39.256 1.00 70.81 323 GLY A N 1
ATOM 2324 C CA . GLY A 1 323 ? 42.751 10.612 -39.311 1.00 70.81 323 GLY A CA 1
ATOM 2325 C C . GLY A 1 323 ? 43.441 10.683 -37.942 1.00 70.81 323 GLY A C 1
ATOM 2326 O O . GLY A 1 323 ? 44.662 10.695 -37.877 1.00 70.81 323 GLY A O 1
ATOM 2327 N N . TYR A 1 324 ? 42.691 10.682 -36.832 1.00 80.25 324 TYR A N 1
ATOM 2328 C CA . TYR A 1 324 ? 43.250 10.704 -35.478 1.00 80.25 324 TYR A CA 1
ATOM 2329 C C . TYR A 1 324 ? 42.745 9.529 -34.622 1.00 80.25 324 TYR A C 1
ATOM 2331 O O . TYR A 1 324 ? 41.589 9.117 -34.721 1.00 80.25 324 TYR A O 1
ATOM 2339 N N . GLU A 1 325 ? 43.593 9.009 -33.731 1.00 80.62 325 GLU A N 1
ATOM 2340 C CA . GLU A 1 325 ? 43.260 7.945 -32.779 1.00 80.62 325 GLU A CA 1
ATOM 2341 C C . GLU A 1 325 ? 43.333 8.410 -31.321 1.00 80.62 325 GLU A C 1
ATOM 2343 O O . GLU A 1 325 ? 44.099 9.304 -30.954 1.00 80.62 325 GLU A O 1
ATOM 2348 N N . THR A 1 326 ? 42.531 7.784 -30.457 1.00 75.25 326 THR A N 1
ATOM 2349 C CA . THR A 1 326 ? 42.548 8.066 -29.020 1.00 75.25 326 THR A CA 1
ATOM 2350 C C . THR A 1 326 ? 43.807 7.493 -28.385 1.00 75.25 326 THR A C 1
ATOM 2352 O O . THR A 1 326 ? 44.077 6.294 -28.465 1.00 75.25 326 THR A O 1
ATOM 2355 N N . THR A 1 327 ? 44.539 8.335 -27.673 1.00 70.31 327 THR A N 1
ATOM 2356 C CA . THR A 1 327 ? 45.691 7.919 -26.865 1.00 70.31 327 THR A CA 1
ATOM 2357 C C . THR A 1 327 ? 45.290 7.056 -25.662 1.00 70.31 327 THR A C 1
ATOM 2359 O O . THR A 1 327 ? 44.123 6.992 -25.279 1.00 70.31 327 THR A O 1
ATOM 2362 N N . ARG A 1 328 ? 46.269 6.390 -25.026 1.00 62.47 328 ARG A N 1
ATOM 2363 C CA . ARG A 1 328 ? 46.044 5.447 -23.904 1.00 62.47 328 ARG A CA 1
ATOM 2364 C C . ARG A 1 328 ? 45.327 6.052 -22.695 1.00 62.47 328 ARG A C 1
ATOM 2366 O O . ARG A 1 328 ? 44.736 5.306 -21.921 1.00 62.47 328 ARG A O 1
ATOM 2373 N N . ASP A 1 329 ? 45.377 7.373 -22.555 1.00 63.84 329 ASP A N 1
ATOM 2374 C CA . ASP A 1 329 ? 44.715 8.107 -21.478 1.00 63.84 329 ASP A CA 1
ATOM 2375 C C . ASP A 1 329 ? 43.257 8.474 -21.825 1.00 63.84 329 ASP A C 1
ATOM 2377 O O . ASP A 1 329 ? 42.557 9.010 -20.979 1.00 63.84 329 ASP A O 1
ATOM 2381 N N . GLY A 1 330 ? 42.783 8.226 -23.056 1.00 64.06 330 GLY A N 1
ATOM 2382 C CA . GLY A 1 330 ? 41.386 8.433 -23.480 1.00 64.06 330 GLY A CA 1
ATOM 2383 C C . GLY A 1 330 ? 40.935 9.895 -23.632 1.00 64.06 330 GLY A C 1
ATOM 2384 O O . GLY A 1 330 ? 39.773 10.145 -23.947 1.00 64.06 330 GLY A O 1
ATOM 2385 N N . HIS A 1 331 ? 41.832 10.864 -23.422 1.00 66.25 331 HIS A N 1
ATOM 2386 C CA . HIS A 1 331 ? 41.491 12.294 -23.323 1.00 66.25 331 HIS A CA 1
ATOM 2387 C C . HIS A 1 331 ? 42.096 13.184 -24.425 1.00 66.25 331 HIS A C 1
ATOM 2389 O O . HIS A 1 331 ? 41.771 14.368 -24.513 1.00 66.25 331 HIS A O 1
ATOM 2395 N N . HIS A 1 332 ? 42.975 12.649 -25.276 1.00 72.12 332 HIS A N 1
ATOM 2396 C CA . HIS A 1 332 ? 43.548 13.382 -26.406 1.00 72.12 332 HIS A CA 1
ATOM 2397 C C . HIS A 1 332 ? 43.690 12.493 -27.638 1.00 72.12 332 HIS A C 1
ATOM 2399 O O . HIS A 1 332 ? 43.889 11.281 -27.523 1.00 72.12 332 HIS A O 1
ATOM 2405 N N . CYS A 1 333 ? 43.590 13.124 -28.803 1.00 80.75 333 CYS A N 1
ATOM 2406 C CA . CYS A 1 333 ? 43.683 12.471 -30.097 1.00 80.75 333 CYS A CA 1
ATOM 2407 C C . CYS A 1 333 ? 45.051 12.733 -30.713 1.00 80.75 333 CYS A C 1
ATOM 2409 O O . CYS A 1 333 ? 45.555 13.857 -30.652 1.00 80.75 333 CYS A O 1
ATOM 2411 N N . GLN A 1 334 ? 45.652 11.683 -31.257 1.00 83.69 334 GLN A N 1
ATOM 2412 C CA . GLN A 1 334 ? 46.933 11.733 -31.939 1.00 83.69 334 GLN A CA 1
ATOM 2413 C C . GLN A 1 334 ? 46.735 11.383 -33.408 1.00 83.69 334 GLN A C 1
ATOM 2415 O O . GLN A 1 334 ? 45.970 10.481 -33.729 1.00 83.69 334 GLN A O 1
ATOM 2420 N N . ASP A 1 335 ? 47.427 12.115 -34.274 1.00 82.69 335 ASP A N 1
ATOM 2421 C CA . ASP A 1 335 ? 47.473 11.863 -35.710 1.00 82.69 335 ASP A CA 1
ATOM 2422 C C . ASP A 1 335 ? 47.895 10.415 -36.004 1.00 82.69 335 ASP A C 1
ATOM 2424 O O . ASP A 1 335 ? 48.899 9.930 -35.465 1.00 82.69 335 ASP A O 1
ATOM 2428 N N . VAL A 1 336 ? 47.107 9.716 -36.819 1.00 84.31 336 VAL A N 1
ATOM 2429 C CA . VAL A 1 336 ? 47.402 8.353 -37.256 1.00 84.31 336 VAL A CA 1
ATOM 2430 C C . VAL A 1 336 ? 48.312 8.453 -38.460 1.00 84.31 336 VAL A C 1
ATOM 2432 O O . VAL A 1 336 ? 47.889 8.909 -39.505 1.00 84.31 336 VAL A O 1
ATOM 2435 N N . ASN A 1 337 ? 49.535 7.941 -38.353 1.00 83.44 337 ASN A N 1
ATOM 2436 C CA . ASN A 1 337 ? 50.412 7.885 -39.515 1.00 83.44 337 ASN A CA 1
ATOM 2437 C C . ASN A 1 337 ? 49.978 6.755 -40.456 1.00 83.44 337 ASN A C 1
ATOM 2439 O O . ASN A 1 337 ? 50.423 5.608 -40.324 1.00 83.44 337 ASN A O 1
ATOM 2443 N N . GLU A 1 338 ? 49.107 7.053 -41.417 1.00 87.00 338 GLU A N 1
ATOM 2444 C CA . GLU A 1 338 ? 48.564 6.028 -42.306 1.00 87.00 338 GLU A CA 1
ATOM 2445 C C . GLU A 1 338 ? 49.624 5.445 -43.245 1.00 87.00 338 GLU A C 1
ATOM 2447 O O . GLU A 1 338 ? 49.492 4.295 -43.663 1.00 87.00 338 GLU A O 1
ATOM 2452 N N . CYS A 1 339 ? 50.715 6.172 -43.520 1.00 82.75 339 CYS A N 1
ATOM 2453 C CA . CYS A 1 339 ? 51.843 5.651 -44.296 1.00 82.75 339 CYS A CA 1
ATOM 2454 C C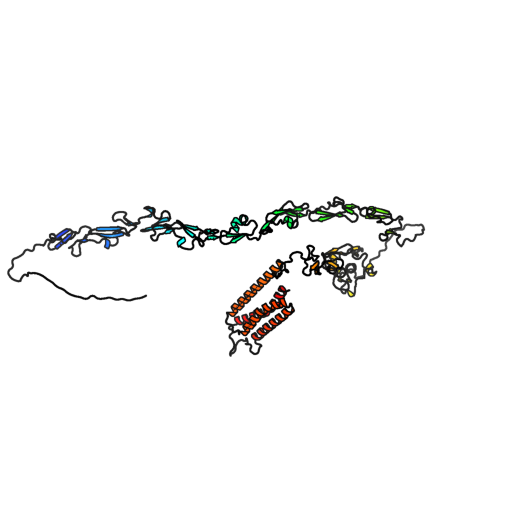 . CYS A 1 339 ? 52.558 4.486 -43.590 1.00 82.75 339 CYS A C 1
ATOM 2456 O O . CYS A 1 339 ? 53.136 3.620 -44.253 1.00 82.75 339 CYS A O 1
ATOM 2458 N N . GLU A 1 340 ? 52.534 4.460 -42.256 1.00 82.44 340 GLU A N 1
ATOM 2459 C CA . GLU A 1 340 ? 53.117 3.388 -41.443 1.00 82.44 340 GLU A CA 1
ATOM 2460 C C . GLU A 1 340 ? 52.079 2.322 -41.073 1.00 82.44 340 GLU A C 1
ATOM 2462 O O . GLU A 1 340 ? 52.382 1.125 -41.105 1.00 82.44 340 GLU A O 1
ATOM 2467 N N . THR A 1 341 ? 50.855 2.746 -40.750 1.00 79.12 341 THR A N 1
ATOM 2468 C CA . THR A 1 341 ? 49.786 1.865 -40.262 1.00 79.12 341 THR A CA 1
ATOM 2469 C C . THR A 1 341 ? 49.100 1.089 -41.396 1.00 79.12 341 THR A C 1
ATOM 2471 O O . THR A 1 341 ? 48.731 -0.072 -41.204 1.00 79.12 341 THR A O 1
ATOM 2474 N N . LEU A 1 342 ? 48.970 1.663 -42.600 1.00 75.75 342 LEU A N 1
ATOM 2475 C CA . LEU A 1 342 ? 48.382 1.012 -43.777 1.00 75.75 342 LEU A CA 1
ATOM 2476 C C . LEU A 1 342 ? 49.475 0.666 -44.800 1.00 75.75 342 LEU A C 1
ATOM 2478 O O . LEU A 1 342 ? 49.853 1.462 -45.661 1.00 75.75 342 LEU A O 1
ATOM 2482 N N . GLN A 1 343 ? 49.983 -0.568 -44.737 1.00 74.75 343 GLN A N 1
ATOM 2483 C CA . GLN A 1 343 ? 50.997 -1.040 -45.684 1.00 74.75 343 GLN A CA 1
ATOM 2484 C C . GLN A 1 343 ? 50.491 -0.974 -47.133 1.00 74.75 343 GLN A C 1
ATOM 2486 O O . GLN A 1 343 ? 49.573 -1.696 -47.519 1.00 74.75 343 GLN A O 1
ATOM 2491 N N . GLY A 1 344 ? 51.145 -0.144 -47.950 1.00 69.81 344 GLY A N 1
ATOM 2492 C CA . GLY A 1 344 ? 50.817 0.017 -49.368 1.00 69.81 344 GLY A CA 1
ATOM 2493 C C . GLY A 1 344 ? 49.642 0.958 -49.645 1.00 69.81 344 GLY A C 1
ATOM 2494 O O . GLY A 1 344 ? 49.040 0.846 -50.711 1.00 69.81 344 GLY A O 1
ATOM 2495 N N . VAL A 1 345 ? 49.323 1.886 -48.733 1.00 75.88 345 VAL A N 1
ATOM 2496 C CA . VAL A 1 345 ? 48.205 2.837 -48.889 1.00 75.88 345 VAL A CA 1
ATOM 2497 C C . VAL A 1 345 ? 48.295 3.692 -50.168 1.00 75.88 345 VAL A C 1
ATOM 2499 O O . VAL A 1 345 ? 47.281 3.940 -50.812 1.00 75.88 345 VAL A O 1
ATOM 2502 N N . CYS A 1 346 ? 49.510 4.043 -50.609 1.00 76.06 346 CYS A N 1
ATOM 2503 C CA . CYS A 1 346 ? 49.781 4.729 -51.884 1.00 76.06 346 CYS A CA 1
ATOM 2504 C C . CYS A 1 346 ? 50.226 3.777 -53.016 1.00 76.06 346 CYS A C 1
ATOM 2506 O O . CYS A 1 346 ? 50.801 4.205 -54.019 1.00 76.06 346 CYS A O 1
ATOM 2508 N N . GLY A 1 347 ? 50.022 2.464 -52.865 1.00 77.62 347 GLY A N 1
ATOM 2509 C CA . GLY A 1 347 ? 50.510 1.463 -53.810 1.00 77.62 347 GLY A CA 1
ATOM 2510 C C . GLY A 1 347 ? 52.042 1.420 -53.877 1.00 77.62 347 GLY A C 1
ATOM 2511 O O . GLY A 1 347 ? 52.699 1.062 -52.901 1.00 77.62 347 GLY A O 1
ATOM 2512 N N . ALA A 1 348 ? 52.606 1.737 -55.048 1.00 69.31 348 ALA A N 1
ATOM 2513 C CA . ALA A 1 348 ? 54.057 1.795 -55.280 1.00 69.31 348 ALA A CA 1
ATOM 2514 C C . ALA A 1 348 ? 54.643 3.219 -55.169 1.00 69.31 348 ALA A C 1
ATOM 2516 O O . ALA A 1 348 ? 55.850 3.388 -55.350 1.00 69.31 348 ALA A O 1
ATOM 2517 N N . GLU A 1 349 ? 53.800 4.221 -54.912 1.00 78.56 349 GLU A N 1
ATOM 2518 C CA . GLU A 1 349 ? 54.164 5.641 -54.917 1.00 78.56 349 GLU A CA 1
ATOM 2519 C C . GLU A 1 349 ? 54.541 6.149 -53.514 1.00 78.56 349 GLU A C 1
ATOM 2521 O O . GLU A 1 349 ? 54.302 5.482 -52.503 1.00 78.56 349 GLU A O 1
ATOM 2526 N N . LEU A 1 350 ? 55.174 7.328 -53.448 1.00 82.50 350 LEU A N 1
ATOM 2527 C CA . LEU A 1 350 ? 55.683 7.897 -52.197 1.00 82.50 350 LEU A CA 1
ATOM 2528 C C . LEU A 1 350 ? 54.530 8.400 -51.317 1.00 82.50 350 LEU A C 1
ATOM 2530 O O . LEU A 1 350 ? 53.740 9.229 -51.754 1.00 82.50 350 LEU A O 1
ATOM 2534 N N . CYS A 1 351 ? 54.477 7.933 -50.071 1.00 83.50 351 CYS A N 1
ATOM 2535 C CA . CYS A 1 351 ? 53.526 8.387 -49.057 1.00 83.50 351 CYS A CA 1
ATOM 2536 C C . CYS A 1 351 ? 54.203 9.383 -48.108 1.00 83.50 351 CYS A C 1
ATOM 2538 O O . CYS A 1 351 ? 55.283 9.093 -47.587 1.00 83.50 351 CYS A O 1
ATOM 2540 N N . GLU A 1 352 ? 53.575 10.533 -47.879 1.00 85.62 352 GLU A N 1
ATOM 2541 C CA . GLU A 1 352 ? 53.963 11.518 -46.869 1.00 85.62 352 GLU A CA 1
ATOM 2542 C C . GLU A 1 352 ? 52.824 11.681 -45.860 1.00 85.62 352 GLU A C 1
ATOM 2544 O O . GLU A 1 352 ? 51.679 11.903 -46.246 1.00 85.62 352 GLU A O 1
ATOM 2549 N N . ASN A 1 353 ? 53.134 11.563 -44.570 1.00 80.38 353 ASN A N 1
ATOM 2550 C CA . ASN A 1 353 ? 52.150 11.777 -43.516 1.00 80.38 353 ASN A CA 1
ATOM 2551 C C . ASN A 1 353 ? 51.883 13.275 -43.339 1.00 80.38 353 ASN A C 1
ATOM 2553 O O . ASN A 1 353 ? 52.834 14.050 -43.203 1.00 80.38 353 ASN A O 1
ATOM 2557 N N . VAL A 1 354 ? 50.617 13.678 -43.310 1.00 83.81 354 VAL A N 1
ATOM 2558 C CA . VAL A 1 354 ? 50.199 15.054 -43.020 1.00 83.81 354 VAL A CA 1
ATOM 2559 C C . VAL A 1 354 ? 49.272 15.052 -41.803 1.00 83.81 354 VAL A C 1
ATOM 2561 O O . VAL A 1 354 ? 48.822 14.015 -41.353 1.00 83.81 354 VAL A O 1
ATOM 2564 N N . GLU A 1 355 ? 49.025 16.202 -41.187 1.00 80.50 355 GLU A N 1
ATOM 2565 C CA . GLU A 1 355 ? 48.157 16.226 -40.003 1.00 80.50 355 GLU A CA 1
ATOM 2566 C C . GLU A 1 355 ? 46.700 15.902 -40.399 1.00 80.50 355 GLU A C 1
ATOM 2568 O O . GLU A 1 355 ? 46.112 16.605 -41.226 1.00 80.50 355 GLU A O 1
ATOM 2573 N N . GLY A 1 356 ? 46.138 14.837 -39.826 1.00 76.94 356 GLY A N 1
ATOM 2574 C CA . GLY A 1 356 ? 44.783 14.330 -40.037 1.00 76.94 356 GLY A CA 1
ATOM 2575 C C . GLY A 1 356 ? 44.572 13.506 -41.309 1.00 76.94 356 GLY A C 1
ATOM 2576 O O . GLY A 1 356 ? 43.420 13.219 -41.641 1.00 76.94 356 GLY A O 1
ATOM 2577 N N . SER A 1 357 ? 45.630 13.192 -42.065 1.00 79.50 357 SER A N 1
ATOM 2578 C CA . SER A 1 357 ? 45.559 12.425 -43.319 1.00 79.50 357 SER A CA 1
ATOM 2579 C C . SER A 1 357 ? 46.963 12.065 -43.827 1.00 79.50 357 SER A C 1
ATOM 2581 O O . SER A 1 357 ? 47.976 12.551 -43.356 1.00 79.50 357 SER A O 1
ATOM 2583 N N . PHE A 1 358 ? 47.050 11.354 -44.942 1.00 83.00 358 PHE A N 1
ATOM 2584 C CA . PHE A 1 358 ? 48.290 11.139 -45.687 1.00 83.00 358 PHE A CA 1
ATOM 2585 C C . PHE A 1 358 ? 48.190 11.704 -47.112 1.00 83.00 358 PHE A C 1
ATOM 2587 O O . PHE A 1 358 ? 47.097 11.874 -47.659 1.00 83.00 358 PHE A O 1
ATOM 2594 N N . LEU A 1 359 ? 49.335 11.996 -47.730 1.00 80.56 359 LEU A N 1
ATOM 2595 C CA . LEU A 1 359 ? 49.458 12.471 -49.106 1.00 80.56 359 LEU A CA 1
ATOM 2596 C C . LEU A 1 359 ? 50.270 11.479 -49.946 1.00 80.56 359 LEU A C 1
ATOM 2598 O O . LEU A 1 359 ? 51.412 11.157 -49.623 1.00 80.56 359 LEU A O 1
ATOM 2602 N N . CYS A 1 360 ? 49.704 11.041 -51.071 1.00 83.31 360 CYS A N 1
ATOM 2603 C CA . CYS A 1 360 ? 50.418 10.235 -52.060 1.00 83.31 360 CYS A CA 1
ATOM 2604 C C . CYS A 1 360 ? 51.022 11.138 -53.141 1.00 83.31 360 CYS A C 1
ATOM 2606 O O . CYS A 1 360 ? 50.304 11.787 -53.905 1.00 83.31 360 CYS A O 1
ATOM 2608 N N . LEU A 1 361 ? 52.351 11.179 -53.208 1.00 81.38 361 LEU A N 1
ATOM 2609 C CA . LEU A 1 361 ? 53.104 12.024 -54.124 1.00 81.38 361 LEU A CA 1
ATOM 2610 C C . LEU A 1 361 ? 53.521 11.263 -55.379 1.00 81.38 361 LEU A C 1
ATOM 2612 O O . LEU A 1 361 ? 54.128 10.193 -55.316 1.00 81.38 361 LEU A O 1
ATOM 2616 N N . CYS A 1 362 ? 53.265 11.887 -56.527 1.00 80.44 362 CYS A N 1
ATOM 2617 C CA . CYS A 1 362 ? 53.711 11.390 -57.817 1.00 80.44 362 CYS A CA 1
ATOM 2618 C C . CYS A 1 362 ? 55.126 11.887 -58.155 1.00 80.44 362 CYS A C 1
ATOM 2620 O O . CYS A 1 362 ? 55.464 13.043 -57.888 1.00 80.44 362 CYS A O 1
ATOM 2622 N N . PRO A 1 363 ? 55.958 11.061 -58.811 1.00 78.81 363 PRO A N 1
ATOM 2623 C CA . PRO A 1 363 ? 57.343 11.405 -59.138 1.00 78.81 363 PRO A CA 1
ATOM 2624 C C . PRO A 1 363 ? 57.482 12.517 -60.191 1.00 78.81 363 PRO A C 1
ATOM 2626 O O . PRO A 1 363 ? 58.592 12.984 -60.448 1.00 78.81 363 PRO A O 1
ATOM 2629 N N . SER A 1 364 ? 56.397 12.936 -60.849 1.00 76.94 364 SER A N 1
ATOM 2630 C CA . SER A 1 364 ? 56.394 14.025 -61.832 1.00 76.94 364 SER A CA 1
ATOM 2631 C C . SER A 1 364 ? 55.207 14.961 -61.601 1.00 76.94 364 SER A C 1
ATOM 2633 O O . SER A 1 364 ? 54.095 14.510 -61.348 1.00 76.94 364 SER A O 1
ATOM 2635 N N . SER A 1 365 ? 55.442 16.274 -61.694 1.00 69.00 365 SER A N 1
ATOM 2636 C CA . SER A 1 365 ? 54.459 17.322 -61.361 1.00 69.00 365 SER A CA 1
ATOM 2637 C C . SER A 1 365 ? 53.304 17.461 -62.365 1.00 69.00 365 SER A C 1
ATOM 2639 O O . SER A 1 365 ? 52.468 18.343 -62.221 1.00 69.00 365 SER A O 1
ATOM 2641 N N . ASP A 1 366 ? 53.304 16.667 -63.435 1.00 70.88 366 ASP A N 1
ATOM 2642 C CA . ASP A 1 366 ? 52.272 16.592 -64.474 1.00 70.88 366 ASP A CA 1
ATOM 2643 C C . ASP A 1 366 ? 51.309 15.407 -64.274 1.00 70.88 366 ASP A C 1
ATOM 2645 O O . ASP A 1 366 ? 50.507 15.117 -65.163 1.00 70.88 366 ASP A O 1
ATOM 2649 N N . GLN A 1 367 ? 51.413 14.706 -63.143 1.00 74.69 367 GLN A N 1
ATOM 2650 C CA . GLN A 1 367 ? 50.617 13.531 -62.795 1.00 74.69 367 GLN A CA 1
ATOM 2651 C C . GLN A 1 367 ? 49.837 13.774 -61.498 1.00 74.69 367 GLN A C 1
ATOM 2653 O O . GLN A 1 367 ? 50.342 14.411 -60.577 1.00 74.69 367 GLN A O 1
ATOM 2658 N N . GLU A 1 368 ? 48.624 13.232 -61.426 1.00 73.81 368 GLU A N 1
ATOM 2659 C CA . GLU A 1 368 ? 47.765 13.226 -60.240 1.00 73.81 368 GLU A CA 1
ATOM 2660 C C . GLU A 1 368 ? 47.563 11.780 -59.767 1.00 73.81 368 GLU A C 1
ATOM 2662 O O . GLU A 1 368 ? 47.447 10.853 -60.578 1.00 73.81 368 GLU A O 1
ATOM 2667 N N . PHE A 1 369 ? 47.561 11.566 -58.451 1.00 74.50 369 PHE A N 1
ATOM 2668 C CA . PHE A 1 369 ? 47.372 10.242 -57.864 1.00 74.50 369 PHE A CA 1
ATOM 2669 C C . PHE A 1 369 ? 45.896 9.833 -57.939 1.00 74.50 369 PHE A C 1
ATOM 2671 O O . PHE A 1 369 ? 45.030 10.544 -57.434 1.00 74.50 369 PHE A O 1
ATOM 2678 N N . ASP A 1 370 ? 45.605 8.689 -58.562 1.00 74.19 370 ASP A N 1
ATOM 2679 C CA . ASP A 1 370 ? 44.254 8.131 -58.637 1.00 74.19 370 ASP A CA 1
ATOM 2680 C C . ASP A 1 370 ? 44.034 7.107 -57.500 1.00 74.19 370 ASP A C 1
ATOM 2682 O O . ASP A 1 370 ? 44.627 6.020 -57.533 1.00 74.19 370 ASP A O 1
ATOM 2686 N N . PRO A 1 371 ? 43.165 7.406 -56.512 1.00 62.62 371 PRO A N 1
ATOM 2687 C CA . PRO A 1 371 ? 42.934 6.546 -55.352 1.00 62.62 371 PRO A CA 1
ATOM 2688 C C . PRO A 1 371 ? 42.206 5.235 -55.687 1.00 62.62 371 PRO A C 1
ATOM 2690 O O . PRO A 1 371 ? 42.284 4.287 -54.911 1.00 62.62 371 PRO A O 1
ATOM 2693 N N . MET A 1 372 ? 41.530 5.135 -56.839 1.00 63.00 372 MET A N 1
ATOM 2694 C CA . MET A 1 372 ? 40.817 3.915 -57.248 1.00 63.00 372 MET A CA 1
ATOM 2695 C C . MET A 1 372 ? 41.749 2.894 -57.906 1.00 63.00 372 MET A C 1
ATOM 2697 O O . MET A 1 372 ? 41.487 1.691 -57.869 1.00 63.00 372 MET A O 1
ATOM 2701 N N . THR A 1 373 ? 42.835 3.365 -58.526 1.00 69.12 373 THR A N 1
ATOM 2702 C CA . THR A 1 373 ? 43.827 2.511 -59.196 1.00 69.12 373 THR A CA 1
ATOM 2703 C C . THR A 1 373 ? 45.155 2.418 -58.442 1.00 69.12 373 THR A C 1
ATOM 2705 O O . THR A 1 373 ? 45.983 1.568 -58.784 1.00 69.12 373 THR A O 1
ATOM 2708 N N . GLY A 1 374 ? 45.353 3.248 -57.410 1.00 67.00 374 GLY A N 1
ATOM 2709 C CA . GLY A 1 374 ? 46.556 3.287 -56.576 1.00 67.00 374 GLY A CA 1
ATOM 2710 C C . GLY A 1 374 ? 47.806 3.704 -57.352 1.00 67.00 374 GLY A C 1
ATOM 2711 O O . GLY A 1 374 ? 48.901 3.216 -57.065 1.00 67.00 374 GLY A O 1
ATOM 2712 N N . ARG A 1 375 ? 47.637 4.511 -58.409 1.00 76.88 375 ARG A N 1
ATOM 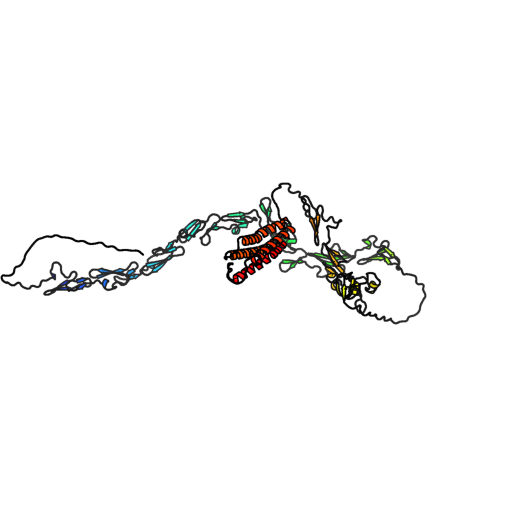2713 C CA . ARG A 1 375 ? 48.699 4.885 -59.353 1.00 76.88 375 ARG A CA 1
ATOM 2714 C C . ARG A 1 375 ? 48.573 6.333 -59.803 1.00 76.88 375 ARG A C 1
ATOM 2716 O O . ARG A 1 375 ? 47.482 6.880 -59.912 1.00 76.88 375 ARG A O 1
ATOM 2723 N N . CYS A 1 376 ? 49.709 6.920 -60.154 1.00 78.25 376 CYS A N 1
ATOM 2724 C CA . CYS A 1 376 ? 49.774 8.242 -60.761 1.00 78.25 376 CYS A CA 1
ATOM 2725 C C . CYS A 1 376 ? 49.313 8.204 -62.221 1.00 78.25 376 CYS A C 1
ATOM 2727 O O . CYS A 1 376 ? 49.839 7.445 -63.041 1.00 78.25 376 CYS A O 1
ATOM 2729 N N . THR A 1 377 ? 48.328 9.034 -62.559 1.00 75.75 377 THR A N 1
ATOM 2730 C CA . THR A 1 377 ? 47.791 9.168 -63.915 1.00 75.75 377 THR A CA 1
ATOM 2731 C C . THR A 1 377 ? 47.874 10.616 -64.381 1.00 75.75 377 THR A C 1
ATOM 2733 O O . THR A 1 377 ? 47.918 11.553 -63.592 1.00 75.75 377 THR A O 1
ATOM 2736 N N . ARG A 1 378 ? 47.959 10.821 -65.694 1.00 70.19 378 ARG A N 1
ATOM 2737 C CA . ARG A 1 378 ? 48.026 12.158 -66.287 1.00 70.19 378 ARG A CA 1
ATOM 2738 C C . ARG A 1 378 ? 46.619 12.562 -66.744 1.00 70.19 378 ARG A C 1
ATOM 2740 O O . ARG A 1 378 ? 46.023 11.792 -67.503 1.00 70.19 378 ARG A O 1
ATOM 2747 N N . PRO A 1 379 ? 46.082 13.726 -66.339 1.00 62.41 379 PRO A N 1
ATOM 2748 C CA . PRO A 1 379 ? 44.724 14.118 -66.700 1.00 62.41 379 PRO A CA 1
ATOM 2749 C C . PRO A 1 379 ? 44.554 14.219 -68.233 1.00 62.41 379 PRO A C 1
ATOM 2751 O O . PRO A 1 379 ? 45.453 14.710 -68.933 1.00 62.41 379 PRO A O 1
ATOM 2754 N N . PRO A 1 380 ? 43.422 13.749 -68.795 1.00 51.72 380 PRO A N 1
ATOM 2755 C CA . PRO A 1 380 ? 43.195 13.725 -70.236 1.00 51.72 380 PRO A CA 1
ATOM 2756 C C . PRO A 1 380 ? 42.951 15.147 -70.760 1.00 51.72 380 PRO A C 1
ATOM 2758 O O . PRO A 1 380 ? 41.838 15.660 -70.740 1.00 51.72 380 PRO A O 1
ATOM 2761 N N . GLY A 1 381 ? 44.020 15.792 -71.234 1.00 56.88 381 GLY A N 1
ATOM 2762 C CA . GLY A 1 381 ? 43.960 17.138 -71.821 1.00 56.88 381 GLY A CA 1
ATOM 2763 C C . GLY A 1 381 ? 45.303 17.849 -72.017 1.00 56.88 381 GLY A C 1
ATOM 2764 O O . GLY A 1 381 ? 45.355 18.864 -72.707 1.00 56.88 381 GLY A O 1
ATOM 2765 N N . ALA A 1 382 ? 46.411 17.332 -71.479 1.00 42.66 382 ALA A N 1
ATOM 2766 C CA . ALA A 1 382 ? 47.721 17.976 -71.603 1.00 42.66 382 ALA A CA 1
ATOM 2767 C C . ALA A 1 382 ? 48.419 17.667 -72.948 1.00 42.66 382 ALA A C 1
ATOM 2769 O O . ALA A 1 382 ? 49.376 16.892 -73.002 1.00 42.66 382 ALA A O 1
ATOM 2770 N N . ALA A 1 383 ? 47.961 18.288 -74.039 1.00 40.97 383 ALA A N 1
ATOM 2771 C CA . ALA A 1 383 ? 48.748 18.418 -75.267 1.00 40.97 383 ALA A CA 1
ATOM 2772 C C . ALA A 1 383 ? 49.732 19.601 -75.155 1.00 40.97 383 ALA A C 1
ATOM 2774 O O . ALA A 1 383 ? 49.399 20.651 -74.608 1.00 40.97 383 ALA A O 1
ATOM 2775 N N . LEU A 1 384 ? 50.955 19.404 -75.662 1.00 44.34 384 LEU A N 1
ATOM 2776 C CA . LEU A 1 384 ? 52.080 20.349 -75.606 1.00 44.34 384 LEU A CA 1
ATOM 2777 C C . LEU A 1 384 ? 51.733 21.761 -76.121 1.00 44.34 384 LEU A C 1
ATOM 2779 O O . LEU A 1 384 ? 51.128 21.869 -77.188 1.00 44.34 384 LEU A O 1
ATOM 2783 N N . PRO A 1 385 ? 52.279 22.837 -75.520 1.00 43.25 385 PRO A N 1
ATOM 2784 C CA . PRO A 1 385 ? 52.404 24.113 -76.202 1.00 43.25 385 PRO A CA 1
ATOM 2785 C C . PRO A 1 385 ? 53.796 24.257 -76.840 1.00 43.25 385 PRO A C 1
ATOM 2787 O O . PRO A 1 385 ? 54.829 24.278 -76.169 1.00 43.25 385 PRO A O 1
ATOM 2790 N N . SER A 1 386 ? 53.825 24.398 -78.164 1.00 34.94 386 SER A N 1
ATOM 2791 C CA . SER A 1 386 ? 54.946 24.986 -78.900 1.00 34.94 386 SER A CA 1
ATOM 2792 C C . SER A 1 386 ? 54.918 26.515 -78.763 1.00 34.94 386 SER A C 1
ATOM 2794 O O . SER A 1 386 ? 53.901 27.147 -79.038 1.00 34.94 386 SER A O 1
ATOM 2796 N N . ARG A 1 387 ? 56.056 27.087 -78.360 1.00 40.06 387 ARG A N 1
ATOM 2797 C CA . ARG A 1 387 ? 56.344 28.524 -78.177 1.00 40.06 387 ARG A CA 1
ATOM 2798 C C . ARG A 1 387 ? 56.116 29.347 -79.462 1.00 40.06 387 ARG A C 1
ATOM 2800 O O . ARG A 1 387 ? 56.482 28.887 -80.544 1.00 40.06 387 ARG A O 1
ATOM 2807 N N . PRO A 1 388 ? 55.621 30.592 -79.340 1.00 40.41 388 PRO A N 1
ATOM 2808 C CA . PRO A 1 388 ? 56.456 31.754 -79.672 1.00 40.41 388 PRO A CA 1
ATOM 2809 C C . PRO A 1 388 ? 56.417 32.872 -78.603 1.00 40.41 388 PRO A C 1
ATOM 2811 O O . PRO A 1 388 ? 55.575 32.882 -77.713 1.00 40.41 388 PRO A O 1
ATOM 2814 N N . GLU A 1 389 ? 57.405 33.768 -78.675 1.00 35.56 389 GLU A N 1
ATOM 2815 C CA . GLU A 1 389 ? 57.737 34.876 -77.753 1.00 35.56 389 GLU A CA 1
ATOM 2816 C C . GLU A 1 389 ? 56.920 36.188 -77.955 1.00 35.56 389 GLU A C 1
ATOM 2818 O O . GLU A 1 389 ? 56.206 36.289 -78.952 1.00 35.56 389 GLU A O 1
ATOM 2823 N N . PRO A 1 390 ? 57.011 37.177 -77.020 1.00 57.94 390 PRO A N 1
ATOM 2824 C CA . PRO A 1 390 ? 56.039 38.264 -76.760 1.00 57.94 390 PRO A CA 1
ATOM 2825 C C . PRO A 1 390 ? 56.398 39.575 -77.522 1.00 57.94 390 PRO A C 1
ATOM 2827 O O . PRO A 1 390 ? 57.469 39.594 -78.134 1.00 57.94 390 PRO A O 1
ATOM 2830 N N . PRO A 1 391 ? 55.578 40.662 -77.571 1.00 46.91 391 PRO A N 1
ATOM 2831 C CA . PRO A 1 391 ? 55.077 41.494 -76.444 1.00 46.91 391 PRO A CA 1
ATOM 2832 C C . PRO A 1 391 ? 53.583 41.907 -76.648 1.00 46.91 391 PRO A C 1
ATOM 2834 O O . PRO A 1 391 ? 52.960 41.462 -77.599 1.00 46.91 391 PRO A O 1
ATOM 2837 N N . GLU A 1 392 ? 52.838 42.671 -75.845 1.00 33.22 392 GLU A N 1
ATOM 2838 C CA . GLU A 1 392 ? 53.100 43.737 -74.880 1.00 33.22 392 GLU A CA 1
ATOM 2839 C C . GLU A 1 392 ? 51.788 44.018 -74.103 1.00 33.22 392 GLU A C 1
ATOM 2841 O O . GLU A 1 392 ? 50.686 43.728 -74.568 1.00 33.22 392 GLU A O 1
ATOM 2846 N N . LEU A 1 393 ? 51.932 44.606 -72.920 1.00 46.00 393 LEU A N 1
ATOM 2847 C CA . LEU A 1 393 ? 50.916 44.989 -71.938 1.00 46.00 393 LEU A CA 1
ATOM 2848 C C . LEU A 1 393 ? 49.768 45.862 -72.506 1.00 46.00 393 LEU A C 1
ATOM 2850 O O . LEU A 1 393 ? 50.041 46.955 -73.000 1.00 46.00 393 LEU A O 1
ATOM 2854 N N . ARG A 1 394 ? 48.494 45.470 -72.318 1.00 34.94 394 ARG A N 1
ATOM 2855 C CA . ARG A 1 394 ? 47.347 46.402 -72.227 1.00 34.94 394 ARG A CA 1
ATOM 2856 C C . ARG A 1 394 ? 46.259 45.888 -71.280 1.00 34.94 394 ARG A C 1
ATOM 2858 O O . ARG A 1 394 ? 45.980 44.698 -71.218 1.00 34.94 394 ARG A O 1
ATOM 2865 N N . VAL A 1 395 ? 45.702 46.842 -70.542 1.00 43.59 395 VAL A N 1
ATOM 2866 C CA . VAL A 1 395 ? 44.739 46.729 -69.441 1.00 43.59 395 VAL A CA 1
ATOM 2867 C C . VAL A 1 395 ? 43.331 47.092 -69.966 1.00 43.59 395 VAL A C 1
ATOM 2869 O O . VAL A 1 395 ? 43.232 47.988 -70.804 1.00 43.59 395 VAL A O 1
ATOM 2872 N N . GLU A 1 396 ? 42.309 46.417 -69.407 1.00 32.56 396 GLU A N 1
ATOM 2873 C CA . GLU A 1 396 ? 40.836 46.673 -69.389 1.00 32.56 396 GLU A CA 1
ATOM 2874 C C . GLU A 1 396 ? 39.949 46.243 -70.585 1.00 32.56 396 GLU A C 1
ATOM 2876 O O . GLU A 1 396 ? 40.434 46.231 -71.719 1.00 32.56 396 GLU A O 1
ATOM 2881 N N . PRO A 1 397 ? 38.613 46.040 -70.400 1.00 45.34 397 PRO A N 1
ATOM 2882 C CA . PRO A 1 397 ? 37.823 45.635 -69.212 1.00 45.34 397 PRO A CA 1
ATOM 2883 C C . PRO A 1 397 ? 36.859 44.435 -69.473 1.00 45.34 397 PRO A C 1
ATOM 2885 O O . PRO A 1 397 ? 36.780 43.905 -70.580 1.00 45.34 397 PRO A O 1
ATOM 2888 N N . GLU A 1 398 ? 36.148 44.010 -68.419 1.00 45.34 398 GLU A N 1
ATOM 2889 C CA . GLU A 1 398 ? 35.127 42.940 -68.337 1.00 45.34 398 GLU A CA 1
ATOM 2890 C C . GLU A 1 398 ? 34.036 42.963 -69.431 1.00 45.34 398 GLU A C 1
ATOM 2892 O O . GLU A 1 398 ? 33.624 44.041 -69.865 1.00 45.34 398 GLU A O 1
ATOM 2897 N N . PRO A 1 399 ? 33.451 41.802 -69.798 1.00 37.72 399 PRO A N 1
ATOM 2898 C CA . PRO A 1 399 ? 32.116 41.753 -70.366 1.00 37.72 399 PRO A CA 1
ATOM 2899 C C . PRO A 1 399 ? 31.079 41.523 -69.258 1.00 37.72 399 PRO A C 1
ATOM 2901 O O . PRO A 1 399 ? 31.006 40.449 -68.657 1.00 37.72 399 PRO A O 1
ATOM 2904 N N . GLU A 1 400 ? 30.238 42.531 -69.039 1.00 42.41 400 GLU A N 1
ATOM 2905 C CA . GLU A 1 400 ? 28.925 42.365 -68.421 1.00 42.41 400 GLU A CA 1
ATOM 2906 C C . GLU A 1 400 ? 28.134 41.317 -69.218 1.00 42.41 400 GLU A C 1
ATOM 2908 O O . GLU A 1 400 ? 27.822 41.514 -70.396 1.00 42.41 400 GLU A O 1
ATOM 2913 N N . LEU A 1 401 ? 27.796 40.197 -68.578 1.00 41.69 401 LEU A N 1
ATOM 2914 C CA . LEU A 1 401 ? 26.711 39.337 -69.033 1.00 41.69 401 LEU A CA 1
ATOM 2915 C C . LEU A 1 401 ? 25.577 39.458 -68.017 1.00 41.69 401 LEU A C 1
ATOM 2917 O O . LEU A 1 401 ? 25.624 38.883 -66.930 1.00 41.69 401 LEU A O 1
ATOM 2921 N N . GLU A 1 402 ? 24.571 40.255 -68.372 1.00 38.62 402 GLU A N 1
ATOM 2922 C CA . GLU A 1 402 ? 23.305 40.311 -67.649 1.00 38.62 402 GLU A CA 1
ATOM 2923 C C . GLU A 1 402 ? 22.686 38.904 -67.538 1.00 38.62 402 GLU A C 1
ATOM 2925 O O . GLU A 1 402 ? 22.688 38.144 -68.515 1.00 38.62 402 GLU A O 1
ATOM 2930 N N . PRO A 1 403 ? 22.096 38.539 -66.387 1.00 40.59 403 PRO A N 1
ATOM 2931 C CA . PRO A 1 403 ? 21.345 37.304 -66.275 1.00 40.59 403 PRO A CA 1
ATOM 2932 C C . PRO A 1 403 ? 20.001 37.461 -66.993 1.00 40.59 403 PRO A C 1
ATOM 2934 O O . PRO A 1 403 ? 19.155 38.279 -66.625 1.00 40.59 403 PRO A O 1
ATOM 2937 N N . VAL A 1 404 ? 19.779 36.627 -68.008 1.00 36.44 404 VAL A N 1
ATOM 2938 C CA . VAL A 1 404 ? 18.462 36.437 -68.620 1.00 36.44 404 VAL A CA 1
ATOM 2939 C C . VAL A 1 404 ? 17.546 35.793 -67.574 1.00 36.44 404 VAL A C 1
ATOM 2941 O O . VAL A 1 404 ? 17.522 34.577 -67.407 1.00 36.44 404 VAL A O 1
ATOM 2944 N N . LEU A 1 405 ? 16.783 36.614 -66.852 1.00 38.88 405 LEU A N 1
ATOM 2945 C CA . LEU A 1 405 ? 15.659 36.157 -66.038 1.00 38.88 405 LEU A CA 1
ATOM 2946 C C . LEU A 1 405 ? 14.555 35.646 -66.969 1.00 38.88 405 LEU A C 1
ATOM 2948 O O . LEU A 1 405 ? 13.786 36.420 -67.542 1.00 38.88 405 LEU A O 1
ATOM 2952 N N . VAL A 1 406 ? 14.457 34.324 -67.105 1.00 39.75 406 VAL A N 1
ATOM 2953 C CA . VAL A 1 406 ? 13.277 33.678 -67.685 1.00 39.75 406 VAL A CA 1
ATOM 2954 C C . VAL A 1 406 ? 12.115 33.867 -66.693 1.00 39.75 406 VAL A C 1
ATOM 2956 O O . VAL A 1 406 ? 12.241 33.499 -65.520 1.00 39.75 406 VAL A O 1
ATOM 2959 N N . PRO A 1 407 ? 10.975 34.459 -67.094 1.00 38.53 407 PRO A N 1
ATOM 2960 C CA . PRO A 1 407 ? 9.905 34.772 -66.159 1.00 38.53 407 PRO A CA 1
ATOM 2961 C C . PRO A 1 407 ? 9.193 33.485 -65.728 1.00 38.53 407 PRO A C 1
ATOM 2963 O O . PRO A 1 407 ? 8.411 32.911 -66.484 1.00 38.53 407 PRO A O 1
ATOM 2966 N N . GLY A 1 408 ? 9.453 33.035 -64.496 1.00 49.53 408 GLY A N 1
ATOM 2967 C CA . GLY A 1 408 ? 8.660 31.987 -63.843 1.00 49.53 408 GLY A CA 1
ATOM 2968 C C . GLY A 1 408 ? 9.399 30.985 -62.950 1.00 49.53 408 GLY A C 1
ATOM 2969 O O . GLY A 1 408 ? 8.717 30.184 -62.313 1.00 49.53 408 GLY A O 1
ATOM 2970 N N . GLU A 1 409 ? 10.734 31.006 -62.864 1.00 49.75 409 GLU A N 1
ATOM 2971 C CA . GLU A 1 409 ? 11.503 29.988 -62.112 1.00 49.75 409 GLU A CA 1
ATOM 2972 C C . GLU A 1 409 ? 11.726 30.299 -60.622 1.00 49.75 409 GLU A C 1
ATOM 2974 O O . GLU A 1 409 ? 11.973 29.382 -59.844 1.00 49.75 409 GLU A O 1
ATOM 2979 N N . GLY A 1 410 ? 11.534 31.551 -60.195 1.00 54.25 410 GLY A N 1
ATOM 2980 C CA . GLY A 1 410 ? 11.511 31.940 -58.775 1.00 54.25 410 GLY A CA 1
ATOM 2981 C C . GLY A 1 410 ? 10.131 31.831 -58.110 1.00 54.25 410 GLY A C 1
ATOM 2982 O O . GLY A 1 410 ? 9.970 32.207 -56.951 1.00 54.25 410 GLY A O 1
ATOM 2983 N N . ALA A 1 411 ? 9.107 31.369 -58.838 1.00 64.31 411 ALA A N 1
ATOM 2984 C CA . ALA A 1 411 ? 7.791 31.144 -58.251 1.00 64.31 411 ALA A CA 1
ATOM 2985 C C . ALA A 1 411 ? 7.873 29.983 -57.254 1.00 64.31 411 ALA A C 1
ATOM 2987 O O . ALA A 1 411 ? 8.574 29.006 -57.496 1.00 64.31 411 ALA A O 1
ATOM 2988 N N . ARG A 1 412 ? 7.139 30.078 -56.147 1.00 76.88 412 ARG A N 1
ATOM 2989 C CA . ARG A 1 412 ? 7.025 29.010 -55.154 1.00 76.88 412 ARG A CA 1
ATOM 2990 C C . ARG A 1 412 ? 5.665 28.328 -55.277 1.00 76.88 412 ARG A C 1
ATOM 2992 O O . ARG A 1 412 ? 4.647 29.012 -55.380 1.00 76.88 412 ARG A O 1
ATOM 2999 N N . ARG A 1 413 ? 5.651 26.996 -55.365 1.00 81.88 413 ARG A N 1
ATOM 3000 C CA . ARG A 1 413 ? 4.465 26.166 -55.662 1.00 81.88 413 ARG A CA 1
ATOM 3001 C C . ARG A 1 413 ? 4.537 24.812 -54.949 1.00 81.88 413 ARG A C 1
ATOM 3003 O O . ARG A 1 413 ? 5.447 24.573 -54.163 1.00 81.88 413 ARG A O 1
ATOM 3010 N N . GLU A 1 414 ? 3.555 23.957 -55.199 1.00 86.00 414 GLU A N 1
ATOM 3011 C CA . GLU A 1 414 ? 3.456 22.594 -54.685 1.00 86.00 414 GLU A CA 1
ATOM 3012 C C . GLU A 1 414 ? 4.525 21.669 -55.291 1.00 86.00 414 GLU A C 1
ATOM 3014 O O . GLU A 1 414 ? 4.730 21.651 -56.508 1.00 86.00 414 GLU A O 1
ATOM 3019 N N . CYS A 1 415 ? 5.181 20.878 -54.443 1.00 86.69 415 CYS A N 1
ATOM 3020 C CA . CYS A 1 415 ? 6.133 19.839 -54.823 1.00 86.69 415 CYS A CA 1
ATOM 3021 C C . CYS A 1 415 ? 5.517 18.456 -54.582 1.00 86.69 415 CYS A C 1
ATOM 3023 O O . CYS A 1 415 ? 4.956 18.212 -53.515 1.00 86.69 415 CYS A O 1
ATOM 3025 N N . TYR A 1 416 ? 5.628 17.544 -55.546 1.00 86.00 416 TYR A N 1
ATOM 3026 C CA . TYR A 1 416 ? 4.995 16.221 -55.505 1.00 86.00 416 TYR A CA 1
ATOM 3027 C C . TYR A 1 416 ? 6.012 15.087 -55.613 1.00 86.00 416 TYR A C 1
ATOM 3029 O O . TYR A 1 416 ? 7.071 15.255 -56.217 1.00 86.00 416 TYR A O 1
ATOM 3037 N N . ARG A 1 417 ? 5.660 13.909 -55.083 1.00 85.25 417 ARG A N 1
ATOM 3038 C CA . ARG A 1 417 ? 6.435 12.663 -55.220 1.00 85.25 417 ARG A CA 1
ATOM 3039 C C . ARG A 1 417 ? 6.456 12.168 -56.677 1.00 85.25 417 ARG A C 1
ATOM 3041 O O . ARG A 1 417 ? 5.635 12.576 -57.503 1.00 85.25 417 ARG A O 1
ATOM 3048 N N . GLN A 1 418 ? 7.388 11.267 -56.990 1.00 79.00 418 GLN A N 1
ATOM 3049 C CA . GLN A 1 418 ? 7.415 10.477 -58.231 1.00 79.00 418 GLN A CA 1
ATOM 3050 C C . GLN A 1 418 ? 6.011 9.961 -58.604 1.00 79.00 418 GLN A C 1
ATOM 3052 O O . GLN A 1 418 ? 5.256 9.500 -57.749 1.00 79.00 418 GLN A O 1
ATOM 3057 N N . GLY A 1 419 ? 5.630 10.100 -59.877 1.00 72.38 419 GLY A N 1
ATOM 3058 C CA . GLY A 1 419 ? 4.303 9.703 -60.367 1.00 72.38 419 GLY A CA 1
ATOM 3059 C C . GLY A 1 419 ? 3.125 10.542 -59.845 1.00 72.38 419 GLY A C 1
ATOM 3060 O O . GLY A 1 419 ? 1.981 10.135 -60.018 1.00 72.38 419 GLY A O 1
ATOM 3061 N N . CYS A 1 420 ? 3.380 11.696 -59.216 1.00 76.62 420 CYS A N 1
ATOM 3062 C CA . CYS A 1 420 ? 2.369 12.543 -58.570 1.00 76.62 420 CYS A CA 1
ATOM 3063 C C . CYS A 1 420 ? 1.614 11.846 -57.422 1.00 76.62 420 CYS A C 1
ATOM 3065 O O . CYS A 1 420 ? 0.481 12.210 -57.113 1.00 76.62 420 CYS A O 1
ATOM 3067 N N . GLY A 1 421 ? 2.250 10.864 -56.771 1.00 70.69 421 GLY A N 1
ATOM 3068 C CA . GLY A 1 421 ? 1.647 10.014 -55.736 1.00 70.69 421 GLY A CA 1
ATOM 3069 C C . GLY A 1 421 ? 1.384 10.677 -54.376 1.00 70.69 421 GLY A C 1
ATOM 3070 O O . GLY A 1 421 ? 1.025 9.983 -53.433 1.00 70.69 421 GLY A O 1
ATOM 3071 N N . GLY A 1 422 ? 1.576 11.992 -54.244 1.00 78.62 422 GLY A N 1
ATOM 3072 C CA . GLY A 1 422 ? 1.359 12.726 -52.995 1.00 78.62 422 GLY A CA 1
ATOM 3073 C C . GLY A 1 422 ? 2.112 14.055 -52.949 1.00 78.62 422 GLY A C 1
ATOM 3074 O O . GLY A 1 422 ? 3.125 14.226 -53.631 1.00 78.62 422 GLY A O 1
ATOM 3075 N N . LEU A 1 423 ? 1.593 15.001 -52.167 1.00 82.50 423 LEU A N 1
ATOM 3076 C CA . LEU A 1 423 ? 2.169 16.331 -51.949 1.00 82.50 423 LEU A CA 1
ATOM 3077 C C . LEU A 1 423 ? 3.291 16.237 -50.900 1.00 82.50 423 LEU A C 1
ATOM 3079 O O . LEU A 1 423 ? 3.029 15.809 -49.783 1.00 82.50 423 LEU A O 1
ATOM 3083 N N . LEU A 1 424 ? 4.520 16.614 -51.265 1.00 84.12 424 LEU A N 1
ATOM 3084 C CA . LEU A 1 424 ? 5.704 16.565 -50.393 1.00 84.12 424 LEU A CA 1
ATOM 3085 C C . LEU A 1 424 ? 5.924 17.876 -49.629 1.00 84.12 424 LEU A C 1
ATOM 3087 O O . LEU A 1 424 ? 6.282 17.851 -48.458 1.00 84.12 424 LEU A O 1
ATOM 3091 N N . ALA A 1 425 ? 5.724 19.018 -50.292 1.00 82.88 425 ALA A N 1
ATOM 3092 C CA . ALA A 1 425 ? 5.867 20.342 -49.690 1.00 82.88 425 ALA A CA 1
ATOM 3093 C C . ALA A 1 425 ? 5.047 21.392 -50.444 1.00 82.88 425 ALA A C 1
ATOM 3095 O O . ALA A 1 425 ? 4.722 21.238 -51.628 1.00 82.88 425 ALA A O 1
ATOM 3096 N N . TRP A 1 426 ? 4.722 22.480 -49.753 1.00 80.75 426 TRP A N 1
ATOM 3097 C CA . TRP A 1 426 ? 4.034 23.644 -50.307 1.00 80.75 426 TRP A CA 1
ATOM 3098 C C . TRP A 1 426 ? 5.010 24.815 -50.337 1.00 80.75 426 TRP A C 1
ATOM 3100 O O . TRP A 1 426 ? 5.858 24.933 -49.459 1.00 80.75 426 TRP A O 1
ATOM 3110 N N . ASN A 1 427 ? 4.840 25.734 -51.290 1.00 81.44 427 ASN A N 1
ATOM 3111 C CA . ASN A 1 427 ? 5.625 26.970 -51.345 1.00 81.44 427 ASN A CA 1
ATOM 3112 C C . ASN A 1 427 ? 7.136 26.737 -51.578 1.00 81.44 427 ASN A C 1
ATOM 3114 O O . ASN A 1 427 ? 7.982 27.400 -50.984 1.00 81.44 427 ASN A O 1
ATOM 3118 N N . THR A 1 428 ? 7.466 25.841 -52.506 1.00 79.56 428 THR A N 1
ATOM 3119 C CA . THR A 1 428 ? 8.839 25.461 -52.865 1.00 79.56 428 THR A CA 1
ATOM 3120 C C . THR A 1 428 ? 9.178 25.945 -54.274 1.00 79.56 428 THR A C 1
ATOM 3122 O O . THR A 1 428 ? 8.317 25.931 -55.160 1.00 79.56 428 THR A O 1
ATOM 3125 N N . THR A 1 429 ? 10.410 26.387 -54.523 1.00 86.31 429 THR A N 1
ATOM 3126 C CA . THR A 1 429 ? 10.889 26.691 -55.882 1.00 86.31 429 THR A CA 1
ATOM 3127 C C . THR A 1 429 ? 11.121 25.407 -56.677 1.00 86.31 429 THR A C 1
ATOM 3129 O O . THR A 1 429 ? 11.243 24.311 -56.127 1.00 86.31 429 THR A O 1
ATOM 3132 N N . ARG A 1 430 ? 11.190 25.521 -58.007 1.00 83.31 430 ARG A N 1
ATOM 3133 C CA . ARG A 1 430 ? 11.428 24.355 -58.867 1.00 83.31 430 ARG A CA 1
ATOM 3134 C C . ARG A 1 430 ? 12.787 23.701 -58.595 1.00 83.31 430 ARG A C 1
ATOM 3136 O O . ARG A 1 430 ? 12.884 22.482 -58.680 1.00 83.31 430 ARG A O 1
ATOM 3143 N N . GLN A 1 431 ? 13.800 24.498 -58.254 1.00 82.75 431 GLN A N 1
ATOM 3144 C CA . GLN A 1 431 ? 15.130 24.003 -57.891 1.00 82.75 431 GLN A CA 1
ATOM 3145 C C . GLN A 1 431 ? 15.103 23.292 -56.529 1.00 82.75 431 GLN A C 1
ATOM 3147 O O . GLN A 1 431 ? 15.483 22.129 -56.459 1.00 82.75 431 GLN A O 1
ATOM 3152 N N . GLU A 1 432 ? 14.552 23.922 -55.483 1.00 84.56 432 GLU A N 1
ATOM 3153 C CA . GLU A 1 432 ? 14.424 23.319 -54.138 1.00 84.56 432 GLU A CA 1
ATOM 3154 C C . GLU A 1 432 ? 13.653 21.979 -54.173 1.00 84.56 432 GLU A C 1
ATOM 3156 O O . GLU A 1 432 ? 14.004 21.041 -53.463 1.00 84.56 432 GLU A O 1
ATOM 3161 N N . CYS A 1 433 ? 12.635 21.863 -55.037 1.00 86.25 433 CYS A N 1
ATOM 3162 C CA . CYS A 1 433 ? 11.850 20.639 -55.215 1.00 86.25 433 CYS A CA 1
ATOM 3163 C C . CYS A 1 433 ? 12.594 19.570 -56.038 1.00 86.25 433 CYS A C 1
ATOM 3165 O O . CYS A 1 433 ? 12.719 18.429 -55.603 1.00 86.25 433 CYS A O 1
ATOM 3167 N N . CYS A 1 434 ? 13.080 19.909 -57.238 1.00 85.94 434 CYS A N 1
ATOM 3168 C CA . CYS A 1 434 ? 13.590 18.913 -58.186 1.00 85.94 434 CYS A CA 1
ATOM 3169 C C . CYS A 1 434 ? 15.052 18.505 -57.965 1.00 85.94 434 CYS A C 1
ATOM 3171 O O . CYS A 1 434 ? 15.455 17.464 -58.477 1.00 85.94 434 CYS A O 1
ATOM 3173 N N . CYS A 1 435 ? 15.846 19.287 -57.229 1.00 85.50 435 CYS A N 1
ATOM 3174 C CA . CYS A 1 435 ? 17.241 18.947 -56.926 1.00 85.50 435 CYS A CA 1
ATOM 3175 C C . CYS A 1 435 ? 17.388 17.970 -55.746 1.00 85.50 435 CYS A C 1
ATOM 3177 O O . CYS A 1 435 ? 18.502 17.529 -55.455 1.00 85.50 435 CYS A O 1
ATOM 3179 N N . THR A 1 436 ? 16.272 17.616 -55.094 1.00 84.06 436 THR A N 1
ATOM 3180 C CA . THR A 1 436 ? 16.197 16.777 -53.890 1.00 84.06 436 THR A CA 1
ATOM 3181 C C . THR A 1 436 ? 15.183 15.633 -54.081 1.00 84.06 436 THR A C 1
ATOM 3183 O O . THR A 1 436 ? 15.471 14.683 -54.813 1.00 84.06 436 THR A O 1
ATOM 3186 N N . LEU A 1 437 ? 14.001 15.690 -53.459 1.00 83.94 437 LEU A N 1
ATOM 3187 C CA . LEU A 1 437 ? 13.016 14.601 -53.386 1.00 83.94 437 LEU A CA 1
ATOM 3188 C C . LEU A 1 437 ? 11.847 14.708 -54.372 1.00 83.94 437 LEU A C 1
ATOM 3190 O O . LEU A 1 437 ? 11.078 13.757 -54.530 1.00 83.94 437 LEU A O 1
ATOM 3194 N N . GLY A 1 438 ? 11.690 15.847 -55.041 1.00 83.94 438 GLY A N 1
ATOM 3195 C CA . GLY A 1 438 ? 10.570 16.107 -55.934 1.00 83.94 438 GLY A CA 1
ATOM 3196 C C . GLY A 1 438 ? 10.587 15.262 -57.208 1.00 83.94 438 GLY A C 1
ATOM 3197 O O . GLY A 1 438 ? 11.589 15.169 -57.913 1.00 83.94 438 GLY A O 1
ATOM 3198 N N . GLY A 1 439 ? 9.429 14.695 -57.545 1.00 83.62 439 GLY A N 1
ATOM 3199 C CA . GLY A 1 439 ? 9.134 14.066 -58.835 1.00 83.62 439 GLY A CA 1
ATOM 3200 C C . GLY A 1 439 ? 8.351 14.967 -59.800 1.00 83.62 439 GLY A C 1
ATOM 3201 O O . GLY A 1 439 ? 8.352 14.717 -61.005 1.00 83.62 439 GLY A O 1
ATOM 3202 N N . GLY A 1 440 ? 7.721 16.038 -59.307 1.00 86.25 440 GLY A N 1
ATOM 3203 C CA . GLY A 1 440 ? 7.015 17.029 -60.125 1.00 86.25 440 GLY A CA 1
ATOM 3204 C C . GLY A 1 440 ? 6.725 18.325 -59.368 1.00 86.25 440 GLY A C 1
ATOM 3205 O O . GLY A 1 440 ? 6.627 18.323 -58.141 1.00 86.25 440 GLY A O 1
ATOM 3206 N N . TRP A 1 441 ? 6.602 19.440 -60.096 1.00 87.06 441 TRP A N 1
ATOM 3207 C CA . TRP A 1 441 ? 6.526 20.781 -59.505 1.00 87.06 441 TRP A CA 1
ATOM 3208 C C . TRP A 1 441 ? 5.435 21.664 -60.134 1.00 87.06 441 TRP A C 1
ATOM 3210 O O . TRP A 1 441 ? 5.445 21.930 -61.340 1.00 87.06 441 TRP A O 1
ATOM 3220 N N . GLY A 1 442 ? 4.530 22.187 -59.301 1.00 82.31 442 GLY A N 1
ATOM 3221 C CA . GLY A 1 442 ? 3.411 23.049 -59.691 1.00 82.31 442 GLY A CA 1
ATOM 3222 C C . GLY A 1 442 ? 2.030 22.377 -59.608 1.00 82.31 442 GLY A C 1
ATOM 3223 O O . GLY A 1 442 ? 1.940 21.186 -59.332 1.00 82.31 442 GLY A O 1
ATOM 3224 N N . PRO A 1 443 ? 0.942 23.120 -59.891 1.00 72.56 443 PRO A N 1
ATOM 3225 C CA . PRO A 1 443 ? -0.442 22.682 -59.650 1.00 72.56 443 PRO A CA 1
ATOM 3226 C C . PRO A 1 443 ? -0.880 21.471 -60.490 1.00 72.56 443 PRO A C 1
ATOM 3228 O O . PRO A 1 443 ? -1.837 20.790 -60.139 1.00 72.56 443 PRO A O 1
ATOM 3231 N N . GLU A 1 444 ? -0.171 21.183 -61.583 1.00 73.19 444 GLU A N 1
ATOM 3232 C CA . GLU A 1 444 ? -0.372 20.012 -62.436 1.00 73.19 444 GLU A CA 1
ATOM 3233 C C . GLU A 1 444 ? 0.949 19.241 -62.546 1.00 73.19 444 GLU A C 1
ATOM 3235 O O . GLU A 1 444 ? 1.722 19.411 -63.490 1.00 73.19 444 GLU A O 1
ATOM 3240 N N . CYS A 1 445 ? 1.234 18.393 -61.558 1.00 70.69 445 CYS A N 1
ATOM 3241 C CA . CYS A 1 445 ? 2.492 17.644 -61.467 1.00 70.69 445 CYS A CA 1
ATOM 3242 C C . CYS A 1 445 ? 2.842 16.849 -62.750 1.00 70.69 445 CYS A C 1
ATOM 3244 O O . CYS A 1 445 ? 4.015 16.735 -63.106 1.00 70.69 445 CYS A O 1
ATOM 3246 N N . SER A 1 446 ? 1.843 16.381 -63.508 1.00 68.50 446 SER A N 1
ATOM 3247 C CA . SER A 1 446 ? 2.040 15.624 -64.755 1.00 68.50 446 SER A CA 1
ATOM 3248 C C . SER A 1 446 ? 2.538 16.462 -65.942 1.00 68.50 446 SER A C 1
ATOM 3250 O O . SER A 1 446 ? 3.118 15.902 -66.869 1.00 68.50 446 SER A O 1
ATOM 3252 N N . THR A 1 447 ? 2.327 17.785 -65.949 1.00 70.69 447 THR A N 1
ATOM 3253 C CA . THR A 1 447 ? 2.765 18.673 -67.049 1.00 70.69 447 THR A CA 1
ATOM 3254 C C . THR A 1 447 ? 4.138 19.296 -66.794 1.00 70.69 447 THR A C 1
ATOM 3256 O O . THR A 1 447 ? 4.764 19.821 -67.717 1.00 70.69 447 THR A O 1
ATOM 3259 N N . ARG A 1 448 ? 4.638 19.210 -65.554 1.00 76.31 448 ARG A N 1
ATOM 3260 C CA . ARG A 1 448 ? 5.958 19.698 -65.130 1.00 76.31 448 ARG A CA 1
ATOM 3261 C C . ARG A 1 448 ? 6.683 18.663 -64.252 1.00 76.31 448 ARG A C 1
ATOM 3263 O O . ARG A 1 448 ? 6.927 18.935 -63.072 1.00 76.31 448 ARG A O 1
ATOM 3270 N N . PRO A 1 449 ? 7.045 17.493 -64.811 1.00 82.94 449 PRO A N 1
ATOM 3271 C CA . PRO A 1 449 ? 7.857 16.517 -64.096 1.00 82.94 449 PRO A CA 1
ATOM 3272 C C . PRO A 1 449 ? 9.247 17.090 -63.802 1.00 82.94 449 PRO A C 1
ATOM 3274 O O . PRO A 1 449 ? 9.784 17.905 -64.566 1.00 82.94 449 PRO A O 1
ATOM 3277 N N . CYS A 1 450 ? 9.834 16.663 -62.688 1.00 85.62 450 CYS A N 1
ATOM 3278 C CA . CYS A 1 450 ? 11.224 16.977 -62.402 1.00 85.62 450 CYS A CA 1
ATOM 3279 C C . CYS A 1 450 ? 12.138 16.246 -63.402 1.00 85.62 450 CYS A C 1
ATOM 3281 O O . CYS A 1 450 ? 11.856 15.101 -63.770 1.00 85.62 450 CYS A O 1
ATOM 3283 N N . PRO A 1 451 ? 13.210 16.897 -63.889 1.00 85.00 451 PRO A N 1
ATOM 3284 C CA . PRO A 1 451 ? 14.144 16.260 -64.807 1.00 85.00 451 PRO A CA 1
ATOM 3285 C C . PRO A 1 451 ? 14.812 15.055 -64.135 1.00 85.00 451 PRO A C 1
ATOM 3287 O O . PRO A 1 451 ? 15.073 15.060 -62.934 1.00 85.00 451 PRO A O 1
ATOM 3290 N N . THR A 1 452 ? 15.096 14.008 -64.905 1.00 82.06 452 THR A N 1
ATOM 3291 C CA . THR A 1 452 ? 15.729 12.794 -64.377 1.00 82.06 452 THR A CA 1
ATOM 3292 C C . THR A 1 452 ? 17.162 13.082 -63.926 1.00 82.06 452 THR A C 1
ATOM 3294 O O . THR A 1 452 ? 17.912 13.770 -64.629 1.00 82.06 452 THR A O 1
ATOM 3297 N N . ARG A 1 453 ? 17.554 12.549 -62.758 1.00 80.19 453 ARG A N 1
ATOM 3298 C CA . ARG A 1 453 ? 18.907 12.720 -62.199 1.00 80.19 453 ARG A CA 1
ATOM 3299 C C . ARG A 1 453 ? 19.966 12.282 -63.218 1.00 80.19 453 ARG A C 1
ATOM 3301 O O . ARG A 1 453 ? 19.861 11.209 -63.804 1.00 80.19 453 ARG A O 1
ATOM 3308 N N . GLY A 1 454 ? 20.966 13.135 -63.444 1.00 74.38 454 GLY A N 1
ATOM 3309 C CA . GLY A 1 454 ? 22.049 12.901 -64.410 1.00 74.38 454 GLY A CA 1
ATOM 3310 C C . GLY A 1 454 ? 21.760 13.336 -65.855 1.00 74.38 454 GLY A C 1
ATOM 3311 O O . GLY A 1 454 ? 22.663 13.294 -66.686 1.00 74.38 454 GLY A O 1
ATOM 3312 N N . SER A 1 455 ? 20.544 13.793 -66.178 1.00 82.25 455 SER A N 1
ATOM 3313 C CA . SER A 1 455 ? 20.255 14.393 -67.490 1.00 82.25 455 SER A CA 1
ATOM 3314 C C . SER A 1 455 ? 20.858 15.801 -67.623 1.00 82.25 455 SER A C 1
ATOM 3316 O O . SER A 1 455 ? 20.999 16.523 -66.637 1.00 82.25 455 SER A O 1
ATOM 3318 N N . ALA A 1 456 ? 21.139 16.244 -68.856 1.00 79.00 456 ALA A N 1
ATOM 3319 C CA . ALA A 1 456 ? 21.611 17.612 -69.118 1.00 79.00 456 ALA A CA 1
ATOM 3320 C C . ALA A 1 456 ? 20.620 18.685 -68.616 1.00 79.00 456 ALA A C 1
ATOM 3322 O O . ALA A 1 456 ? 21.020 19.766 -68.198 1.00 79.00 456 ALA A O 1
ATOM 3323 N N . GLN A 1 457 ? 19.321 18.364 -68.611 1.00 80.12 457 GLN A N 1
ATOM 3324 C CA . GLN A 1 457 ? 18.265 19.228 -68.073 1.00 80.12 457 GLN A CA 1
ATOM 3325 C C . GLN A 1 457 ? 18.302 19.306 -66.539 1.00 80.12 457 GLN A C 1
ATOM 3327 O O . GLN A 1 457 ? 18.003 20.356 -65.980 1.00 80.12 457 GLN A O 1
ATOM 3332 N N . TYR A 1 458 ? 18.687 18.221 -65.859 1.00 81.62 458 TYR A N 1
ATOM 3333 C CA . TYR A 1 458 ? 18.887 18.199 -64.409 1.00 81.62 458 TYR A CA 1
ATOM 3334 C C . TYR A 1 458 ? 20.139 18.983 -64.005 1.00 81.62 458 TYR A C 1
ATOM 3336 O O . TYR A 1 458 ? 20.073 19.798 -63.096 1.00 81.62 458 TYR A O 1
ATOM 3344 N N . GLN A 1 459 ? 21.253 18.811 -64.723 1.00 80.00 459 GLN A N 1
ATOM 3345 C CA . GLN A 1 459 ? 22.505 19.542 -64.470 1.00 80.00 459 GLN A CA 1
ATOM 3346 C C . GLN A 1 459 ? 22.382 21.052 -64.729 1.00 80.00 459 GLN A C 1
ATOM 3348 O O . GLN A 1 459 ? 23.034 21.845 -64.060 1.00 80.00 459 GLN A O 1
ATOM 3353 N N . ALA A 1 460 ? 21.527 21.456 -65.675 1.00 77.50 460 ALA A N 1
ATOM 3354 C CA . ALA A 1 460 ? 21.217 22.864 -65.914 1.00 77.50 460 ALA A CA 1
ATOM 3355 C C . ALA A 1 460 ? 20.347 23.487 -64.805 1.00 77.50 460 ALA A C 1
ATOM 3357 O O . ALA A 1 460 ? 20.433 24.689 -64.573 1.00 77.50 460 ALA A O 1
ATOM 3358 N N . LEU A 1 461 ? 19.504 22.686 -64.137 1.00 80.50 461 LEU A N 1
ATOM 3359 C CA . LEU A 1 461 ? 18.615 23.141 -63.062 1.00 80.50 461 LEU A CA 1
ATOM 3360 C C . LEU A 1 461 ? 19.282 23.086 -61.677 1.00 80.50 461 LEU A C 1
ATOM 3362 O O . LEU A 1 461 ? 18.988 23.925 -60.831 1.00 80.50 461 LEU A O 1
ATOM 3366 N N . CYS A 1 462 ? 20.160 22.109 -61.453 1.00 81.00 462 CYS A N 1
ATOM 3367 C CA . CYS A 1 462 ? 20.807 21.818 -60.177 1.00 81.00 462 CYS A CA 1
ATOM 3368 C C . CYS A 1 462 ? 22.331 21.953 -60.338 1.00 81.00 462 CYS A C 1
ATOM 3370 O O . CYS A 1 462 ? 22.979 21.009 -60.805 1.00 81.00 462 CYS A O 1
ATOM 3372 N N . PRO A 1 463 ? 22.915 23.118 -60.004 1.00 69.25 463 PRO A N 1
ATOM 3373 C CA . PRO A 1 463 ? 24.340 23.377 -60.171 1.00 69.25 463 PRO A CA 1
ATOM 3374 C C . PRO A 1 463 ? 25.146 22.662 -59.075 1.00 69.25 463 PRO A C 1
ATOM 3376 O O . PRO A 1 463 ? 25.474 23.245 -58.048 1.00 69.25 463 PRO A O 1
ATOM 3379 N N . GLY A 1 464 ? 25.446 21.377 -59.278 1.00 67.44 464 GLY A N 1
ATOM 3380 C CA . GLY A 1 464 ? 26.274 20.579 -58.370 1.00 67.44 464 GLY A CA 1
ATOM 3381 C C . GLY A 1 464 ? 25.730 19.174 -58.108 1.00 67.44 464 GLY A C 1
ATOM 3382 O O . GLY A 1 464 ? 25.036 18.581 -58.936 1.00 67.44 464 GLY A O 1
ATOM 3383 N N . ILE A 1 465 ? 26.084 18.631 -56.944 1.00 64.75 465 ILE A N 1
ATOM 3384 C CA . ILE A 1 465 ? 25.570 17.356 -56.428 1.00 64.75 465 ILE A CA 1
ATOM 3385 C C . ILE A 1 465 ? 24.132 17.602 -55.929 1.00 64.75 465 ILE A C 1
ATOM 3387 O O . ILE A 1 465 ? 23.838 18.672 -55.399 1.00 64.75 465 ILE A O 1
ATOM 3391 N N . GLY A 1 466 ? 23.208 16.654 -56.148 1.00 69.62 466 GLY A N 1
ATOM 3392 C CA . GLY A 1 466 ? 21.819 16.786 -55.669 1.00 69.62 466 GLY A CA 1
ATOM 3393 C C . GLY A 1 466 ? 21.770 17.071 -54.162 1.00 69.62 466 GLY A C 1
ATOM 3394 O O . GLY A 1 466 ? 22.597 16.531 -53.435 1.00 69.62 466 GLY A O 1
ATOM 3395 N N . GLY A 1 467 ? 20.838 17.920 -53.719 1.00 71.31 467 GLY A N 1
ATOM 3396 C CA . GLY A 1 467 ? 20.857 18.525 -52.374 1.00 71.31 467 GLY A CA 1
ATOM 3397 C C . GLY A 1 467 ? 21.231 20.013 -52.356 1.00 71.31 467 GLY A C 1
ATOM 3398 O O . GLY A 1 467 ? 21.020 20.677 -51.355 1.00 71.31 467 GLY A O 1
ATOM 3399 N N . ILE A 1 468 ? 21.747 20.573 -53.459 1.00 77.25 468 ILE A N 1
ATOM 3400 C CA . ILE A 1 468 ? 22.229 21.967 -53.518 1.00 77.25 468 ILE A CA 1
ATOM 3401 C C . ILE A 1 468 ? 21.471 22.764 -54.588 1.00 77.25 468 ILE A C 1
ATOM 3403 O O . ILE A 1 468 ? 21.217 22.271 -55.690 1.00 77.25 468 ILE A O 1
ATOM 3407 N N . VAL A 1 469 ? 21.138 24.019 -54.276 1.00 79.88 469 VAL A N 1
ATOM 3408 C CA . VAL A 1 469 ? 20.485 24.976 -55.185 1.00 79.88 469 VAL A CA 1
ATOM 3409 C C . VAL A 1 469 ? 21.257 26.290 -55.268 1.00 79.88 469 VAL A C 1
ATOM 3411 O O . VAL A 1 469 ? 21.983 26.658 -54.347 1.00 79.88 469 VAL A O 1
ATOM 3414 N N . ALA A 1 470 ? 21.085 27.034 -56.364 1.00 74.06 470 ALA A N 1
ATOM 3415 C CA . ALA A 1 470 ? 21.624 28.387 -56.479 1.00 74.06 470 ALA A CA 1
ATOM 3416 C C . ALA A 1 470 ? 20.613 29.397 -55.916 1.00 74.06 470 ALA A C 1
ATOM 3418 O O . ALA A 1 470 ? 19.592 29.683 -56.543 1.00 74.06 470 ALA A O 1
ATOM 3419 N N . SER A 1 471 ? 20.903 29.950 -54.738 1.00 61.88 471 SER A N 1
ATOM 3420 C CA . SER A 1 471 ? 20.044 30.926 -54.059 1.00 61.88 471 SER A CA 1
ATOM 3421 C C . SER A 1 471 ? 20.727 32.293 -53.948 1.00 61.88 471 SER A C 1
ATOM 3423 O O . SER A 1 471 ? 21.853 32.418 -53.477 1.00 61.88 471 SER A O 1
ATOM 3425 N N . GLY A 1 472 ? 20.015 33.353 -54.349 1.00 59.41 472 GLY A N 1
ATOM 3426 C CA . GLY A 1 472 ? 20.435 34.752 -54.187 1.00 59.41 472 GLY A CA 1
ATOM 3427 C C . GLY A 1 472 ? 20.931 35.450 -55.470 1.00 59.41 472 GLY A C 1
ATOM 3428 O O . GLY A 1 472 ? 21.178 34.801 -56.485 1.00 59.41 472 GLY A O 1
ATOM 3429 N N . PRO A 1 473 ? 21.086 36.791 -55.442 1.00 48.19 473 PRO A N 1
ATOM 3430 C CA . PRO A 1 473 ? 21.348 37.627 -56.626 1.00 48.19 473 PRO A CA 1
ATOM 3431 C C . PRO A 1 473 ? 22.725 37.428 -57.290 1.00 48.19 473 PRO A C 1
ATOM 3433 O O . PRO A 1 473 ? 22.974 38.007 -58.343 1.00 48.19 473 PRO A O 1
ATOM 3436 N N . HIS A 1 474 ? 23.596 36.592 -56.714 1.00 55.81 474 HIS A N 1
ATOM 3437 C CA . HIS A 1 474 ? 24.931 36.275 -57.238 1.00 55.81 474 HIS A CA 1
ATOM 3438 C C . HIS A 1 474 ? 25.161 34.770 -57.481 1.00 55.81 474 HIS A C 1
ATOM 3440 O O . HIS A 1 474 ? 26.298 34.362 -57.689 1.00 55.81 474 HIS A O 1
ATOM 3446 N N . GLY A 1 475 ? 24.109 33.937 -57.449 1.00 61.84 475 GLY A N 1
ATOM 3447 C CA . GLY A 1 475 ? 24.227 32.501 -57.747 1.00 61.84 475 GLY A CA 1
ATOM 3448 C C . GLY A 1 475 ? 25.009 31.692 -56.704 1.00 61.84 475 GLY A C 1
ATOM 3449 O O . GLY A 1 475 ? 25.681 30.728 -57.061 1.00 61.84 475 GLY A O 1
ATOM 3450 N N . ALA A 1 476 ? 24.948 32.082 -55.427 1.00 65.44 476 ALA A N 1
ATOM 3451 C CA . ALA A 1 476 ? 25.604 31.351 -54.346 1.00 65.44 476 ALA A CA 1
ATOM 3452 C C . ALA A 1 476 ? 24.968 29.962 -54.156 1.00 65.44 476 ALA A C 1
ATOM 3454 O O . ALA A 1 476 ? 23.742 29.825 -54.163 1.00 65.44 476 ALA A O 1
ATOM 3455 N N . LEU A 1 477 ? 25.806 28.937 -53.986 1.00 75.12 477 LEU A N 1
ATOM 3456 C CA . LEU A 1 477 ? 25.364 27.571 -53.715 1.00 75.12 477 LEU A CA 1
ATOM 3457 C C . LEU A 1 477 ? 24.901 27.460 -52.260 1.00 75.12 477 LEU A C 1
ATOM 3459 O O . LEU A 1 477 ? 25.651 27.791 -51.343 1.00 75.12 477 LEU A O 1
ATOM 3463 N N . ALA A 1 478 ? 23.670 27.002 -52.065 1.00 76.75 478 ALA A N 1
ATOM 3464 C CA . ALA A 1 478 ? 23.070 26.767 -50.762 1.00 76.75 478 ALA A CA 1
ATOM 3465 C C . ALA A 1 478 ? 22.535 25.334 -50.687 1.00 76.75 478 ALA A C 1
ATOM 3467 O O . ALA A 1 478 ? 21.919 24.845 -51.635 1.00 76.75 478 ALA A O 1
ATOM 3468 N N . ASP A 1 479 ? 22.778 24.683 -49.555 1.00 82.56 479 ASP A N 1
ATOM 3469 C CA . ASP A 1 479 ? 22.190 23.389 -49.221 1.00 82.56 479 ASP A CA 1
ATOM 3470 C C . ASP A 1 479 ? 20.672 23.518 -49.053 1.00 82.56 479 ASP A C 1
ATOM 3472 O O . ASP A 1 479 ? 20.171 24.511 -48.511 1.00 82.56 479 ASP A O 1
ATOM 3476 N N . VAL A 1 480 ? 19.937 22.533 -49.554 1.00 82.75 480 VAL A N 1
ATOM 3477 C CA . VAL A 1 480 ? 18.497 22.433 -49.356 1.00 82.75 480 VAL A CA 1
ATOM 3478 C C . VAL A 1 480 ? 18.270 21.630 -48.094 1.00 82.75 480 VAL A C 1
ATOM 3480 O O . VAL A 1 480 ? 18.427 20.423 -48.119 1.00 82.75 480 VAL A O 1
ATOM 3483 N N . ASP A 1 481 ? 17.818 22.279 -47.026 1.00 84.94 481 ASP A N 1
ATOM 3484 C CA . ASP A 1 481 ? 17.409 21.555 -45.825 1.00 84.94 481 ASP A CA 1
ATOM 3485 C C . ASP A 1 481 ? 16.103 20.792 -46.093 1.00 84.94 481 ASP A C 1
ATOM 3487 O O . ASP A 1 481 ? 14.998 21.339 -45.979 1.00 84.94 481 ASP A O 1
ATOM 3491 N N . GLU A 1 482 ? 16.216 19.524 -46.496 1.00 88.25 482 GLU A N 1
ATOM 3492 C CA . GLU A 1 482 ? 15.056 18.694 -46.816 1.00 88.25 482 GLU A CA 1
ATOM 3493 C C . GLU A 1 482 ? 14.182 18.413 -45.592 1.00 88.25 482 GLU A C 1
ATOM 3495 O O . GLU A 1 482 ? 12.968 18.239 -45.734 1.00 88.25 482 GLU A O 1
ATOM 3500 N N . CYS A 1 483 ? 14.764 18.424 -44.392 1.00 85.38 483 CYS A N 1
ATOM 3501 C CA . CYS A 1 483 ? 14.040 18.200 -43.146 1.00 85.38 483 CYS A CA 1
ATOM 3502 C C . CYS A 1 483 ? 13.146 19.389 -42.789 1.00 85.38 483 CYS A C 1
ATOM 3504 O O . CYS A 1 483 ? 12.029 19.200 -42.311 1.00 85.38 483 CYS A O 1
ATOM 3506 N N . VAL A 1 484 ? 13.591 20.616 -43.063 1.00 85.31 484 VAL A N 1
ATOM 3507 C CA . VAL A 1 484 ? 12.769 21.824 -42.902 1.00 85.31 484 VAL A CA 1
ATOM 3508 C C . VAL A 1 484 ? 11.781 21.977 -44.057 1.00 85.31 484 VAL A C 1
ATOM 3510 O O . VAL A 1 484 ? 10.639 22.388 -43.843 1.00 85.31 484 VAL A O 1
ATOM 3513 N N . LEU A 1 485 ? 12.196 21.645 -45.282 1.00 83.50 485 LEU A N 1
ATOM 3514 C CA . LEU A 1 485 ? 11.399 21.877 -46.483 1.00 83.50 485 LEU A CA 1
ATOM 3515 C C . LEU A 1 485 ? 10.267 20.856 -46.672 1.00 83.50 485 LEU A C 1
ATOM 3517 O O . LEU A 1 485 ? 9.159 21.246 -47.036 1.00 83.50 485 LEU A O 1
ATOM 3521 N N . PHE A 1 486 ? 10.532 19.570 -46.429 1.00 83.94 486 PHE A N 1
ATOM 3522 C CA . PHE A 1 486 ? 9.566 18.474 -46.596 1.00 83.94 486 PHE A CA 1
ATOM 3523 C C . PHE A 1 486 ? 9.067 17.906 -45.256 1.00 83.94 486 PHE A C 1
ATOM 3525 O O . PHE A 1 486 ? 8.109 17.130 -45.233 1.00 83.94 486 PHE A O 1
ATOM 3532 N N . GLY A 1 487 ? 9.663 18.301 -44.126 1.00 81.06 487 GLY A N 1
ATOM 3533 C CA . GLY A 1 487 ? 9.186 17.923 -42.795 1.00 81.06 487 GLY A CA 1
ATOM 3534 C C . GLY A 1 487 ? 9.172 16.410 -42.576 1.00 81.06 487 GLY A C 1
ATOM 3535 O O . GLY A 1 487 ? 10.089 15.685 -42.964 1.00 81.06 487 GLY A O 1
ATOM 3536 N N . SER A 1 488 ? 8.081 15.909 -41.991 1.00 75.62 488 SER A N 1
ATOM 3537 C CA . SER A 1 488 ? 7.870 14.473 -41.772 1.00 75.62 488 SER A CA 1
ATOM 3538 C C . SER A 1 488 ? 7.710 13.667 -43.065 1.00 75.62 488 SER A C 1
ATOM 3540 O O . SER A 1 488 ? 7.829 12.448 -43.022 1.00 75.62 488 SER A O 1
ATOM 3542 N N . HIS A 1 489 ? 7.480 14.309 -44.218 1.00 82.94 489 HIS A N 1
ATOM 3543 C CA . HIS A 1 489 ? 7.386 13.620 -45.510 1.00 82.94 489 HIS A CA 1
ATOM 3544 C C . HIS A 1 489 ? 8.752 13.241 -46.100 1.00 82.94 489 HIS A C 1
ATOM 3546 O O . HIS A 1 489 ? 8.789 12.443 -47.037 1.00 82.94 489 HIS A O 1
ATOM 3552 N N . ALA A 1 490 ? 9.857 13.780 -45.564 1.00 82.62 490 ALA A N 1
ATOM 3553 C CA . ALA A 1 490 ? 11.207 13.308 -45.881 1.00 82.62 490 ALA A CA 1
ATOM 3554 C C . ALA A 1 490 ? 11.506 11.950 -45.217 1.00 82.62 490 ALA A C 1
ATOM 3556 O O . ALA A 1 490 ? 12.124 11.087 -45.837 1.00 82.62 490 ALA A O 1
ATOM 3557 N N . CYS A 1 491 ? 11.030 11.744 -43.983 1.00 83.19 491 CYS A N 1
ATOM 3558 C CA . CYS A 1 491 ? 11.250 10.532 -43.188 1.00 83.19 491 CYS A CA 1
ATOM 3559 C C . CYS A 1 491 ? 9.974 10.145 -42.420 1.00 83.19 491 CYS A C 1
ATOM 3561 O O . CYS A 1 491 ? 9.841 10.443 -41.231 1.00 83.19 491 CYS A O 1
ATOM 3563 N N . MET A 1 492 ? 9.012 9.488 -43.070 1.00 84.88 492 MET A N 1
ATOM 3564 C CA . MET A 1 492 ? 7.784 9.070 -42.385 1.00 84.88 492 MET A CA 1
ATOM 3565 C C . MET A 1 492 ? 8.089 7.923 -41.412 1.00 84.88 492 MET A C 1
ATOM 3567 O O . MET A 1 492 ? 8.570 6.871 -41.815 1.00 84.88 492 MET A O 1
ATOM 3571 N N . GLY A 1 493 ? 7.838 8.135 -40.117 1.00 76.94 493 GLY A N 1
ATOM 3572 C CA . GLY A 1 493 ? 8.132 7.145 -39.069 1.00 76.94 493 GLY A CA 1
ATOM 3573 C C . GLY A 1 493 ? 9.578 7.150 -38.550 1.00 76.94 493 GLY A C 1
ATOM 3574 O O . GLY A 1 493 ? 9.915 6.310 -37.722 1.00 76.94 493 GLY A O 1
ATOM 3575 N N . GLY A 1 494 ? 10.417 8.098 -38.986 1.00 80.44 494 GLY A N 1
ATOM 3576 C CA . GLY A 1 494 ? 11.806 8.245 -38.535 1.00 80.44 494 GLY A CA 1
ATOM 3577 C C . GLY A 1 494 ? 12.201 9.695 -38.260 1.00 80.44 494 GLY A C 1
ATOM 3578 O O . GLY A 1 494 ? 11.407 10.621 -38.422 1.00 80.44 494 GLY A O 1
ATOM 3579 N N . VAL A 1 495 ? 13.448 9.899 -37.840 1.00 83.88 495 VAL A N 1
ATOM 3580 C CA . VAL A 1 495 ? 14.010 11.228 -37.562 1.00 83.88 495 VAL A CA 1
ATOM 3581 C C . VAL A 1 495 ? 14.829 11.699 -38.761 1.00 83.88 495 VAL A C 1
ATOM 3583 O O . VAL A 1 495 ? 15.808 11.056 -39.139 1.00 83.88 495 VAL A O 1
ATOM 3586 N N . CYS A 1 496 ? 14.435 12.831 -39.350 1.00 83.56 496 CYS A N 1
ATOM 3587 C CA . CYS A 1 496 ? 15.173 13.482 -40.433 1.00 83.56 496 CYS A CA 1
ATOM 3588 C C . CYS A 1 496 ? 16.313 14.338 -39.877 1.00 83.56 496 CYS A C 1
ATOM 3590 O O . CYS A 1 496 ? 16.092 15.162 -38.989 1.00 83.56 496 CYS A O 1
ATOM 3592 N N . VAL A 1 497 ? 17.514 14.176 -40.430 1.00 82.31 497 VAL A N 1
ATOM 3593 C CA . VAL A 1 497 ? 18.691 14.993 -40.122 1.00 82.31 497 VAL A CA 1
ATOM 3594 C C . VAL A 1 497 ? 19.258 15.567 -41.416 1.00 82.31 497 VAL A C 1
ATOM 3596 O O . VAL A 1 497 ? 19.627 14.811 -42.315 1.00 82.31 497 VAL A O 1
ATOM 3599 N N . ASN A 1 498 ? 19.361 16.895 -41.496 1.00 81.12 498 ASN A N 1
ATOM 3600 C CA . ASN A 1 498 ? 19.949 17.574 -42.647 1.00 81.12 498 ASN A CA 1
ATOM 3601 C C . ASN A 1 498 ? 21.465 17.296 -42.734 1.00 81.12 498 ASN A C 1
ATOM 3603 O O . ASN A 1 498 ? 22.164 17.288 -41.715 1.00 81.12 498 ASN A O 1
ATOM 3607 N N . LYS A 1 499 ? 21.987 17.043 -43.934 1.00 77.38 499 LYS A N 1
ATOM 3608 C CA . LYS A 1 499 ? 23.373 16.622 -44.195 1.00 77.38 499 LYS A CA 1
ATOM 3609 C C . LYS A 1 499 ? 23.897 17.282 -45.463 1.00 77.38 499 LYS A C 1
ATOM 3611 O O . LYS A 1 499 ? 23.618 16.796 -46.533 1.00 77.38 499 LYS A O 1
ATOM 3616 N N . VAL A 1 500 ? 24.782 18.268 -45.382 1.00 80.75 500 VAL A N 1
ATOM 3617 C CA . VAL A 1 500 ? 25.294 18.934 -46.595 1.00 80.75 500 VAL A CA 1
ATOM 3618 C C . VAL A 1 500 ? 26.217 18.005 -47.425 1.00 80.75 500 VAL A C 1
ATOM 3620 O O . VAL A 1 500 ? 27.307 17.692 -46.934 1.00 80.75 500 VAL A O 1
ATOM 3623 N N . PRO A 1 501 ? 25.883 17.595 -48.675 1.00 71.56 501 PRO A N 1
ATOM 3624 C CA . PRO A 1 501 ? 24.628 17.824 -49.412 1.00 71.56 501 PRO A CA 1
ATOM 3625 C C . PRO A 1 501 ? 23.560 16.721 -49.232 1.00 71.56 501 PRO A C 1
ATOM 3627 O O . PRO A 1 501 ? 23.863 15.532 -49.391 1.00 71.56 501 PRO A O 1
ATOM 3630 N N . GLY A 1 502 ? 22.304 17.116 -48.967 1.00 78.94 502 GLY A N 1
ATOM 3631 C CA . GLY A 1 502 ? 21.165 16.206 -48.764 1.00 78.94 502 GLY A CA 1
ATOM 3632 C C . GLY A 1 502 ? 20.719 15.972 -47.307 1.00 78.94 502 GLY A C 1
ATOM 3633 O O . GLY A 1 502 ? 20.904 16.799 -46.427 1.00 78.94 502 GLY A O 1
ATOM 3634 N N . TYR A 1 503 ? 20.134 14.801 -47.022 1.00 85.75 503 TYR A N 1
ATOM 3635 C CA . TYR A 1 503 ? 19.610 14.445 -45.694 1.00 85.75 503 TYR A CA 1
ATOM 3636 C C . TYR A 1 503 ? 19.782 12.952 -45.382 1.00 85.75 503 TYR A C 1
ATOM 3638 O O . TYR A 1 503 ? 19.991 12.121 -46.270 1.00 85.75 503 TYR A O 1
ATOM 3646 N N . ALA A 1 504 ? 19.675 12.604 -44.100 1.00 80.56 504 ALA A N 1
ATOM 3647 C CA . ALA A 1 504 ? 19.653 11.233 -43.605 1.00 80.56 504 ALA A CA 1
ATOM 3648 C C . ALA A 1 504 ? 18.404 10.986 -42.749 1.00 80.56 504 ALA A C 1
ATOM 3650 O O . ALA A 1 504 ? 18.056 11.806 -41.899 1.00 80.56 504 ALA A O 1
ATOM 3651 N N . CYS A 1 505 ? 17.759 9.835 -42.946 1.00 82.19 505 CYS A N 1
ATOM 3652 C CA . CYS A 1 505 ? 16.694 9.358 -42.070 1.00 82.19 505 CYS A CA 1
ATOM 3653 C C . CYS A 1 505 ? 17.234 8.302 -41.115 1.00 82.19 505 CYS A C 1
ATOM 3655 O O . CYS A 1 505 ? 17.780 7.287 -41.552 1.00 82.19 505 CYS A O 1
ATOM 3657 N N . TYR A 1 506 ? 17.027 8.520 -39.822 1.00 80.62 506 TYR A N 1
ATOM 3658 C CA . TYR A 1 506 ? 17.286 7.528 -38.788 1.00 80.62 506 TYR A CA 1
ATOM 3659 C C . TYR A 1 506 ? 15.962 6.895 -38.370 1.00 80.62 506 TYR A C 1
ATOM 3661 O O . TYR A 1 506 ? 15.100 7.561 -37.791 1.00 80.62 506 TYR A O 1
ATOM 3669 N N . CYS A 1 507 ? 15.792 5.619 -38.705 1.00 80.75 507 CYS A N 1
ATOM 3670 C CA . CYS A 1 507 ? 14.633 4.844 -38.287 1.00 80.75 507 CYS A CA 1
ATOM 3671 C C . CYS A 1 507 ? 14.838 4.260 -36.879 1.00 80.75 507 CYS A C 1
ATOM 3673 O O . CYS A 1 507 ? 15.982 4.031 -36.474 1.00 80.75 507 CYS A O 1
ATOM 3675 N N . PRO A 1 508 ? 13.750 4.023 -36.126 1.00 74.25 508 PRO A N 1
ATOM 3676 C CA . PRO A 1 508 ? 13.803 3.278 -34.871 1.00 74.25 508 PRO A CA 1
ATOM 3677 C C . PRO A 1 508 ? 14.419 1.882 -35.055 1.00 74.25 508 PRO A C 1
ATOM 3679 O O . PRO A 1 508 ? 14.385 1.317 -36.148 1.00 74.25 508 PRO A O 1
ATOM 3682 N N . SER A 1 509 ? 14.966 1.303 -33.983 1.00 75.81 509 SER A N 1
ATOM 3683 C CA . SER A 1 509 ? 15.480 -0.074 -34.001 1.00 75.81 509 SER A CA 1
ATOM 3684 C C . SER A 1 509 ? 14.401 -1.056 -34.474 1.00 75.81 509 SER A C 1
ATOM 3686 O O . SER A 1 509 ? 13.260 -0.953 -34.032 1.00 75.81 509 SER A O 1
ATOM 3688 N N . GLY A 1 510 ? 14.764 -1.983 -35.367 1.00 67.25 510 GLY A N 1
ATOM 3689 C CA . GLY A 1 510 ? 13.812 -2.908 -36.002 1.00 67.25 510 GLY A CA 1
ATOM 3690 C C . GLY A 1 510 ? 13.171 -2.380 -37.291 1.00 67.25 510 GLY A C 1
ATOM 3691 O O . GLY A 1 510 ? 12.326 -3.053 -37.856 1.00 67.25 510 GLY A O 1
ATOM 3692 N N . TYR A 1 511 ? 13.573 -1.204 -37.784 1.00 76.81 511 TYR A N 1
ATOM 3693 C CA . TYR A 1 511 ? 13.078 -0.640 -39.043 1.00 76.81 511 TYR A CA 1
ATOM 3694 C C . TYR A 1 511 ? 14.231 -0.212 -39.950 1.00 76.81 511 TYR A C 1
ATOM 3696 O O . TYR A 1 511 ? 15.256 0.293 -39.478 1.00 76.81 511 TYR A O 1
ATOM 3704 N N . TYR A 1 512 ? 14.035 -0.326 -41.260 1.00 80.69 512 TYR A N 1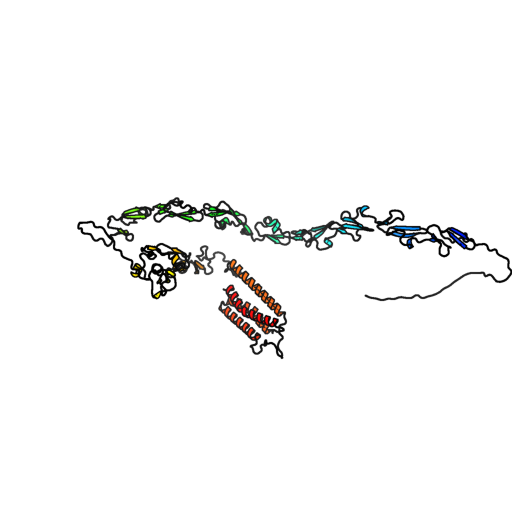
ATOM 3705 C CA . TYR A 1 512 ? 14.931 0.218 -42.275 1.00 80.69 512 TYR A CA 1
ATOM 3706 C C . TYR A 1 512 ? 14.253 1.355 -43.040 1.00 80.69 512 TYR A C 1
ATOM 3708 O O . TYR A 1 512 ? 13.034 1.402 -43.194 1.00 80.69 512 TYR A O 1
ATOM 3716 N N . TYR A 1 513 ? 15.048 2.312 -43.516 1.00 83.38 513 TYR A N 1
ATOM 3717 C CA . TYR A 1 513 ? 14.519 3.419 -44.306 1.00 83.38 513 TYR A CA 1
ATOM 3718 C C . TYR A 1 513 ? 14.405 3.031 -45.782 1.00 83.38 513 TYR A C 1
ATOM 3720 O O . TYR A 1 513 ? 15.422 2.784 -46.437 1.00 83.38 513 TYR A O 1
ATOM 3728 N N . GLU A 1 514 ? 13.187 3.044 -46.324 1.00 82.69 514 GLU A N 1
ATOM 3729 C CA . GLU A 1 514 ? 12.932 2.782 -47.739 1.00 82.69 514 GLU A CA 1
ATOM 3730 C C . GLU A 1 514 ? 12.852 4.091 -48.542 1.00 82.69 514 GLU A C 1
ATOM 3732 O O . GLU A 1 514 ? 11.977 4.938 -48.336 1.00 82.69 514 GLU A O 1
ATOM 3737 N N . ARG A 1 515 ? 13.786 4.273 -49.485 1.00 76.62 515 ARG A N 1
ATOM 3738 C CA . ARG A 1 515 ? 14.049 5.564 -50.152 1.00 76.62 515 ARG A CA 1
ATOM 3739 C C . ARG A 1 515 ? 13.012 5.946 -51.211 1.00 76.62 515 ARG A C 1
ATOM 3741 O O . ARG A 1 515 ? 12.896 7.119 -51.555 1.00 76.62 515 ARG A O 1
ATOM 3748 N N . GLU A 1 516 ? 12.261 4.988 -51.741 1.00 78.12 516 GLU A N 1
ATOM 3749 C CA . GLU A 1 516 ? 11.213 5.214 -52.741 1.00 78.12 516 GLU A CA 1
ATOM 3750 C C . GLU A 1 516 ? 9.884 5.620 -52.090 1.00 78.12 516 GLU A C 1
ATOM 3752 O O . GLU A 1 516 ? 9.155 6.471 -52.613 1.00 78.12 516 GLU A O 1
ATOM 3757 N N . GLN A 1 517 ? 9.578 5.021 -50.937 1.00 75.44 517 GLN A N 1
ATOM 3758 C CA . GLN A 1 517 ? 8.354 5.266 -50.173 1.00 75.44 517 GLN A CA 1
ATOM 3759 C C . GLN A 1 517 ? 8.529 6.376 -49.121 1.00 75.44 517 GLN A C 1
ATOM 3761 O O . GLN A 1 517 ? 7.533 6.946 -48.662 1.00 75.44 517 GLN A O 1
ATOM 3766 N N . LEU A 1 518 ? 9.782 6.770 -48.853 1.00 82.06 518 LEU A N 1
ATOM 3767 C CA . LEU A 1 518 ? 10.198 7.792 -47.886 1.00 82.06 518 LEU A CA 1
ATOM 3768 C C . LEU A 1 518 ? 9.688 7.489 -46.472 1.00 82.06 518 LEU A C 1
ATOM 3770 O O . LEU A 1 518 ? 9.276 8.396 -45.744 1.00 82.06 518 LEU A O 1
ATOM 3774 N N . GLU A 1 519 ? 9.690 6.212 -46.096 1.00 84.69 519 GLU A N 1
ATOM 3775 C CA . GLU A 1 519 ? 9.165 5.736 -44.820 1.00 84.69 519 GLU A CA 1
ATOM 3776 C C . GLU A 1 519 ? 10.063 4.679 -44.177 1.00 84.69 519 GLU A C 1
ATOM 3778 O O . GLU A 1 519 ? 10.847 4.004 -44.847 1.00 84.69 519 GLU A O 1
ATOM 3783 N N . CYS A 1 520 ? 9.968 4.581 -42.855 1.00 82.06 520 CYS A N 1
ATOM 3784 C CA . CYS A 1 520 ? 10.591 3.519 -42.083 1.00 82.06 520 CYS A CA 1
ATOM 3785 C C . CYS A 1 520 ? 9.706 2.276 -42.148 1.00 82.06 520 CYS A C 1
ATOM 3787 O O . CYS A 1 520 ? 8.600 2.268 -41.605 1.00 82.06 520 CYS A O 1
ATOM 3789 N N . VAL A 1 521 ? 10.206 1.247 -42.821 1.00 84.94 521 VAL A N 1
ATOM 3790 C CA . VAL A 1 521 ? 9.534 -0.039 -42.992 1.00 84.94 521 VAL A CA 1
ATOM 3791 C C . VAL A 1 521 ? 10.094 -1.014 -41.967 1.00 84.94 521 VAL A C 1
ATOM 3793 O O . VAL A 1 521 ? 11.291 -1.019 -41.685 1.00 84.94 521 VAL A O 1
ATOM 3796 N N . ASP A 1 522 ? 9.198 -1.790 -41.373 1.00 83.19 522 ASP A N 1
ATOM 3797 C CA . ASP A 1 522 ? 9.524 -2.840 -40.415 1.00 83.19 522 ASP A CA 1
ATOM 3798 C C . ASP A 1 522 ? 10.475 -3.874 -41.036 1.00 83.19 522 ASP A C 1
ATOM 3800 O O . ASP A 1 522 ? 10.253 -4.328 -42.163 1.00 83.19 522 ASP A O 1
ATOM 3804 N N . ASN A 1 523 ? 11.541 -4.227 -40.320 1.00 82.75 523 ASN A N 1
ATOM 3805 C CA . ASN A 1 523 ? 12.424 -5.313 -40.720 1.00 82.75 523 ASN A CA 1
ATOM 3806 C C . ASN A 1 523 ? 11.677 -6.629 -40.478 1.00 82.75 523 ASN A C 1
ATOM 3808 O O . ASN A 1 523 ? 11.402 -6.954 -39.337 1.00 82.75 523 ASN A O 1
ATOM 3812 N N . ASP A 1 524 ? 11.378 -7.419 -41.510 1.00 82.94 524 ASP A N 1
ATOM 3813 C CA . ASP A 1 524 ? 10.834 -8.766 -41.289 1.00 82.94 524 ASP A CA 1
ATOM 3814 C C . ASP A 1 524 ? 11.983 -9.752 -41.047 1.00 82.94 524 ASP A C 1
ATOM 3816 O O . ASP A 1 524 ? 12.489 -10.392 -41.975 1.00 82.94 524 ASP A O 1
ATOM 3820 N N . GLU A 1 525 ? 12.417 -9.881 -39.792 1.00 83.12 525 GLU A N 1
ATOM 3821 C CA . GLU A 1 525 ? 13.542 -10.756 -39.438 1.00 83.12 525 GLU A CA 1
ATOM 3822 C C . GLU A 1 525 ? 13.222 -12.248 -39.616 1.00 83.12 525 GLU A C 1
ATOM 3824 O O . GLU A 1 525 ? 14.124 -13.086 -39.614 1.00 83.12 525 GLU A O 1
ATOM 3829 N N . CYS A 1 526 ? 11.946 -12.605 -39.804 1.00 79.75 526 CYS A N 1
ATOM 3830 C CA . CYS A 1 526 ? 11.538 -13.975 -40.097 1.00 79.75 526 CYS A CA 1
ATOM 3831 C C . CYS A 1 526 ? 11.743 -14.369 -41.566 1.00 79.75 526 CYS A C 1
ATOM 3833 O O . CYS A 1 526 ? 11.672 -15.560 -41.881 1.00 79.75 526 CYS A O 1
ATOM 3835 N N . GLN A 1 527 ? 11.956 -13.397 -42.457 1.00 80.38 527 GLN A N 1
ATOM 3836 C CA . GLN A 1 527 ? 12.240 -13.613 -43.882 1.00 80.38 527 GLN A CA 1
ATOM 3837 C C . GLN A 1 527 ? 13.746 -13.625 -44.183 1.00 80.38 527 GLN A C 1
ATOM 3839 O O . GLN A 1 527 ? 14.139 -13.983 -45.292 1.00 80.38 527 GLN A O 1
ATOM 3844 N N . ASP A 1 528 ? 14.586 -13.235 -43.221 1.00 71.38 528 ASP A N 1
ATOM 3845 C CA . ASP A 1 528 ? 16.034 -13.162 -43.394 1.00 71.38 528 ASP A CA 1
ATOM 3846 C C . ASP A 1 528 ? 16.676 -14.551 -43.206 1.00 71.38 528 ASP A C 1
ATOM 3848 O O . ASP A 1 528 ? 16.920 -15.019 -42.089 1.00 71.38 528 ASP A O 1
ATOM 3852 N N . GLU A 1 529 ? 16.897 -15.256 -44.321 1.00 57.50 529 GLU A N 1
ATOM 3853 C CA . GLU A 1 529 ? 17.395 -16.640 -44.329 1.00 57.50 529 GLU A CA 1
ATOM 3854 C C . GLU A 1 529 ? 18.839 -16.782 -43.799 1.00 57.50 529 GLU A C 1
ATOM 3856 O O . GLU A 1 529 ? 19.231 -17.884 -43.413 1.00 57.50 529 GLU A O 1
ATOM 3861 N N . GLU A 1 530 ? 19.625 -15.698 -43.724 1.00 56.28 530 GLU A N 1
ATOM 3862 C CA . GLU A 1 530 ? 21.003 -15.713 -43.199 1.00 56.28 530 GLU A CA 1
ATOM 3863 C C . GLU A 1 530 ? 21.078 -15.495 -41.674 1.00 56.28 530 GLU A C 1
ATOM 3865 O O . GLU A 1 530 ? 22.115 -15.775 -41.065 1.00 56.28 530 GLU A O 1
ATOM 3870 N N . ALA A 1 531 ? 19.989 -15.050 -41.033 1.00 57.66 531 ALA A N 1
ATOM 3871 C CA . ALA A 1 531 ? 19.985 -14.637 -39.627 1.00 57.66 531 ALA A CA 1
ATOM 3872 C C . ALA A 1 531 ? 19.581 -15.734 -38.617 1.00 57.66 531 ALA A C 1
ATOM 3874 O O . ALA A 1 531 ? 19.721 -15.507 -37.414 1.00 57.66 531 ALA A O 1
ATOM 3875 N N . GLU A 1 532 ? 19.079 -16.898 -39.067 1.00 64.19 532 GLU A N 1
ATOM 3876 C CA . GLU A 1 532 ? 18.533 -17.979 -38.212 1.00 64.19 532 GLU A CA 1
ATOM 3877 C C . GLU A 1 532 ? 17.748 -17.437 -36.991 1.00 64.19 532 GLU A C 1
ATOM 3879 O O . GLU A 1 532 ? 17.995 -17.822 -35.845 1.00 64.19 532 GLU A O 1
ATOM 3884 N N . ALA A 1 533 ? 16.800 -16.518 -37.233 1.00 70.19 533 ALA A N 1
ATOM 3885 C CA . ALA A 1 533 ? 16.136 -15.723 -36.193 1.00 70.19 533 ALA A CA 1
ATOM 3886 C C . ALA A 1 533 ? 15.560 -16.564 -35.032 1.00 70.19 533 ALA A C 1
ATOM 3888 O O . ALA A 1 533 ? 15.627 -16.156 -33.871 1.00 70.19 533 ALA A O 1
ATOM 3889 N N . CYS A 1 534 ? 15.057 -17.772 -35.329 1.00 76.62 534 CYS A N 1
ATOM 3890 C CA . CYS A 1 534 ? 14.574 -18.731 -34.337 1.00 76.62 534 CYS A CA 1
ATOM 3891 C C . CYS A 1 534 ? 15.147 -20.136 -34.560 1.00 76.62 534 CYS A C 1
ATOM 3893 O O . CYS A 1 534 ? 14.863 -20.791 -35.563 1.00 76.62 534 CYS A O 1
ATOM 3895 N N . VAL A 1 535 ? 15.872 -20.660 -33.573 1.00 81.69 535 VAL A N 1
ATOM 3896 C CA . VAL A 1 535 ? 16.489 -21.991 -33.617 1.00 81.69 535 VAL A CA 1
ATOM 3897 C C . VAL A 1 535 ? 15.534 -23.033 -33.029 1.00 81.69 535 VAL A C 1
ATOM 3899 O O . VAL A 1 535 ? 15.294 -23.076 -31.823 1.00 81.69 535 VAL A O 1
ATOM 3902 N N . GLY A 1 536 ? 14.984 -23.904 -33.876 1.00 74.75 536 GLY A N 1
ATOM 3903 C CA . GLY A 1 536 ? 14.078 -24.982 -33.447 1.00 74.75 536 GLY A CA 1
ATOM 3904 C C . GLY A 1 536 ? 12.645 -24.533 -33.123 1.00 74.75 536 GLY A C 1
ATOM 3905 O O . GLY A 1 536 ? 11.874 -25.316 -32.570 1.00 74.75 536 GLY A O 1
ATOM 3906 N N . GLY A 1 537 ? 12.287 -23.294 -33.474 1.00 78.75 537 GLY A N 1
ATOM 3907 C CA . GLY A 1 537 ? 10.959 -22.704 -33.290 1.00 78.75 537 GLY A CA 1
ATOM 3908 C C . GLY A 1 537 ? 10.442 -22.010 -34.548 1.00 78.75 537 GLY A C 1
ATOM 3909 O O . GLY A 1 537 ? 11.150 -21.874 -35.540 1.00 78.75 537 GLY A O 1
ATOM 3910 N N . ARG A 1 538 ? 9.187 -21.560 -34.508 1.00 83.44 538 ARG A N 1
ATOM 3911 C CA . ARG A 1 538 ? 8.562 -20.735 -35.543 1.00 83.44 538 ARG A CA 1
ATOM 3912 C C . ARG A 1 538 ? 8.756 -19.257 -35.213 1.00 83.44 538 ARG A C 1
ATOM 3914 O O . ARG A 1 538 ? 8.272 -18.802 -34.180 1.00 83.44 538 ARG A O 1
ATOM 3921 N N . CYS A 1 539 ? 9.378 -18.517 -36.122 1.00 84.81 539 CYS A N 1
ATOM 3922 C CA . CYS A 1 539 ? 9.462 -17.061 -36.056 1.00 84.81 539 CYS A CA 1
ATOM 3923 C C . CYS A 1 539 ? 8.103 -16.412 -36.359 1.00 84.81 539 CYS A C 1
ATOM 3925 O O . CYS A 1 539 ? 7.367 -16.874 -37.241 1.00 84.81 539 CYS A O 1
ATOM 3927 N N . VAL A 1 540 ? 7.759 -15.369 -35.606 1.00 83.12 540 VAL A N 1
ATOM 3928 C CA . VAL A 1 540 ? 6.582 -14.525 -35.822 1.00 83.12 540 VAL A CA 1
ATOM 3929 C C . VAL A 1 540 ? 7.033 -13.068 -35.852 1.00 83.12 540 VAL A C 1
ATOM 3931 O O . VAL A 1 540 ? 7.471 -12.542 -34.828 1.00 83.12 540 VAL A O 1
ATOM 3934 N N . ASN A 1 541 ? 6.908 -12.435 -37.021 1.00 81.00 541 ASN A N 1
ATOM 3935 C CA . ASN A 1 541 ? 7.247 -11.029 -37.193 1.00 81.00 541 ASN A CA 1
ATOM 3936 C C . ASN A 1 541 ? 6.194 -10.138 -36.519 1.00 81.00 541 ASN A C 1
ATOM 3938 O O . ASN A 1 541 ? 4.989 -10.416 -36.581 1.00 81.00 541 ASN A O 1
ATOM 3942 N N . THR A 1 542 ? 6.648 -9.075 -35.872 1.00 80.31 542 THR A N 1
ATOM 3943 C CA . THR A 1 542 ? 5.824 -8.062 -35.216 1.00 80.31 542 THR A CA 1
ATOM 3944 C C . THR A 1 542 ? 6.326 -6.673 -35.593 1.00 80.31 542 THR A C 1
ATOM 3946 O O . THR A 1 542 ? 7.445 -6.496 -36.029 1.00 80.31 542 THR A O 1
ATOM 3949 N N . VAL A 1 543 ? 5.495 -5.651 -35.424 1.00 79.81 543 VAL A N 1
ATOM 3950 C CA . VAL A 1 543 ? 5.853 -4.291 -35.844 1.00 79.81 543 VAL A CA 1
ATOM 3951 C C . VAL A 1 543 ? 7.011 -3.758 -34.975 1.00 79.81 543 VAL A C 1
ATOM 3953 O O . VAL A 1 543 ? 6.801 -3.375 -33.824 1.00 79.81 543 VAL A O 1
ATOM 3956 N N . GLY A 1 544 ? 8.223 -3.734 -35.529 1.00 70.31 544 GLY A N 1
ATOM 3957 C CA . GLY A 1 544 ? 9.493 -3.285 -34.955 1.00 70.31 544 GLY A CA 1
ATOM 3958 C C . GLY A 1 544 ? 10.339 -4.366 -34.283 1.00 70.31 544 GLY A C 1
ATOM 3959 O O . GLY A 1 544 ? 11.306 -4.021 -33.598 1.00 70.31 544 GLY A O 1
ATOM 3960 N N . SER A 1 545 ? 9.946 -5.640 -34.368 1.00 78.44 545 SER A N 1
ATOM 3961 C CA . SER A 1 545 ? 10.635 -6.752 -33.701 1.00 78.44 545 SER A CA 1
ATOM 3962 C C . SER A 1 545 ? 10.095 -8.110 -34.154 1.00 78.44 545 SER A C 1
ATOM 3964 O O . SER A 1 545 ? 9.048 -8.205 -34.772 1.00 78.44 545 SER A O 1
ATOM 3966 N N . TYR A 1 546 ? 10.676 -9.205 -33.683 1.00 83.00 546 TYR A N 1
ATOM 3967 C CA . TYR A 1 546 ? 10.129 -10.545 -33.874 1.00 83.00 546 TYR A CA 1
ATOM 3968 C C . TYR A 1 546 ? 10.179 -11.332 -32.571 1.00 83.00 546 TYR A C 1
ATOM 3970 O O . TYR A 1 546 ? 10.972 -11.047 -31.671 1.00 83.00 546 TYR A O 1
ATOM 3978 N N . TYR A 1 547 ? 9.355 -12.372 -32.475 1.00 82.00 547 TYR A N 1
ATOM 3979 C CA . TYR A 1 547 ? 9.478 -13.348 -31.398 1.00 82.00 547 TYR A CA 1
ATOM 3980 C C . TYR A 1 547 ? 9.431 -14.777 -31.927 1.00 82.00 547 TYR A C 1
ATOM 3982 O O . TYR A 1 547 ? 8.849 -15.083 -32.971 1.00 82.00 547 TYR A O 1
ATOM 3990 N N . CYS A 1 548 ? 10.054 -15.675 -31.173 1.00 82.12 548 CYS A N 1
ATOM 3991 C CA . CYS A 1 548 ? 10.089 -17.090 -31.486 1.00 82.12 548 CYS A CA 1
ATOM 3992 C C . CYS A 1 548 ? 8.976 -17.824 -30.746 1.00 82.12 548 CYS A C 1
ATOM 3994 O O . CYS A 1 548 ? 8.713 -17.577 -29.578 1.00 82.12 548 CYS A O 1
ATOM 3996 N N . SER A 1 549 ? 8.318 -18.762 -31.416 1.00 79.81 549 SER A N 1
ATOM 3997 C CA . SER A 1 549 ? 7.278 -19.607 -30.830 1.00 79.81 549 SER A CA 1
ATOM 3998 C C . SER A 1 549 ? 7.673 -21.074 -30.948 1.00 79.81 549 SER A C 1
ATOM 4000 O O . SER A 1 549 ? 8.006 -21.562 -32.027 1.00 79.81 549 SER A O 1
ATOM 4002 N N . CYS A 1 550 ? 7.655 -21.800 -29.836 1.00 80.44 550 CYS A N 1
ATOM 4003 C CA . CYS A 1 550 ? 8.002 -23.216 -29.822 1.00 80.44 550 CYS A CA 1
ATOM 4004 C C . CYS A 1 550 ? 6.760 -24.085 -30.009 1.00 80.44 550 CYS A C 1
ATOM 4006 O O . CYS A 1 550 ? 5.690 -23.797 -29.474 1.00 80.44 550 CYS A O 1
ATOM 4008 N N . GLN A 1 551 ? 6.898 -25.177 -30.761 1.00 78.62 551 GLN A N 1
ATOM 4009 C CA . GLN A 1 551 ? 5.874 -26.217 -30.778 1.00 78.62 551 GLN A CA 1
ATOM 4010 C C . GLN A 1 551 ? 6.024 -27.071 -29.514 1.00 78.62 551 GLN A C 1
ATOM 4012 O O . GLN A 1 551 ? 7.119 -27.549 -29.212 1.00 78.62 551 GLN A O 1
ATOM 4017 N N . ALA A 1 552 ? 4.931 -27.268 -28.774 1.00 65.06 552 ALA A N 1
ATOM 4018 C CA . ALA A 1 552 ? 4.928 -28.124 -27.589 1.00 65.06 552 ALA A CA 1
ATOM 4019 C C . ALA A 1 552 ? 5.466 -29.528 -27.942 1.00 65.06 552 ALA A C 1
ATOM 4021 O O . ALA A 1 552 ? 5.061 -30.080 -28.971 1.00 65.06 552 ALA A O 1
ATOM 4022 N N . PRO A 1 553 ? 6.361 -30.124 -27.128 1.00 63.53 553 PRO A N 1
ATOM 4023 C CA . PRO A 1 553 ? 6.676 -29.813 -25.724 1.00 63.53 553 PRO A CA 1
ATOM 4024 C C . PRO A 1 553 ? 7.916 -28.916 -25.496 1.00 63.53 553 PRO A C 1
ATOM 4026 O O . PRO A 1 553 ? 8.462 -28.903 -24.394 1.00 63.53 553 PRO A O 1
ATOM 4029 N N . LEU A 1 554 ? 8.407 -28.214 -26.520 1.00 72.94 554 LEU A N 1
ATOM 4030 C CA . LEU A 1 554 ? 9.606 -27.376 -26.416 1.00 72.94 554 LEU A CA 1
ATOM 4031 C C . LEU A 1 554 ? 9.261 -25.989 -25.846 1.00 72.94 554 LEU A C 1
ATOM 4033 O O . LEU A 1 554 ? 8.199 -25.444 -26.150 1.00 72.94 554 LEU A O 1
ATOM 4037 N N . VAL A 1 555 ? 10.167 -25.407 -25.061 1.00 76.88 555 VAL A N 1
ATOM 4038 C CA . VAL A 1 555 ? 10.053 -24.059 -24.475 1.00 76.88 555 VAL A CA 1
ATOM 4039 C C . VAL A 1 555 ? 11.231 -23.187 -24.909 1.00 76.88 555 VAL A C 1
ATOM 4041 O O . VAL A 1 555 ? 12.285 -23.715 -25.261 1.00 76.88 555 VAL A O 1
ATOM 4044 N N . LEU A 1 556 ? 11.057 -21.863 -24.926 1.00 70.88 556 LEU A N 1
ATOM 4045 C CA . LEU A 1 556 ? 12.149 -20.939 -25.247 1.00 70.88 556 LEU A CA 1
ATOM 4046 C C . LEU A 1 556 ? 13.194 -20.944 -24.130 1.00 70.88 556 LEU A C 1
ATOM 4048 O O . LEU A 1 556 ? 12.847 -20.954 -22.950 1.00 70.88 556 LEU A O 1
ATOM 4052 N N . ASP A 1 557 ? 14.467 -20.914 -24.503 1.00 75.25 557 ASP A N 1
ATOM 4053 C CA . ASP A 1 557 ? 15.562 -20.708 -23.562 1.00 75.25 557 ASP A CA 1
ATOM 4054 C C . ASP A 1 557 ? 15.684 -19.231 -23.128 1.00 75.25 557 ASP A C 1
ATOM 4056 O O . ASP A 1 557 ? 14.967 -18.347 -23.605 1.00 75.25 557 ASP A O 1
ATOM 4060 N N . ALA A 1 558 ? 16.621 -18.940 -22.222 1.00 65.88 558 ALA A N 1
ATOM 4061 C CA . ALA A 1 558 ? 16.855 -17.587 -21.706 1.00 65.88 558 ALA A CA 1
ATOM 4062 C C . ALA A 1 558 ? 17.229 -16.558 -22.793 1.00 65.88 558 ALA A C 1
ATOM 4064 O O . ALA A 1 558 ? 17.117 -15.358 -22.560 1.00 65.88 558 ALA A O 1
ATOM 4065 N N . SER A 1 559 ? 17.657 -17.008 -23.979 1.00 71.31 559 SER A N 1
ATOM 4066 C CA . SER A 1 559 ? 17.969 -16.125 -25.105 1.00 71.31 559 SER A CA 1
ATOM 4067 C C . SER A 1 559 ? 16.732 -15.694 -25.900 1.00 71.31 559 SER A C 1
ATOM 4069 O O . SER A 1 559 ? 16.864 -14.867 -26.798 1.00 71.31 559 SER A O 1
ATOM 4071 N N . GLN A 1 560 ? 15.548 -16.257 -25.604 1.00 70.19 560 GLN A N 1
ATOM 4072 C CA . GLN A 1 560 ? 14.279 -16.030 -26.319 1.00 70.19 560 GLN A CA 1
ATOM 4073 C C . GLN A 1 560 ? 14.327 -16.387 -27.821 1.00 70.19 560 GLN A C 1
ATOM 4075 O O . GLN A 1 560 ? 13.397 -16.077 -28.563 1.00 70.19 560 GLN A O 1
ATOM 4080 N N . ARG A 1 561 ? 15.382 -17.079 -28.278 1.00 77.38 561 ARG A N 1
ATOM 4081 C CA . ARG A 1 561 ? 15.616 -17.406 -29.696 1.00 77.38 561 ARG A CA 1
ATOM 4082 C C . ARG A 1 561 ? 15.689 -18.896 -29.995 1.00 77.38 561 ARG A C 1
ATOM 4084 O O . ARG A 1 561 ? 15.635 -19.276 -31.162 1.00 77.38 561 ARG A O 1
ATOM 4091 N N . ARG A 1 562 ? 15.805 -19.763 -28.986 1.00 80.75 562 ARG A N 1
ATOM 4092 C CA . ARG A 1 562 ? 15.959 -21.209 -29.192 1.00 80.75 562 ARG A CA 1
ATOM 4093 C C . ARG A 1 562 ? 14.934 -22.013 -28.411 1.00 80.75 562 ARG A C 1
ATOM 4095 O O . ARG A 1 562 ? 14.728 -21.783 -27.226 1.00 80.75 562 ARG A O 1
ATOM 4102 N N . CYS A 1 563 ? 14.352 -23.006 -29.072 1.00 79.69 563 CYS A N 1
ATOM 4103 C CA . CYS A 1 563 ? 13.439 -23.960 -28.459 1.00 79.69 563 CYS A CA 1
ATOM 4104 C C . CYS A 1 563 ? 14.199 -25.171 -27.910 1.00 79.69 563 CYS A C 1
ATOM 4106 O O . CYS A 1 563 ? 14.870 -25.886 -28.655 1.00 79.69 563 CYS A O 1
ATOM 4108 N N . VAL A 1 564 ? 14.073 -25.411 -26.607 1.00 80.88 564 VAL A N 1
ATOM 4109 C CA . VAL A 1 564 ? 14.718 -26.505 -25.872 1.00 80.88 564 VAL A CA 1
ATOM 4110 C C . VAL A 1 564 ? 13.675 -27.417 -25.228 1.00 80.88 564 VAL A C 1
ATOM 4112 O O . VAL A 1 564 ? 12.551 -27.001 -24.945 1.00 80.88 564 VAL A O 1
ATOM 4115 N N . ALA A 1 565 ? 14.019 -28.692 -25.032 1.00 70.38 565 ALA A N 1
ATOM 4116 C CA . ALA A 1 565 ? 13.148 -29.625 -24.327 1.00 70.38 565 ALA A CA 1
ATOM 4117 C C . ALA A 1 565 ? 13.107 -29.241 -22.846 1.00 70.38 565 ALA A C 1
ATOM 4119 O O . ALA A 1 565 ? 14.146 -28.957 -22.250 1.00 70.38 565 ALA A O 1
ATOM 4120 N N . ASN A 1 566 ? 11.911 -29.220 -22.261 1.00 56.91 566 ASN A N 1
ATOM 4121 C CA . ASN A 1 566 ? 11.761 -28.995 -20.833 1.00 56.91 566 ASN A CA 1
ATOM 4122 C C . ASN A 1 566 ? 12.215 -30.254 -20.073 1.00 56.91 566 ASN A C 1
ATOM 4124 O O . ASN A 1 566 ? 11.398 -31.093 -19.697 1.00 56.91 566 ASN A O 1
ATOM 4128 N N . ASP A 1 567 ? 13.524 -30.406 -19.870 1.00 52.91 567 ASP A N 1
ATOM 4129 C CA . ASP A 1 567 ? 14.105 -31.431 -18.999 1.00 52.91 567 ASP A CA 1
ATOM 4130 C C . ASP A 1 567 ? 13.932 -31.028 -17.525 1.00 52.91 567 ASP A C 1
ATOM 4132 O O . ASP A 1 567 ? 14.876 -30.899 -16.750 1.00 52.91 567 ASP A O 1
ATOM 4136 N N . SER A 1 568 ? 12.680 -30.824 -17.125 1.00 43.47 568 SER A N 1
ATOM 4137 C CA . SER A 1 568 ? 12.255 -30.892 -15.738 1.00 43.47 568 SER A CA 1
ATOM 4138 C C . SER A 1 568 ? 10.784 -31.311 -15.694 1.00 43.47 568 SER A C 1
ATOM 4140 O O . SER A 1 568 ? 9.898 -30.602 -16.157 1.00 43.47 568 SER A O 1
ATOM 4142 N N . GLN A 1 569 ? 10.559 -32.493 -15.108 1.00 37.31 569 GLN A N 1
ATOM 4143 C CA . GLN A 1 569 ? 9.266 -33.097 -14.752 1.00 37.31 569 GLN A CA 1
ATOM 4144 C C . GLN A 1 569 ? 8.554 -33.941 -15.824 1.00 37.31 569 GLN A C 1
ATOM 4146 O O . GLN A 1 569 ? 7.436 -33.679 -16.254 1.00 37.31 569 GLN A O 1
ATOM 4151 N N . ALA A 1 570 ? 9.156 -35.093 -16.122 1.00 38.56 570 ALA A N 1
ATOM 4152 C CA . ALA A 1 570 ? 8.389 -36.306 -16.378 1.00 38.56 570 ALA A CA 1
ATOM 4153 C C . ALA A 1 570 ? 7.900 -36.890 -15.039 1.00 38.56 570 ALA A C 1
ATOM 4155 O O . ALA A 1 570 ? 8.614 -37.692 -14.446 1.00 38.56 570 ALA A O 1
ATOM 4156 N N . LEU A 1 571 ? 6.726 -36.474 -14.551 1.00 39.41 571 LEU A N 1
ATOM 4157 C CA . LEU A 1 571 ? 5.814 -37.277 -13.716 1.00 39.41 571 LEU A CA 1
ATOM 4158 C C . LEU A 1 571 ? 4.513 -36.499 -13.442 1.00 39.41 571 LEU A C 1
ATOM 4160 O O . LEU A 1 571 ? 4.537 -35.319 -13.122 1.00 39.41 571 LEU A O 1
ATOM 4164 N N . ASP A 1 572 ? 3.409 -37.233 -13.564 1.00 34.22 572 ASP A N 1
ATOM 4165 C CA . ASP A 1 572 ? 2.011 -36.904 -13.266 1.00 34.22 572 ASP A CA 1
ATOM 4166 C C . ASP A 1 572 ? 1.210 -36.037 -14.253 1.00 34.22 572 ASP A C 1
ATOM 4168 O O . ASP A 1 572 ? 0.954 -34.846 -14.104 1.00 34.22 572 ASP A O 1
ATOM 4172 N N . ALA A 1 573 ? 0.669 -36.760 -15.237 1.00 44.38 573 ALA A N 1
ATOM 4173 C CA . ALA A 1 573 ? -0.591 -36.439 -15.882 1.00 44.38 573 ALA A CA 1
ATOM 4174 C C . ALA A 1 573 ? -1.763 -36.491 -14.877 1.00 44.38 573 ALA A C 1
ATOM 4176 O O . ALA A 1 573 ? -1.887 -37.448 -14.113 1.00 44.38 573 ALA A O 1
ATOM 4177 N N . ASN A 1 574 ? -2.679 -35.523 -15.022 1.00 43.47 574 ASN A N 1
ATOM 4178 C CA . ASN A 1 574 ? -4.034 -35.425 -14.447 1.00 43.47 574 ASN A CA 1
ATOM 4179 C C . ASN A 1 574 ? -4.240 -34.538 -13.205 1.00 43.47 574 ASN A C 1
ATOM 4181 O O . ASN A 1 574 ? -4.903 -34.974 -12.272 1.00 43.47 574 ASN A O 1
ATOM 4185 N N . GLN A 1 575 ? -3.831 -33.267 -13.239 1.00 41.56 575 GLN A N 1
ATOM 4186 C CA . GLN A 1 575 ? -4.677 -32.147 -12.776 1.00 41.56 575 GLN A CA 1
ATOM 4187 C C . GLN A 1 575 ? -3.967 -30.804 -12.970 1.00 41.56 575 GLN A C 1
ATOM 4189 O O . GLN A 1 575 ? -3.115 -30.445 -12.174 1.00 41.56 575 GLN A O 1
ATOM 4194 N N . ALA A 1 576 ? -4.348 -30.069 -14.014 1.00 32.00 576 ALA A N 1
ATOM 4195 C CA . ALA A 1 576 ? -4.435 -28.605 -14.045 1.00 32.00 576 ALA A CA 1
ATOM 4196 C C . ALA A 1 576 ? -4.704 -28.186 -15.494 1.00 32.00 576 ALA A C 1
ATOM 4198 O O . ALA A 1 576 ? -3.820 -28.162 -16.345 1.00 32.00 576 ALA A O 1
ATOM 4199 N N . VAL A 1 577 ? -5.963 -27.879 -15.787 1.00 42.12 577 VAL A N 1
ATOM 4200 C CA . VAL A 1 577 ? -6.295 -27.024 -16.924 1.00 42.12 577 VAL A CA 1
ATOM 4201 C C . VAL A 1 577 ? -5.855 -25.619 -16.508 1.00 42.12 577 VAL A C 1
ATOM 4203 O O . VAL A 1 577 ? -6.582 -24.958 -15.773 1.00 42.12 577 VAL A O 1
ATOM 4206 N N . CYS A 1 578 ? -4.656 -25.190 -16.908 1.00 34.91 578 CYS A N 1
ATOM 4207 C CA . CYS A 1 578 ? -4.197 -23.816 -16.701 1.00 34.91 578 CYS A CA 1
ATOM 4208 C C . CYS A 1 578 ? -4.628 -22.947 -17.885 1.00 34.91 578 CYS A C 1
ATOM 4210 O O . CYS A 1 578 ? -4.063 -23.007 -18.974 1.00 34.91 578 CYS A O 1
ATOM 4212 N N . TRP A 1 579 ? -5.661 -22.146 -17.643 1.00 30.06 579 TRP A N 1
ATOM 4213 C CA . TRP A 1 579 ? -5.839 -20.855 -18.294 1.00 30.06 579 TRP A CA 1
ATOM 4214 C C . TRP A 1 579 ? -4.908 -19.856 -17.608 1.00 30.06 579 TRP A C 1
ATOM 4216 O O . TRP A 1 579 ? -5.085 -19.654 -16.413 1.00 30.06 579 TRP A O 1
ATOM 4226 N N . GLN A 1 580 ? -3.970 -19.273 -18.360 1.00 35.16 580 GLN A N 1
ATOM 4227 C CA . GLN A 1 580 ? -3.218 -18.011 -18.162 1.00 35.16 580 GLN A CA 1
ATOM 4228 C C . GLN A 1 580 ? -1.894 -18.194 -18.936 1.00 35.16 580 GLN A C 1
ATOM 4230 O O . GLN A 1 580 ? -1.221 -19.195 -18.741 1.00 35.16 580 GLN A O 1
ATOM 4235 N N . GLU A 1 581 ? -1.512 -17.385 -19.926 1.00 41.50 581 GLU A N 1
ATOM 4236 C CA . GLU A 1 581 ? -1.559 -15.925 -19.962 1.00 41.50 581 GLU A CA 1
ATOM 4237 C C . GLU A 1 581 ? -1.811 -15.360 -21.372 1.00 41.50 581 GLU A C 1
ATOM 4239 O O . GLU A 1 581 ? -1.077 -15.612 -22.324 1.00 41.50 581 GLU A O 1
ATOM 4244 N N . VAL A 1 582 ? -2.825 -14.506 -21.466 1.00 42.16 582 VAL A N 1
ATOM 4245 C CA . VAL A 1 582 ? -2.725 -13.209 -22.141 1.00 42.16 582 VAL A CA 1
ATOM 4246 C C . VAL A 1 582 ? -3.274 -12.221 -21.111 1.00 42.16 582 VAL A C 1
ATOM 4248 O O . VAL A 1 582 ? -4.190 -12.578 -20.370 1.00 42.16 582 VAL A O 1
ATOM 4251 N N . VAL A 1 583 ? -2.760 -10.994 -21.115 1.00 42.19 583 VAL A N 1
ATOM 4252 C CA . VAL A 1 583 ? -3.260 -9.791 -20.425 1.00 42.19 583 VAL A CA 1
ATOM 4253 C C . VAL A 1 583 ? -2.421 -9.380 -19.207 1.00 42.19 583 VAL A C 1
ATOM 4255 O O . VAL A 1 583 ? -2.349 -10.069 -18.196 1.00 42.19 583 VAL A O 1
ATOM 4258 N N . SER A 1 584 ? -1.801 -8.201 -19.321 1.00 46.28 584 SER A N 1
ATOM 4259 C CA . SER A 1 584 ? -1.076 -7.524 -18.246 1.00 46.28 584 SER A CA 1
ATOM 4260 C C . SER A 1 584 ? -2.008 -7.149 -17.077 1.00 46.28 584 SER A C 1
ATOM 4262 O O . SER A 1 584 ? -3.197 -6.893 -17.306 1.00 46.28 584 SER A O 1
ATOM 4264 N N . PRO A 1 585 ? -1.497 -7.050 -15.833 1.00 50.97 585 PRO A N 1
ATOM 4265 C CA . PRO A 1 585 ? -2.300 -6.703 -14.653 1.00 50.97 585 PRO A CA 1
ATOM 4266 C C . PRO A 1 585 ? -3.078 -5.391 -14.819 1.00 50.97 585 PRO A C 1
ATOM 4268 O O . PRO A 1 585 ? -4.227 -5.290 -14.392 1.00 50.97 585 PRO A O 1
ATOM 4271 N N . ASP A 1 586 ? -2.492 -4.418 -15.520 1.00 49.06 586 ASP A N 1
ATOM 4272 C CA . ASP A 1 586 ? -3.100 -3.109 -15.765 1.00 49.06 586 ASP A CA 1
ATOM 4273 C C . ASP A 1 586 ? -4.283 -3.183 -16.737 1.00 49.06 586 ASP A C 1
ATOM 4275 O O . ASP A 1 586 ? -5.311 -2.536 -16.521 1.00 49.06 586 ASP A O 1
ATOM 4279 N N . ILE A 1 587 ? -4.186 -4.013 -17.782 1.00 54.56 587 ILE A N 1
ATOM 4280 C CA . ILE A 1 587 ? -5.284 -4.219 -18.735 1.00 54.56 587 ILE A CA 1
ATOM 4281 C C . ILE A 1 587 ? -6.393 -5.050 -18.082 1.00 54.56 587 ILE A C 1
ATOM 4283 O O . ILE A 1 587 ? -7.567 -4.738 -18.273 1.00 54.56 587 ILE A O 1
ATOM 4287 N N . LEU A 1 588 ? -6.053 -6.043 -17.255 1.00 52.28 588 LEU A N 1
ATOM 4288 C CA . LEU A 1 588 ? -7.025 -6.798 -16.457 1.00 52.28 588 LEU A CA 1
ATOM 4289 C C . LEU A 1 588 ? -7.757 -5.900 -15.456 1.00 52.28 588 LEU A C 1
ATOM 4291 O O . LEU A 1 588 ? -8.971 -6.021 -15.328 1.00 52.28 588 LEU A O 1
ATOM 4295 N N . ALA A 1 589 ? -7.071 -4.962 -14.800 1.00 49.03 589 ALA A N 1
ATOM 4296 C CA . ALA A 1 589 ? -7.690 -4.019 -13.870 1.00 49.03 589 ALA A CA 1
ATOM 4297 C C . ALA A 1 589 ? -8.602 -2.998 -14.582 1.00 49.03 589 ALA A C 1
ATOM 4299 O O . ALA A 1 589 ? -9.714 -2.720 -14.117 1.00 49.03 589 ALA A O 1
ATOM 4300 N N . LEU A 1 590 ? -8.188 -2.474 -15.742 1.00 55.41 590 LEU A N 1
ATOM 4301 C CA . LEU A 1 590 ? -9.012 -1.590 -16.582 1.00 55.41 590 LEU A CA 1
ATOM 4302 C C . LEU A 1 590 ? -10.233 -2.317 -17.168 1.00 55.41 590 LEU A C 1
ATOM 4304 O O . LEU A 1 590 ? -11.346 -1.788 -17.141 1.00 55.41 590 LEU A O 1
ATOM 4308 N N . GLN A 1 591 ? -10.062 -3.554 -17.636 1.00 53.50 591 GLN A N 1
ATOM 4309 C CA . GLN A 1 591 ? -11.162 -4.367 -18.155 1.00 53.50 591 GLN A CA 1
ATOM 4310 C C . GLN A 1 591 ? -12.110 -4.810 -17.035 1.00 53.50 591 GLN A C 1
ATOM 4312 O O . GLN A 1 591 ? -13.322 -4.666 -17.185 1.00 53.50 591 GLN A O 1
ATOM 4317 N N . ALA A 1 592 ? -11.595 -5.242 -15.880 1.00 54.03 592 ALA A N 1
ATOM 4318 C CA . ALA A 1 592 ? -12.403 -5.637 -14.726 1.00 54.03 592 ALA A CA 1
ATOM 4319 C C . ALA A 1 592 ? -13.186 -4.461 -14.126 1.00 54.03 592 ALA A C 1
ATOM 4321 O O . ALA A 1 592 ? -14.361 -4.617 -13.793 1.00 54.03 592 ALA A O 1
ATOM 4322 N N . SER A 1 593 ? -12.584 -3.270 -14.033 1.00 63.19 593 SER A N 1
ATOM 4323 C CA . SER A 1 593 ? -13.281 -2.066 -13.557 1.00 63.19 593 SER A CA 1
ATOM 4324 C C . SER A 1 593 ? -14.368 -1.604 -14.532 1.00 63.19 593 SER A C 1
ATOM 4326 O O . SER A 1 593 ? -15.464 -1.235 -14.099 1.00 63.19 593 SER A O 1
ATOM 4328 N N . SER A 1 594 ? -14.127 -1.711 -15.843 1.00 62.47 594 SER A N 1
ATOM 4329 C CA . SER A 1 594 ? -15.153 -1.440 -16.855 1.00 62.47 594 SER A CA 1
ATOM 4330 C C . SER A 1 594 ? -16.292 -2.471 -16.805 1.00 62.47 594 SER A C 1
ATOM 4332 O O . SER A 1 594 ? -17.464 -2.092 -16.775 1.00 62.47 594 SER A O 1
ATOM 4334 N N . ALA A 1 595 ? -15.972 -3.763 -16.689 1.00 57.97 595 ALA A N 1
ATOM 4335 C CA . ALA A 1 595 ? -16.946 -4.844 -16.584 1.00 57.97 595 ALA A CA 1
ATOM 4336 C C . ALA A 1 595 ? -17.797 -4.718 -15.311 1.00 57.97 595 ALA A C 1
ATOM 4338 O O . ALA A 1 595 ? -19.010 -4.918 -15.362 1.00 57.97 595 ALA A O 1
ATOM 4339 N N . LEU A 1 596 ? -17.196 -4.310 -14.188 1.00 64.56 596 LEU A N 1
ATOM 4340 C CA . LEU A 1 596 ? -17.906 -4.049 -12.937 1.00 64.56 596 LEU A CA 1
ATOM 4341 C C . LEU A 1 596 ? -18.884 -2.873 -13.071 1.00 64.56 596 LEU A C 1
ATOM 4343 O O . LEU A 1 596 ? -20.026 -2.979 -12.625 1.00 64.56 596 LEU A O 1
ATOM 4347 N N . ALA A 1 597 ? -18.479 -1.774 -13.717 1.00 65.56 597 ALA A N 1
ATOM 4348 C CA . ALA A 1 597 ? -19.362 -0.632 -13.955 1.00 65.56 597 ALA A CA 1
ATOM 4349 C C . ALA A 1 597 ? -20.588 -1.027 -14.799 1.00 65.56 597 ALA A C 1
ATOM 4351 O O . ALA A 1 597 ? -21.719 -0.653 -14.473 1.00 65.56 597 ALA A O 1
ATOM 4352 N N . TRP A 1 598 ? -20.387 -1.845 -15.835 1.00 60.94 598 TRP A N 1
ATOM 4353 C CA . TRP A 1 598 ? -21.475 -2.351 -16.673 1.00 60.94 598 TRP A CA 1
ATOM 4354 C C . TRP A 1 598 ? -22.355 -3.386 -15.957 1.00 60.94 598 TRP A C 1
ATOM 4356 O O . TRP A 1 598 ? -23.575 -3.337 -16.115 1.00 60.94 598 TRP A O 1
ATOM 4366 N N . LEU A 1 599 ? -21.787 -4.238 -15.095 1.00 61.91 599 LEU A N 1
ATOM 4367 C CA . LEU A 1 599 ? -22.547 -5.143 -14.222 1.00 61.91 599 LEU A CA 1
ATOM 4368 C C . LEU A 1 599 ? -23.419 -4.378 -13.220 1.00 61.91 599 LEU A C 1
ATOM 4370 O O . LEU A 1 599 ? -24.566 -4.754 -12.989 1.00 61.91 599 LEU A O 1
ATOM 4374 N N . ILE A 1 600 ? -22.925 -3.275 -12.652 1.00 67.00 600 ILE A N 1
ATOM 4375 C CA . ILE A 1 600 ? -23.721 -2.418 -11.761 1.00 67.00 600 ILE A CA 1
ATOM 4376 C C . ILE A 1 600 ? -24.899 -1.803 -12.529 1.00 67.00 600 ILE A C 1
ATOM 4378 O O . ILE A 1 600 ? -26.030 -1.830 -12.040 1.00 67.00 600 ILE A O 1
ATOM 4382 N N . VAL A 1 601 ? -24.672 -1.300 -13.749 1.00 65.62 601 VAL A N 1
ATOM 4383 C CA . VAL A 1 601 ? -25.751 -0.799 -14.620 1.00 65.62 601 VAL A CA 1
ATOM 4384 C C . VAL A 1 601 ? -26.757 -1.911 -14.940 1.00 65.62 601 VAL A C 1
ATOM 4386 O O . VAL A 1 601 ? -27.965 -1.677 -14.889 1.00 65.62 601 VAL A O 1
ATOM 4389 N N . GLU A 1 602 ? -26.293 -3.133 -15.199 1.00 66.25 602 GLU A N 1
ATOM 4390 C CA . GLU A 1 602 ? -27.154 -4.289 -15.453 1.00 66.25 602 GLU A CA 1
ATOM 4391 C C . GLU A 1 602 ? -28.016 -4.650 -14.233 1.00 66.25 602 GLU A C 1
ATOM 4393 O O . GLU A 1 602 ? -29.231 -4.828 -14.364 1.00 66.25 602 GLU A O 1
ATOM 4398 N N . VAL A 1 603 ? -27.428 -4.680 -13.034 1.00 63.06 603 VAL A N 1
ATOM 4399 C CA . VAL A 1 603 ? -28.148 -4.919 -11.776 1.00 63.06 603 VAL A CA 1
ATOM 4400 C C . VAL A 1 603 ? -29.185 -3.824 -11.532 1.00 63.06 603 VAL A C 1
ATOM 4402 O O . VAL A 1 603 ? -30.324 -4.139 -11.190 1.00 63.06 603 VAL A O 1
ATOM 4405 N N . LEU A 1 604 ? -28.861 -2.552 -11.782 1.00 64.31 604 LEU A N 1
ATOM 4406 C CA . LEU A 1 604 ? -29.823 -1.449 -11.675 1.00 64.31 604 LEU A CA 1
ATOM 4407 C C . LEU A 1 604 ? -30.986 -1.599 -12.666 1.00 64.31 604 LEU A C 1
ATOM 4409 O O . LEU A 1 604 ? -32.140 -1.370 -12.299 1.00 64.31 604 LEU A O 1
ATOM 4413 N N . VAL A 1 605 ? -30.719 -2.043 -13.898 1.00 63.66 605 VAL A N 1
ATOM 4414 C CA . VAL A 1 605 ? -31.760 -2.329 -14.898 1.00 63.66 605 VAL A CA 1
ATOM 4415 C C . VAL A 1 605 ? -32.605 -3.538 -14.488 1.00 63.66 605 VAL A C 1
ATOM 4417 O O . VAL A 1 605 ? -33.824 -3.519 -14.675 1.00 63.66 605 VAL A O 1
ATOM 4420 N N . ILE A 1 606 ? -32.012 -4.580 -13.897 1.00 59.19 606 ILE A N 1
ATOM 4421 C CA . ILE A 1 606 ? -32.737 -5.738 -13.350 1.00 59.19 606 ILE A CA 1
ATOM 4422 C C . ILE A 1 606 ? -33.625 -5.309 -12.180 1.00 59.19 606 ILE A C 1
ATOM 4424 O O . ILE A 1 606 ? -34.808 -5.643 -12.178 1.00 59.19 606 ILE A O 1
ATOM 4428 N N . LEU A 1 607 ? -33.103 -4.530 -11.233 1.00 56.31 607 LEU A N 1
ATOM 4429 C CA . LEU A 1 607 ? -33.859 -4.010 -10.094 1.00 56.31 607 LEU A CA 1
ATOM 4430 C C . LEU A 1 607 ? -35.003 -3.101 -10.550 1.00 56.31 607 LEU A C 1
ATOM 4432 O O . LEU A 1 607 ? -36.119 -3.235 -10.054 1.00 56.31 607 LEU A O 1
ATOM 4436 N N . LEU A 1 608 ? -34.772 -2.247 -11.553 1.00 60.00 608 LEU A N 1
ATOM 4437 C CA . LEU A 1 608 ? -35.820 -1.436 -12.172 1.00 60.00 608 LEU A CA 1
ATOM 4438 C C . LEU A 1 608 ? -36.869 -2.311 -12.876 1.00 60.00 608 LEU A C 1
ATOM 4440 O O . LEU A 1 608 ? -38.062 -2.049 -12.759 1.00 60.00 608 LEU A O 1
ATOM 4444 N N . SER A 1 609 ? -36.449 -3.376 -13.563 1.00 62.22 609 SER A N 1
ATOM 4445 C CA . SER A 1 609 ? -37.356 -4.330 -14.218 1.00 62.22 609 SER A CA 1
ATOM 4446 C C . SER A 1 609 ? -38.211 -5.096 -13.200 1.00 62.22 609 SER A C 1
ATOM 4448 O O . SER A 1 609 ? -39.409 -5.263 -13.407 1.00 62.22 609 SER A O 1
ATOM 4450 N N . LEU A 1 610 ? -37.622 -5.524 -12.078 1.00 55.09 610 LEU A N 1
ATOM 4451 C CA . LEU A 1 610 ? -38.320 -6.199 -10.979 1.00 55.09 610 LEU A CA 1
ATOM 4452 C C . LEU A 1 610 ? -39.271 -5.247 -10.239 1.00 55.09 610 LEU A C 1
ATOM 4454 O O . LEU A 1 610 ? -40.394 -5.630 -9.924 1.00 55.09 610 LEU A O 1
ATOM 4458 N N . TYR A 1 611 ? -38.866 -3.989 -10.036 1.00 54.28 611 TYR A N 1
ATOM 4459 C CA . TYR A 1 611 ? -39.716 -2.922 -9.498 1.00 54.28 611 TYR A CA 1
ATOM 4460 C C . TYR A 1 611 ? -40.895 -2.573 -10.423 1.00 54.28 611 TYR A C 1
ATOM 4462 O O . TYR A 1 611 ? -41.944 -2.123 -9.970 1.00 54.28 611 TYR A O 1
ATOM 4470 N N . LEU A 1 612 ? -40.749 -2.776 -11.732 1.00 51.00 612 LEU A N 1
ATOM 4471 C CA . LEU A 1 612 ? -41.846 -2.618 -12.685 1.00 51.00 612 LEU A CA 1
ATOM 4472 C C . LEU A 1 612 ? -42.756 -3.856 -12.729 1.00 51.00 612 LEU A C 1
ATOM 4474 O O . LEU A 1 612 ? -43.961 -3.695 -12.888 1.00 51.00 612 LEU A O 1
ATOM 4478 N N . MET A 1 613 ? -42.223 -5.068 -12.532 1.00 51.53 613 MET A N 1
ATOM 4479 C CA . MET A 1 613 ? -43.012 -6.311 -12.429 1.00 51.53 613 MET A CA 1
ATOM 4480 C C . MET A 1 613 ? -43.902 -6.355 -11.179 1.00 51.53 613 MET A C 1
ATOM 4482 O O . MET A 1 613 ? -44.940 -7.011 -11.188 1.00 51.53 613 MET A O 1
ATOM 4486 N N . THR A 1 614 ? -43.532 -5.651 -10.106 1.00 46.75 614 THR A N 1
ATOM 4487 C CA . THR A 1 614 ? -44.393 -5.483 -8.923 1.00 46.75 614 THR A CA 1
ATOM 4488 C C . THR A 1 614 ? -45.568 -4.527 -9.168 1.00 46.75 614 THR A C 1
ATOM 4490 O O . THR A 1 614 ? -46.461 -4.420 -8.325 1.00 46.75 614 THR A O 1
ATOM 4493 N N . VAL A 1 615 ? -45.630 -3.873 -10.334 1.00 42.31 615 VAL A N 1
ATOM 4494 C CA . VAL A 1 615 ? -46.806 -3.139 -10.811 1.00 42.31 615 VAL A CA 1
ATOM 4495 C C . VAL A 1 615 ? -47.672 -4.092 -11.643 1.00 42.31 615 VAL A C 1
ATOM 4497 O O . VAL A 1 615 ? -47.194 -4.670 -12.615 1.00 42.31 615 VAL A O 1
ATOM 4500 N N . ASN A 1 616 ? -48.956 -4.244 -11.285 1.00 44.50 616 ASN A N 1
ATOM 4501 C CA . ASN A 1 616 ? -49.931 -5.069 -12.018 1.00 44.50 616 ASN A CA 1
ATOM 4502 C C . ASN A 1 616 ? -49.919 -4.735 -13.522 1.00 44.50 616 ASN A C 1
ATOM 4504 O O . ASN A 1 616 ? -50.442 -3.698 -13.938 1.00 44.50 616 ASN A O 1
ATOM 4508 N N . THR A 1 617 ? -49.326 -5.616 -14.326 1.00 52.34 617 THR A N 1
ATOM 4509 C CA . THR A 1 617 ? -49.251 -5.511 -15.785 1.00 52.34 617 THR A CA 1
ATOM 4510 C C . THR A 1 617 ? -49.811 -6.792 -16.408 1.00 52.34 617 THR A C 1
ATOM 4512 O O . THR A 1 617 ? -49.444 -7.895 -16.015 1.00 52.34 617 THR A O 1
ATOM 4515 N N . ASP A 1 618 ? -50.718 -6.662 -17.382 1.00 49.53 618 ASP A N 1
ATOM 4516 C CA . ASP A 1 618 ? -51.407 -7.789 -18.042 1.00 49.53 618 ASP A CA 1
ATOM 4517 C C . ASP A 1 618 ? -50.538 -8.461 -19.137 1.00 49.53 618 ASP A C 1
ATOM 4519 O O . ASP A 1 618 ? -51.002 -8.667 -20.269 1.00 49.53 618 ASP A O 1
ATOM 4523 N N . LEU A 1 619 ? -49.265 -8.765 -18.843 1.00 51.28 619 LEU A N 1
ATOM 4524 C CA . LEU A 1 619 ? -48.400 -9.548 -19.741 1.00 51.28 619 LEU A CA 1
ATOM 4525 C C . LEU A 1 619 ? -48.758 -11.038 -19.653 1.00 51.28 619 LEU A C 1
ATOM 4527 O O . LEU A 1 619 ? -48.949 -11.582 -18.566 1.00 51.28 619 LEU A O 1
ATOM 4531 N N . THR A 1 620 ? -48.849 -11.721 -20.799 1.00 55.09 620 THR A N 1
ATOM 4532 C CA . THR A 1 620 ? -49.120 -13.167 -20.807 1.00 55.09 620 THR A CA 1
ATOM 4533 C C . THR A 1 620 ? -47.856 -13.958 -20.463 1.00 55.09 620 THR A C 1
ATOM 4535 O O . THR A 1 620 ? -46.738 -13.491 -20.678 1.00 55.09 620 THR A O 1
ATOM 4538 N N . THR A 1 621 ? -48.009 -15.190 -19.969 1.00 52.88 621 THR A N 1
ATOM 4539 C CA . THR A 1 621 ? -46.876 -16.089 -19.669 1.00 52.88 621 THR A CA 1
ATOM 4540 C C . THR A 1 621 ? -45.952 -16.295 -20.871 1.00 52.88 621 THR A C 1
ATOM 4542 O O . THR A 1 621 ? -44.748 -16.431 -20.694 1.00 52.88 621 THR A O 1
ATOM 4545 N N . ILE A 1 622 ? -46.483 -16.248 -22.095 1.00 56.62 622 ILE A N 1
ATOM 4546 C CA . ILE A 1 622 ? -45.701 -16.355 -23.335 1.00 56.62 622 ILE A CA 1
ATOM 4547 C C . ILE A 1 622 ? -44.834 -15.112 -23.561 1.00 56.62 622 ILE A C 1
ATOM 4549 O O . ILE A 1 622 ? -43.685 -15.246 -23.970 1.00 56.62 622 ILE A O 1
ATOM 4553 N N . ASP A 1 623 ? -45.343 -13.916 -23.258 1.00 55.31 623 ASP A N 1
ATOM 4554 C CA . ASP A 1 623 ? -44.574 -12.674 -23.399 1.00 55.31 623 ASP A CA 1
ATOM 4555 C C . ASP A 1 623 ? -43.441 -12.621 -22.350 1.00 55.31 623 ASP A C 1
ATOM 4557 O O . ASP A 1 623 ? -42.333 -12.173 -22.643 1.00 55.31 623 ASP A O 1
ATOM 4561 N N . LEU A 1 624 ? -43.685 -13.184 -21.158 1.00 54.50 624 LEU A N 1
ATOM 4562 C CA . LEU A 1 624 ? -42.688 -13.349 -20.096 1.00 54.50 624 LEU A CA 1
ATOM 4563 C C . LEU A 1 624 ? -41.606 -14.382 -20.461 1.00 54.50 624 LEU A C 1
ATOM 4565 O O . LEU A 1 624 ? -40.419 -14.157 -20.220 1.00 54.50 624 LEU A O 1
ATOM 4569 N N . VAL A 1 625 ? -41.999 -15.507 -21.067 1.00 58.31 625 VAL A N 1
ATOM 4570 C CA . VAL A 1 625 ? -41.077 -16.548 -21.556 1.00 58.31 625 VAL A CA 1
ATOM 4571 C C . VAL A 1 625 ? -40.248 -16.036 -22.735 1.00 58.31 625 VAL A C 1
ATOM 4573 O O . VAL A 1 625 ? -39.050 -16.289 -22.788 1.00 58.31 625 VAL A O 1
ATOM 4576 N N . ALA A 1 626 ? -40.840 -15.262 -23.647 1.00 61.53 626 ALA A N 1
ATOM 4577 C CA . ALA A 1 626 ? -40.112 -14.648 -24.755 1.00 61.53 626 ALA A CA 1
ATOM 4578 C C . ALA A 1 626 ? -39.075 -13.626 -24.258 1.00 61.53 626 ALA A C 1
ATOM 4580 O O . ALA A 1 626 ? -37.926 -13.647 -24.699 1.00 61.53 626 ALA A O 1
ATOM 4581 N N . PHE A 1 627 ? -39.450 -12.781 -23.292 1.00 59.34 627 PHE A N 1
ATOM 4582 C CA . PHE A 1 627 ? -38.547 -11.791 -22.702 1.00 59.34 627 PHE A CA 1
ATOM 4583 C C . PHE A 1 627 ? -37.418 -12.436 -21.880 1.00 59.34 627 PHE A C 1
ATOM 4585 O O . PHE A 1 627 ? -36.251 -12.077 -22.035 1.00 59.34 627 PHE A O 1
ATOM 4592 N N . SER A 1 628 ? -37.737 -13.425 -21.038 1.00 55.34 628 SER A N 1
ATOM 4593 C CA . SER A 1 628 ? -36.737 -14.149 -20.236 1.00 55.34 628 SER A CA 1
ATOM 4594 C C . SER A 1 628 ? -35.835 -15.054 -21.081 1.00 55.34 628 SER A C 1
ATOM 4596 O O . SER A 1 628 ? -34.637 -15.143 -20.810 1.00 55.34 628 SER A O 1
ATOM 4598 N N . GLY A 1 629 ? -36.370 -15.664 -22.141 1.00 61.00 629 GLY A N 1
ATOM 4599 C CA . GLY A 1 629 ? -35.607 -16.456 -23.104 1.00 61.00 629 GLY A CA 1
ATOM 4600 C C . GLY A 1 629 ? -34.588 -15.615 -23.872 1.00 61.00 629 GLY A C 1
ATOM 4601 O O . GLY A 1 629 ? -33.427 -15.999 -23.971 1.00 61.00 629 GLY A O 1
ATOM 4602 N N . TYR A 1 630 ? -34.978 -14.430 -24.346 1.00 64.62 630 TYR A N 1
ATOM 4603 C CA . TYR A 1 630 ? -34.042 -13.490 -24.967 1.00 64.62 630 TYR A CA 1
ATOM 4604 C C . TYR A 1 630 ? -32.953 -13.027 -23.981 1.00 64.62 630 TYR A C 1
ATOM 4606 O O . TYR A 1 630 ? -31.769 -13.086 -24.305 1.00 64.62 630 TYR A O 1
ATOM 4614 N N . LYS A 1 631 ? -33.344 -12.625 -22.763 1.00 58.75 631 LYS A N 1
ATOM 4615 C CA . LYS A 1 631 ? -32.437 -11.995 -21.793 1.00 58.75 631 LYS A CA 1
ATOM 4616 C C . LYS A 1 631 ? -31.433 -12.960 -21.157 1.00 58.75 631 LYS A C 1
ATOM 4618 O O . LYS A 1 631 ? -30.263 -12.621 -21.047 1.00 58.75 631 LYS A O 1
ATOM 4623 N N . TYR A 1 632 ? -31.871 -14.144 -20.730 1.00 57.56 632 TYR A N 1
ATOM 4624 C CA . TYR A 1 632 ? -31.020 -15.065 -19.963 1.00 57.56 632 TYR A CA 1
ATOM 4625 C C . TYR A 1 632 ? -30.493 -16.218 -20.816 1.00 57.56 632 TYR A C 1
ATOM 4627 O O . TYR A 1 632 ? -29.308 -16.541 -20.762 1.00 57.56 632 TYR A O 1
ATOM 4635 N N . VAL A 1 633 ? -31.350 -16.816 -21.649 1.00 61.53 633 VAL A N 1
ATOM 4636 C CA . VAL A 1 633 ? -30.949 -17.956 -22.487 1.00 61.53 633 VAL A CA 1
ATOM 4637 C C . VAL A 1 633 ? -30.119 -17.478 -23.681 1.00 61.53 633 VAL A C 1
ATOM 4639 O O . VAL A 1 633 ? -29.090 -18.075 -23.979 1.00 61.53 633 VAL A O 1
ATOM 4642 N N . GLY A 1 634 ? -30.488 -16.358 -24.312 1.00 62.78 634 GLY A N 1
ATOM 4643 C CA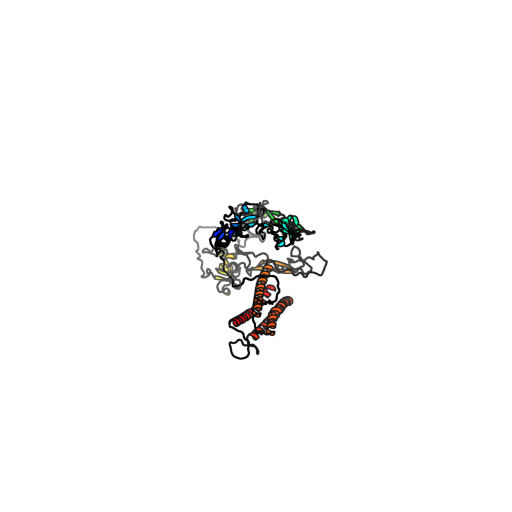 . GLY A 1 634 ? -29.710 -15.760 -25.405 1.00 62.78 634 GLY A CA 1
ATOM 4644 C C . GLY A 1 634 ? -28.302 -15.317 -24.987 1.00 62.78 634 GLY A C 1
ATOM 4645 O O . GLY A 1 634 ? -27.348 -15.535 -25.729 1.00 62.78 634 GLY A O 1
ATOM 4646 N N . MET A 1 635 ? -28.152 -14.763 -23.780 1.00 61.50 635 MET A N 1
ATOM 4647 C CA . MET A 1 635 ? -26.869 -14.268 -23.265 1.00 61.50 635 MET A CA 1
ATOM 4648 C C . MET A 1 635 ? -25.895 -15.406 -22.931 1.00 61.50 635 MET A C 1
ATOM 4650 O O . MET A 1 635 ? -24.758 -15.396 -23.398 1.00 61.50 635 MET A O 1
ATOM 4654 N N . ILE A 1 636 ? -26.351 -16.423 -22.191 1.00 63.28 636 ILE A N 1
ATOM 4655 C CA . ILE A 1 636 ? -25.512 -17.568 -21.804 1.00 63.28 636 ILE A CA 1
ATOM 4656 C C . ILE A 1 636 ? -25.113 -18.377 -23.043 1.00 63.28 636 ILE A C 1
ATOM 4658 O O . ILE A 1 636 ? -23.941 -18.701 -23.230 1.00 63.28 636 ILE A O 1
ATOM 4662 N N . VAL A 1 637 ? -26.070 -18.665 -23.931 1.00 65.31 637 VAL A N 1
ATOM 4663 C CA . VAL A 1 637 ? -25.794 -19.459 -25.135 1.00 65.31 637 VAL A CA 1
ATOM 4664 C C . VAL A 1 637 ? -24.979 -18.651 -26.153 1.00 65.31 637 VAL A C 1
ATOM 4666 O O . VAL A 1 637 ? -24.159 -19.236 -26.856 1.00 65.31 637 VAL A O 1
ATOM 4669 N N . GLY A 1 638 ? -25.128 -17.324 -26.207 1.00 65.38 638 GLY A N 1
ATOM 4670 C CA . GLY A 1 638 ? -24.351 -16.436 -27.077 1.00 65.38 638 GLY A CA 1
ATOM 4671 C C . GLY A 1 638 ? -22.867 -16.382 -26.734 1.00 65.38 638 GLY A C 1
ATOM 4672 O O . GLY A 1 638 ? -22.036 -16.530 -27.629 1.00 65.38 638 GLY A O 1
ATOM 4673 N N . VAL A 1 639 ? -22.530 -16.249 -25.448 1.00 63.72 639 VAL A N 1
ATOM 4674 C CA . VAL A 1 639 ? -21.133 -16.274 -24.983 1.00 63.72 639 VAL A CA 1
ATOM 4675 C C . VAL A 1 639 ? -20.515 -17.653 -25.224 1.00 63.72 639 VAL A C 1
ATOM 4677 O O . VAL A 1 639 ? -19.452 -17.752 -25.831 1.00 63.72 639 VAL A O 1
ATOM 4680 N N . VAL A 1 640 ? -21.216 -18.731 -24.855 1.00 64.88 640 VAL A N 1
ATOM 4681 C CA . VAL A 1 640 ? -20.737 -20.109 -25.069 1.00 64.88 640 VAL A CA 1
ATOM 4682 C C . VAL A 1 640 ? -20.572 -20.426 -26.561 1.00 64.88 640 VAL A C 1
ATOM 4684 O O . VAL A 1 640 ? -19.579 -21.029 -26.955 1.00 64.88 640 VAL A O 1
ATOM 4687 N N . SER A 1 641 ? -21.492 -19.981 -27.421 1.00 65.31 641 SER A N 1
ATOM 4688 C CA . SER A 1 641 ? -21.399 -20.209 -28.872 1.00 65.31 641 SER A CA 1
ATOM 4689 C C . SER A 1 641 ? -20.305 -19.369 -29.535 1.00 65.31 641 SER A C 1
ATOM 4691 O O . SER A 1 641 ? -19.672 -19.847 -30.474 1.00 65.31 641 SER A O 1
ATOM 4693 N N . GLY A 1 642 ? -20.059 -18.145 -29.055 1.00 62.38 642 GLY A N 1
ATOM 4694 C CA . GLY A 1 642 ? -18.940 -17.311 -29.504 1.00 62.38 642 GLY A CA 1
ATOM 4695 C C . GLY A 1 642 ? -17.581 -17.913 -29.140 1.00 62.38 642 GLY A C 1
ATOM 4696 O O . GLY A 1 642 ? -16.684 -17.924 -29.979 1.00 62.38 642 GLY A O 1
ATOM 4697 N N . LEU A 1 643 ? -17.464 -18.494 -27.940 1.00 59.06 643 LEU A N 1
ATOM 4698 C CA . LEU A 1 643 ? -16.263 -19.208 -27.491 1.00 59.06 643 LEU A CA 1
ATOM 4699 C C . LEU A 1 643 ? -16.031 -20.519 -28.260 1.00 59.06 643 LEU A C 1
ATOM 4701 O O . LEU A 1 643 ? -14.893 -20.850 -28.571 1.00 59.06 643 LEU A O 1
ATOM 4705 N N . LEU A 1 644 ? -17.095 -21.264 -28.586 1.00 65.69 644 LEU A N 1
ATOM 4706 C CA . LEU A 1 644 ? -16.980 -22.577 -29.239 1.00 65.69 644 LEU A CA 1
ATOM 4707 C C . LEU A 1 644 ? -16.865 -22.516 -30.769 1.00 65.69 644 LEU A C 1
ATOM 4709 O O . LEU A 1 644 ? -16.208 -23.365 -31.365 1.00 65.69 644 LEU A O 1
ATOM 4713 N N . PHE A 1 645 ? -17.520 -21.551 -31.421 1.00 70.56 645 PHE A N 1
ATOM 4714 C CA . PHE A 1 645 ? -17.667 -21.515 -32.885 1.00 70.56 645 PHE A CA 1
ATOM 4715 C C . PHE A 1 645 ? -17.182 -20.200 -33.523 1.00 70.56 645 PHE A C 1
ATOM 4717 O O . PHE A 1 645 ? -17.462 -19.939 -34.702 1.00 70.56 645 PHE A O 1
ATOM 4724 N N . GLY A 1 646 ? -16.479 -19.359 -32.755 1.00 63.06 646 GLY A N 1
ATOM 4725 C CA . GLY A 1 646 ? -15.898 -18.097 -33.212 1.00 63.06 646 GLY A CA 1
ATOM 4726 C C . GLY A 1 646 ? -16.931 -17.102 -33.762 1.00 63.06 646 GLY A C 1
ATOM 4727 O O . GLY A 1 646 ? -18.113 -17.123 -33.405 1.00 63.06 646 GLY A O 1
ATOM 4728 N N . ARG A 1 647 ? -16.497 -16.224 -34.683 1.00 60.72 647 ARG A N 1
ATOM 4729 C CA . ARG A 1 647 ? -17.335 -15.146 -35.257 1.00 60.72 647 ARG A CA 1
ATOM 4730 C C . ARG A 1 647 ? -18.635 -15.665 -35.887 1.00 60.72 647 ARG A C 1
ATOM 4732 O O . ARG A 1 647 ? -19.677 -15.029 -35.775 1.00 60.72 647 ARG A O 1
ATOM 4739 N N . THR A 1 648 ? -18.600 -16.836 -36.517 1.00 68.94 648 THR A N 1
ATOM 4740 C CA . THR A 1 648 ? -19.752 -17.445 -37.201 1.00 68.94 648 THR A CA 1
ATOM 4741 C C . THR A 1 648 ? -20.871 -17.878 -36.255 1.00 68.94 648 THR A C 1
ATOM 4743 O O . THR A 1 648 ? -22.034 -17.577 -36.527 1.00 68.94 648 THR A O 1
ATOM 4746 N N . GLY A 1 649 ? -20.549 -18.537 -35.135 1.00 67.69 649 GLY A N 1
ATOM 4747 C CA . GLY A 1 649 ? -21.561 -18.925 -34.141 1.00 67.69 649 GLY A CA 1
ATOM 4748 C C . GLY A 1 649 ? -22.190 -17.716 -33.456 1.00 67.69 649 GLY A C 1
ATOM 4749 O O . GLY A 1 649 ? -23.398 -17.682 -33.222 1.00 67.69 649 GLY A O 1
ATOM 4750 N N . TYR A 1 650 ? -21.378 -16.686 -33.225 1.00 67.06 650 TYR A N 1
ATOM 4751 C CA . TYR A 1 650 ? -21.819 -15.421 -32.658 1.00 67.06 650 TYR A CA 1
ATOM 4752 C C . TYR A 1 650 ? -22.839 -14.691 -33.551 1.00 67.06 650 TYR A C 1
ATOM 4754 O O . TYR A 1 650 ? -23.927 -14.345 -33.087 1.00 67.06 650 TYR A O 1
ATOM 4762 N N . TYR A 1 651 ? -22.549 -14.507 -34.847 1.00 66.62 651 TYR A N 1
ATOM 4763 C CA . TYR A 1 651 ? -23.459 -13.786 -35.750 1.00 66.62 651 TYR A CA 1
ATOM 4764 C C . TYR A 1 651 ? -24.792 -14.511 -35.979 1.00 66.62 651 TYR A C 1
ATOM 4766 O O . TYR A 1 651 ? -25.829 -13.856 -36.112 1.00 66.62 651 TYR A O 1
ATOM 4774 N N . LEU A 1 652 ? -24.800 -15.849 -35.974 1.00 68.62 652 LEU A N 1
ATOM 4775 C CA . LEU A 1 652 ? -26.037 -16.634 -36.057 1.00 68.62 652 LEU A CA 1
ATOM 4776 C C . LEU A 1 652 ? -26.942 -16.402 -34.841 1.00 68.62 652 LEU A C 1
ATOM 4778 O O . LEU A 1 652 ? -28.160 -16.274 -34.986 1.00 68.62 652 LEU A O 1
ATOM 4782 N N . LEU A 1 653 ? -26.355 -16.291 -33.650 1.00 69.25 653 LEU A N 1
ATOM 4783 C CA . LEU A 1 653 ? -27.110 -16.096 -32.417 1.00 69.25 653 LEU A CA 1
ATOM 4784 C C . LEU A 1 653 ? -27.549 -14.637 -32.230 1.00 69.25 653 LEU A C 1
ATOM 4786 O O . LEU A 1 653 ? -28.672 -14.389 -31.793 1.00 69.25 653 LEU A O 1
ATOM 4790 N N . LEU A 1 654 ? -26.732 -13.671 -32.664 1.00 69.38 654 LEU A N 1
ATOM 4791 C CA . LEU A 1 654 ? -27.127 -12.262 -32.743 1.00 69.38 654 LEU A CA 1
ATOM 4792 C C . LEU A 1 654 ? -28.310 -12.074 -33.707 1.00 69.38 654 LEU A C 1
ATOM 4794 O O . LEU A 1 654 ? -29.266 -11.373 -33.382 1.00 69.38 654 LEU A O 1
ATOM 4798 N N . SER A 1 655 ? -28.296 -12.760 -34.855 1.00 71.69 655 SER A N 1
ATOM 4799 C CA . SER A 1 655 ? -29.428 -12.786 -35.788 1.00 71.69 655 SER A CA 1
ATOM 4800 C C . SER A 1 655 ? -30.691 -13.359 -35.132 1.00 71.69 655 SER A C 1
ATOM 4802 O O . SER A 1 655 ? -31.756 -12.746 -35.221 1.00 71.69 655 SER A O 1
ATOM 4804 N N . TRP A 1 656 ? -30.573 -14.468 -34.394 1.00 72.88 656 TRP A N 1
ATOM 4805 C CA . TRP A 1 656 ? -31.686 -15.058 -33.643 1.00 72.88 656 TRP A CA 1
ATOM 4806 C C . TRP A 1 656 ? -32.262 -14.100 -32.587 1.00 72.88 656 TRP A C 1
ATOM 4808 O O . TRP A 1 656 ? -33.477 -13.919 -32.512 1.00 72.88 656 TRP A O 1
ATOM 4818 N N . CYS A 1 657 ? -31.406 -13.433 -31.811 1.00 70.19 657 CYS A N 1
ATOM 4819 C CA . CYS A 1 657 ? -31.803 -12.416 -30.834 1.00 70.19 657 CYS A CA 1
ATOM 4820 C C . CYS A 1 657 ? -32.513 -11.222 -31.491 1.00 70.19 657 CYS A C 1
ATOM 4822 O O . CYS A 1 657 ? -33.556 -10.781 -31.013 1.00 70.19 657 CYS A O 1
ATOM 4824 N N . CYS A 1 658 ? -32.012 -10.732 -32.625 1.00 70.50 658 CYS A N 1
ATOM 4825 C CA . CYS A 1 658 ? -32.680 -9.675 -33.384 1.00 70.50 658 CYS A CA 1
ATOM 4826 C C . CYS A 1 658 ? -34.069 -10.112 -33.880 1.00 70.50 658 CYS A C 1
ATOM 4828 O O . CYS A 1 658 ? -35.017 -9.331 -33.807 1.00 70.50 658 CYS A O 1
ATOM 4830 N N . VAL A 1 659 ? -34.223 -11.362 -34.332 1.00 72.19 659 VAL A N 1
ATOM 4831 C CA . VAL A 1 659 ? -35.510 -11.911 -34.796 1.00 72.19 659 VAL A CA 1
ATOM 4832 C C . VAL A 1 659 ? -36.513 -12.064 -33.647 1.00 72.19 659 VAL A C 1
ATOM 4834 O O . VAL A 1 659 ? -37.689 -11.739 -33.821 1.00 72.19 659 VAL A O 1
ATOM 4837 N N . THR A 1 660 ? -36.080 -12.503 -32.461 1.00 69.44 660 THR A N 1
ATOM 4838 C CA . THR A 1 660 ? -36.973 -12.655 -31.297 1.00 69.44 660 THR A CA 1
ATOM 4839 C C . THR A 1 660 ? -37.397 -11.310 -30.708 1.00 69.44 660 THR A C 1
ATOM 4841 O O . THR A 1 660 ? -38.578 -11.136 -30.396 1.00 69.44 660 THR A O 1
ATOM 4844 N N . ILE A 1 661 ? -36.493 -10.325 -30.641 1.00 68.12 661 ILE A N 1
ATOM 4845 C CA . ILE A 1 661 ? -36.834 -8.940 -30.274 1.00 68.12 661 ILE A CA 1
ATOM 4846 C C . ILE A 1 661 ? -37.795 -8.343 -31.298 1.00 68.12 661 ILE A C 1
ATOM 4848 O O . ILE A 1 661 ? -38.795 -7.743 -30.915 1.00 68.12 661 ILE A O 1
ATOM 4852 N N . PHE A 1 662 ? -37.534 -8.521 -32.595 1.00 69.00 662 PHE A N 1
ATOM 4853 C CA . PHE A 1 662 ? -38.422 -8.034 -33.648 1.00 69.00 662 PHE A CA 1
ATOM 4854 C C . PHE A 1 662 ? -39.822 -8.644 -33.522 1.00 69.00 662 PHE A C 1
ATOM 4856 O O . PHE A 1 662 ? -40.819 -7.930 -33.595 1.00 69.00 662 PHE A O 1
ATOM 4863 N N . PHE A 1 663 ? -39.913 -9.944 -33.244 1.00 68.00 663 PHE A N 1
ATOM 4864 C CA . PHE A 1 663 ? -41.185 -10.618 -33.002 1.00 68.00 663 PHE A CA 1
ATOM 4865 C C . PHE A 1 663 ? -41.925 -10.055 -31.776 1.00 68.00 663 PHE A C 1
ATOM 4867 O O . PHE A 1 663 ? -43.125 -9.781 -31.851 1.00 68.00 663 PHE A O 1
ATOM 4874 N N . PHE A 1 664 ? -41.215 -9.815 -30.669 1.00 64.75 664 PHE A N 1
ATOM 4875 C CA . PHE A 1 664 ? -41.775 -9.170 -29.479 1.00 64.75 664 PHE A CA 1
ATOM 4876 C C . PHE A 1 664 ? -42.256 -7.741 -29.779 1.00 64.75 664 PHE A C 1
ATOM 4878 O O . PHE A 1 664 ? -43.385 -7.389 -29.441 1.00 64.75 664 PHE A O 1
ATOM 4885 N N . MET A 1 665 ? -41.450 -6.950 -30.492 1.00 64.81 665 MET A N 1
ATOM 4886 C CA . MET A 1 665 ? -41.765 -5.578 -30.903 1.00 64.81 665 MET A CA 1
ATOM 4887 C C . MET A 1 665 ? -43.006 -5.511 -31.800 1.00 64.81 665 MET A C 1
ATOM 4889 O O . MET A 1 665 ? -43.878 -4.674 -31.586 1.00 64.81 665 MET A O 1
ATOM 4893 N N . VAL A 1 666 ? -43.127 -6.416 -32.774 1.00 64.44 666 VAL A N 1
ATOM 4894 C CA . VAL A 1 666 ? -44.277 -6.508 -33.690 1.00 64.44 666 VAL A CA 1
ATOM 4895 C C . VAL A 1 666 ? -45.551 -6.932 -32.951 1.00 64.44 666 VAL A C 1
ATOM 4897 O O . VAL A 1 666 ? -46.635 -6.399 -33.206 1.00 64.44 666 VAL A O 1
ATOM 4900 N N . ARG A 1 667 ? -45.433 -7.855 -31.990 1.00 61.41 667 ARG A N 1
ATOM 4901 C CA . ARG A 1 667 ? -46.557 -8.319 -31.166 1.00 61.41 667 ARG A CA 1
ATOM 4902 C C . ARG A 1 667 ? -47.017 -7.261 -30.155 1.00 61.41 667 ARG A C 1
ATOM 4904 O O . ARG A 1 667 ? -48.221 -7.126 -29.942 1.00 61.41 667 ARG A O 1
ATOM 4911 N N . ALA A 1 668 ? -46.091 -6.494 -29.580 1.00 54.88 668 ALA A N 1
ATOM 4912 C CA . ALA A 1 668 ? -46.377 -5.397 -28.654 1.00 54.88 668 ALA A CA 1
ATOM 4913 C C . ALA A 1 668 ? -46.842 -4.109 -29.367 1.00 54.88 668 ALA A C 1
ATOM 4915 O O . ALA A 1 668 ? -47.647 -3.360 -28.822 1.00 54.88 668 ALA A O 1
ATOM 4916 N N . GLY A 1 669 ? -46.368 -3.865 -30.594 1.00 53.09 669 GLY A N 1
ATOM 4917 C CA . GLY A 1 669 ? -46.619 -2.655 -31.388 1.00 53.09 669 GLY A CA 1
ATOM 4918 C C . GLY A 1 669 ? -47.905 -2.651 -32.225 1.00 53.09 669 GLY A C 1
ATOM 4919 O O . GLY A 1 669 ? -48.171 -1.675 -32.921 1.00 53.09 669 GLY A O 1
ATOM 4920 N N . GLY A 1 670 ? -48.724 -3.707 -32.170 1.00 53.09 670 GLY A N 1
ATOM 4921 C CA . GLY A 1 670 ? -50.092 -3.676 -32.706 1.00 53.09 670 GLY A CA 1
ATOM 4922 C C . GLY A 1 670 ? -50.283 -4.073 -34.178 1.00 53.09 670 GLY A C 1
ATOM 4923 O O . GLY A 1 670 ? -51.399 -3.941 -34.676 1.00 53.09 670 GLY A O 1
ATOM 4924 N N . THR A 1 671 ? -49.262 -4.568 -34.888 1.00 48.50 671 THR A N 1
ATOM 4925 C CA . THR A 1 671 ? -49.354 -4.883 -36.335 1.00 48.50 671 THR A CA 1
ATOM 4926 C C . THR A 1 671 ? -49.652 -6.354 -36.660 1.00 48.50 671 THR A C 1
ATOM 4928 O O . THR A 1 671 ? -49.879 -6.688 -37.822 1.00 48.50 671 THR A O 1
ATOM 4931 N N . TRP A 1 672 ? -49.702 -7.244 -35.661 1.00 47.38 672 TRP A N 1
ATOM 4932 C CA . TRP A 1 672 ? -49.981 -8.675 -35.854 1.00 47.38 672 TRP A CA 1
ATOM 4933 C C . TRP A 1 672 ? -51.486 -9.003 -35.713 1.00 47.38 672 TRP A C 1
ATOM 4935 O O . TRP A 1 672 ? -52.149 -8.393 -34.868 1.00 47.38 672 TRP A O 1
ATOM 4945 N N . PRO A 1 673 ? -52.068 -9.960 -36.471 1.00 42.62 673 PRO A N 1
ATOM 4946 C CA . PRO A 1 673 ? -53.468 -10.357 -36.304 1.00 42.62 673 PRO A CA 1
ATOM 4947 C C . PRO A 1 673 ? -53.657 -11.011 -34.924 1.00 42.62 673 PRO A C 1
ATOM 4949 O O . PRO A 1 673 ? -53.279 -12.160 -34.713 1.00 42.62 673 PRO A O 1
ATOM 4952 N N . GLY A 1 674 ? -54.183 -10.244 -33.963 1.00 50.84 674 GLY A N 1
ATOM 4953 C CA . GLY A 1 674 ? -54.287 -10.619 -32.544 1.00 50.84 674 GLY A CA 1
ATOM 4954 C C . GLY A 1 674 ? -53.494 -9.729 -31.573 1.00 50.84 674 GLY A C 1
ATOM 4955 O O . GLY A 1 674 ? -53.559 -9.949 -30.365 1.00 50.84 674 GLY A O 1
ATOM 4956 N N . ALA A 1 675 ? -52.766 -8.720 -32.062 1.00 44.41 675 ALA A N 1
ATOM 4957 C CA . ALA A 1 675 ? -52.073 -7.740 -31.226 1.00 44.41 675 ALA A CA 1
ATOM 4958 C C . ALA A 1 675 ? -53.053 -6.707 -30.626 1.00 44.41 675 ALA A C 1
ATOM 4960 O O . ALA A 1 675 ? -53.958 -6.214 -31.304 1.00 44.41 675 ALA A O 1
ATOM 4961 N N . ARG A 1 676 ? -52.881 -6.369 -29.338 1.00 46.78 676 ARG A N 1
ATOM 4962 C CA . ARG A 1 676 ? -53.702 -5.363 -28.638 1.00 46.78 676 ARG A CA 1
ATOM 4963 C C . ARG A 1 676 ? -53.282 -3.960 -29.097 1.00 46.78 676 ARG A C 1
ATOM 4965 O O . ARG A 1 676 ? -52.121 -3.593 -28.952 1.00 46.78 676 ARG A O 1
ATOM 4972 N N . ARG A 1 677 ? -54.215 -3.177 -29.656 1.00 42.25 677 ARG A N 1
ATOM 4973 C CA . ARG A 1 677 ? -53.963 -1.788 -30.082 1.00 42.25 677 ARG A CA 1
ATOM 4974 C C . ARG A 1 677 ? -53.748 -0.887 -28.863 1.00 42.25 677 ARG A C 1
ATOM 4976 O O . ARG A 1 677 ? -54.581 -0.871 -27.963 1.00 42.25 677 ARG A O 1
ATOM 4983 N N . LEU A 1 678 ? -52.684 -0.090 -28.880 1.00 45.25 678 LEU A N 1
ATOM 4984 C CA . LEU A 1 678 ? -52.502 1.055 -27.987 1.00 45.25 678 LEU A CA 1
ATOM 4985 C C . LEU A 1 678 ? -53.048 2.303 -28.690 1.00 45.25 678 LEU A C 1
ATOM 4987 O O . LEU A 1 678 ? -52.349 2.954 -29.459 1.00 45.25 678 LEU A O 1
ATOM 4991 N N . GLY A 1 679 ? -54.322 2.603 -28.453 1.00 41.62 679 GLY A N 1
ATOM 4992 C CA . GLY A 1 679 ? -54.972 3.848 -28.862 1.00 41.62 679 GLY A CA 1
ATOM 4993 C C . GLY A 1 679 ? -55.854 4.370 -27.723 1.00 41.62 679 GLY A C 1
ATOM 4994 O O . GLY A 1 679 ? -56.317 3.558 -26.916 1.00 41.62 679 GLY A O 1
ATOM 4995 N N . PRO A 1 680 ? -56.057 5.694 -27.600 1.00 42.84 680 PRO A N 1
ATOM 4996 C CA . PRO A 1 680 ? -56.918 6.249 -26.569 1.00 42.84 680 PRO A CA 1
ATOM 4997 C C . PRO A 1 680 ? -58.385 6.088 -26.992 1.00 42.84 680 PRO A C 1
ATOM 4999 O O . PRO A 1 680 ? -58.773 6.602 -28.031 1.00 42.84 680 PRO A O 1
ATOM 5002 N N . GLU A 1 681 ? -59.122 5.339 -26.167 1.00 38.62 681 GLU A N 1
ATOM 5003 C CA . GLU A 1 681 ? -60.580 5.116 -26.119 1.00 38.62 681 GLU A CA 1
ATOM 5004 C C . GLU A 1 681 ? -61.323 4.787 -27.431 1.00 38.62 681 GLU A C 1
ATOM 5006 O O . GLU A 1 681 ? -61.448 5.605 -28.330 1.00 38.62 681 GLU A O 1
ATOM 5011 N N . ASP A 1 682 ? -61.918 3.588 -27.500 1.00 37.12 682 ASP A N 1
ATOM 5012 C CA . ASP A 1 682 ? -63.380 3.474 -27.385 1.00 37.12 682 ASP A CA 1
ATOM 5013 C C . ASP A 1 682 ? -63.850 2.015 -27.217 1.00 37.12 682 ASP A C 1
ATOM 5015 O O . ASP A 1 682 ? -63.215 1.063 -27.667 1.00 37.12 682 ASP A O 1
ATOM 5019 N N . LEU A 1 683 ? -64.962 1.894 -26.489 1.00 48.25 683 LEU A N 1
ATOM 5020 C CA . LEU A 1 683 ? -65.738 0.722 -26.068 1.00 48.25 683 LEU A CA 1
ATOM 5021 C C . LEU A 1 683 ? -65.407 -0.658 -26.680 1.00 48.25 683 LEU A C 1
ATOM 5023 O O . LEU A 1 683 ? -65.639 -0.921 -27.857 1.00 48.25 683 LEU A O 1
ATOM 5027 N N . GLY A 1 684 ? -65.109 -1.611 -25.788 1.00 45.22 684 GLY A N 1
ATOM 5028 C CA . GLY A 1 684 ? -65.342 -3.040 -26.023 1.00 45.22 684 GLY A CA 1
ATOM 5029 C C . GLY A 1 684 ? -64.114 -3.917 -25.811 1.00 45.22 684 GLY A C 1
ATOM 5030 O O . GLY A 1 684 ? -63.327 -4.137 -26.721 1.00 45.22 684 GLY A O 1
ATOM 5031 N N . THR A 1 685 ? -63.997 -4.470 -24.600 1.00 46.47 685 THR A N 1
ATOM 5032 C CA . THR A 1 685 ? -63.144 -5.626 -24.256 1.00 46.47 685 THR A CA 1
ATOM 5033 C C . THR A 1 685 ? -61.674 -5.526 -24.697 1.00 46.47 685 THR A C 1
ATOM 5035 O O . THR A 1 685 ? -61.224 -6.245 -25.585 1.00 46.47 685 THR A O 1
ATOM 5038 N N . GLY A 1 686 ? -60.894 -4.677 -24.023 1.00 35.38 686 GLY A N 1
ATOM 5039 C CA . GLY A 1 686 ? -59.441 -4.616 -24.188 1.00 35.38 686 GLY A CA 1
ATOM 5040 C C . GLY A 1 686 ? -58.747 -3.821 -23.078 1.00 35.38 686 GLY A C 1
ATOM 5041 O O . GLY A 1 686 ? -58.992 -2.636 -22.924 1.00 35.38 686 GLY A O 1
ATOM 5042 N N . VAL A 1 687 ? -57.926 -4.533 -22.301 1.00 38.41 687 VAL A N 1
ATOM 5043 C CA . VAL A 1 687 ? -56.837 -4.147 -21.373 1.00 38.41 687 VAL A CA 1
ATOM 5044 C C . VAL A 1 687 ? -56.696 -2.687 -20.945 1.00 38.41 687 VAL A C 1
ATOM 5046 O O . VAL A 1 687 ? -56.345 -1.800 -21.720 1.00 38.41 687 VAL A O 1
ATOM 5049 N N . LEU A 1 688 ? -56.816 -2.494 -19.632 1.00 38.62 688 LEU A N 1
ATOM 5050 C CA . LEU A 1 688 ? -56.533 -1.254 -18.923 1.00 38.62 688 LEU A CA 1
ATOM 5051 C C . LEU A 1 688 ? -55.019 -1.053 -18.751 1.00 38.62 688 LEU A C 1
ATOM 5053 O O . LEU A 1 688 ? -54.407 -1.666 -17.883 1.00 38.62 688 LEU A O 1
ATOM 5057 N N . VAL A 1 689 ? -54.428 -0.095 -19.466 1.00 42.22 689 VAL A N 1
ATOM 5058 C CA . VAL A 1 689 ? -53.211 0.584 -18.988 1.00 42.22 689 VAL A CA 1
ATOM 5059 C C . VAL A 1 689 ? -53.629 1.962 -18.485 1.00 42.22 689 VAL A C 1
ATOM 5061 O O . VAL A 1 689 ? -53.860 2.883 -19.264 1.00 42.22 689 VAL A O 1
ATOM 5064 N N . ARG A 1 690 ? -53.780 2.122 -17.164 1.00 37.97 690 ARG A N 1
ATOM 5065 C CA . ARG A 1 690 ? -54.125 3.424 -16.564 1.00 37.97 690 ARG A CA 1
ATOM 5066 C C . ARG A 1 690 ? -52.965 4.418 -16.720 1.00 37.97 690 ARG A C 1
ATOM 5068 O O . ARG A 1 690 ? -51.906 4.196 -16.148 1.00 37.97 690 ARG A O 1
ATOM 5075 N N . GLY A 1 691 ? -53.209 5.552 -17.384 1.00 48.06 691 GLY A N 1
ATOM 5076 C CA . GLY A 1 691 ? -52.472 6.818 -17.218 1.00 48.06 691 GLY A CA 1
ATOM 5077 C C . GLY A 1 691 ? -51.294 7.090 -18.171 1.00 48.06 691 GLY A C 1
ATOM 5078 O O . GLY A 1 691 ? -50.457 6.228 -18.426 1.00 48.06 691 GLY A O 1
ATOM 5079 N N . ALA A 1 692 ? -51.170 8.348 -18.625 1.00 49.22 692 ALA A N 1
ATOM 5080 C CA . ALA A 1 692 ? -50.132 8.832 -19.553 1.00 49.22 692 ALA A CA 1
ATOM 5081 C C . ALA A 1 692 ? -48.681 8.597 -19.074 1.00 49.22 692 ALA A C 1
ATOM 5083 O O . ALA A 1 692 ? -47.782 8.386 -19.886 1.00 49.22 692 ALA A O 1
ATOM 5084 N N . LYS A 1 693 ? -48.450 8.546 -17.751 1.00 47.19 693 LYS A N 1
ATOM 5085 C CA . LYS A 1 693 ? -47.149 8.169 -17.163 1.00 47.19 693 LYS A CA 1
ATOM 5086 C C . LYS A 1 693 ? -46.749 6.721 -17.471 1.00 47.19 693 LYS A C 1
ATOM 5088 O O . LYS A 1 693 ? -45.563 6.451 -17.614 1.00 47.19 693 LYS A O 1
ATOM 5093 N N . ASN A 1 694 ? -47.707 5.801 -17.587 1.00 48.81 694 ASN A N 1
ATOM 5094 C CA . ASN A 1 694 ? -47.430 4.384 -17.837 1.00 48.81 694 ASN A CA 1
ATOM 5095 C C . ASN A 1 694 ? -47.177 4.097 -19.326 1.00 48.81 694 ASN A C 1
ATOM 5097 O O . ASN A 1 694 ? -46.364 3.237 -19.648 1.00 48.81 694 ASN A O 1
ATOM 5101 N N . GLN A 1 695 ? -47.768 4.891 -20.224 1.00 51.59 695 GLN A N 1
ATOM 5102 C CA . GLN A 1 695 ? -47.447 4.882 -21.657 1.00 51.59 695 GLN A CA 1
ATOM 5103 C C . GLN A 1 695 ? -46.008 5.345 -21.924 1.00 51.59 695 GLN A C 1
ATOM 5105 O O . GLN A 1 695 ? -45.259 4.651 -22.606 1.00 51.59 695 GLN A O 1
ATOM 5110 N N . LEU A 1 696 ? -45.584 6.468 -21.328 1.00 53.53 696 LEU A N 1
ATOM 5111 C CA . LEU A 1 696 ? -44.207 6.961 -21.458 1.00 53.53 696 LEU A CA 1
ATOM 5112 C C . LEU A 1 696 ? -43.184 5.943 -20.931 1.00 53.53 696 LEU A C 1
ATOM 5114 O O . LEU A 1 696 ? -42.147 5.732 -21.552 1.00 53.53 696 LEU A O 1
ATOM 5118 N N . ARG A 1 697 ? -43.500 5.279 -19.811 1.00 53.31 697 ARG A N 1
ATOM 5119 C CA . ARG A 1 697 ? -42.663 4.218 -19.236 1.00 53.31 697 ARG A CA 1
ATOM 5120 C C . ARG A 1 697 ? -42.514 3.036 -20.189 1.00 53.31 697 ARG A C 1
ATOM 5122 O O . ARG A 1 697 ? -41.394 2.601 -20.401 1.00 53.31 697 ARG A O 1
ATOM 5129 N N . MET A 1 698 ? -43.598 2.586 -20.819 1.00 58.00 698 MET A N 1
ATOM 5130 C CA . MET A 1 698 ? -43.559 1.498 -21.800 1.00 58.00 698 MET A CA 1
ATOM 5131 C C . MET A 1 698 ? -42.746 1.867 -23.052 1.00 58.00 698 MET A C 1
ATOM 5133 O O . MET A 1 698 ? -41.922 1.070 -23.494 1.00 58.00 698 MET A O 1
ATOM 5137 N N . TYR A 1 699 ? -42.913 3.079 -23.598 1.00 59.50 699 TYR A N 1
ATOM 5138 C CA . TYR A 1 699 ? -42.105 3.541 -24.736 1.00 59.50 699 TYR A CA 1
ATOM 5139 C C . TYR A 1 699 ? -40.618 3.660 -24.385 1.00 59.50 699 TYR A C 1
ATOM 5141 O O . TYR A 1 699 ? -39.772 3.276 -25.190 1.00 59.50 699 TYR A O 1
ATOM 5149 N N . LEU A 1 700 ? -40.292 4.116 -23.170 1.00 56.78 700 LEU A N 1
ATOM 5150 C CA . LEU A 1 700 ? -38.917 4.143 -22.672 1.00 56.78 700 LEU A CA 1
ATOM 5151 C C . LEU A 1 700 ? -38.334 2.724 -22.571 1.00 56.78 700 LEU A C 1
ATOM 5153 O O . LEU A 1 700 ? -37.202 2.499 -22.984 1.00 56.78 700 LEU A O 1
ATOM 5157 N N . THR A 1 701 ? -39.109 1.749 -22.087 1.00 57.25 701 THR A N 1
ATOM 5158 C CA . THR A 1 701 ? -38.678 0.343 -22.018 1.00 57.25 701 THR A CA 1
ATOM 5159 C C . THR A 1 701 ? -38.432 -0.247 -23.406 1.00 57.25 701 THR A C 1
ATOM 5161 O O . THR A 1 701 ? -37.433 -0.931 -23.601 1.00 57.25 701 THR A O 1
ATOM 5164 N N . MET A 1 702 ? -39.289 0.056 -24.384 1.00 62.38 702 MET A N 1
ATOM 5165 C CA . MET A 1 702 ? -39.112 -0.386 -25.773 1.00 62.38 702 MET A CA 1
ATOM 5166 C C . MET A 1 702 ? -37.873 0.249 -26.418 1.00 62.38 702 MET A C 1
ATOM 5168 O O . MET A 1 702 ? -37.132 -0.434 -27.120 1.00 62.38 702 MET A O 1
ATOM 5172 N N . ALA A 1 703 ? -37.602 1.526 -26.135 1.00 62.12 703 ALA A N 1
ATOM 5173 C CA . ALA A 1 703 ? -36.399 2.210 -26.606 1.00 62.12 703 ALA A CA 1
ATOM 5174 C C . ALA A 1 703 ? -35.119 1.631 -25.977 1.00 62.12 703 ALA A C 1
ATOM 5176 O O . ALA A 1 703 ? -34.145 1.389 -26.684 1.00 62.12 703 ALA A O 1
ATOM 5177 N N . ILE A 1 704 ? -35.129 1.347 -24.670 1.00 62.16 704 ILE A N 1
ATOM 5178 C CA . ILE A 1 704 ? -33.993 0.727 -23.971 1.00 62.16 704 ILE A CA 1
ATOM 5179 C C . ILE A 1 704 ? -33.764 -0.703 -24.481 1.00 62.16 704 ILE A C 1
ATOM 5181 O O . ILE A 1 704 ? -32.629 -1.059 -24.783 1.00 62.16 704 ILE A O 1
ATOM 5185 N N . ALA A 1 705 ? -34.824 -1.498 -24.659 1.00 60.91 705 ALA A N 1
ATOM 5186 C CA . ALA A 1 705 ? -34.731 -2.851 -25.213 1.00 60.91 705 ALA A CA 1
ATOM 5187 C C . ALA A 1 705 ? -34.203 -2.866 -26.660 1.00 60.91 705 ALA A C 1
ATOM 5189 O O . ALA A 1 705 ? -33.461 -3.768 -27.036 1.00 60.91 705 ALA A O 1
ATOM 5190 N N . ALA A 1 706 ? -34.524 -1.848 -27.467 1.00 63.22 706 ALA A N 1
ATOM 5191 C CA . ALA A 1 706 ? -33.998 -1.708 -28.826 1.00 63.22 706 ALA A CA 1
ATOM 5192 C C . ALA A 1 706 ? -32.490 -1.398 -28.872 1.00 63.22 706 ALA A C 1
ATOM 5194 O O . ALA A 1 706 ? -31.832 -1.742 -29.852 1.00 63.22 706 ALA A O 1
ATOM 5195 N N . LEU A 1 707 ? -31.940 -0.758 -27.834 1.00 65.19 707 LEU A N 1
ATOM 5196 C CA . LEU A 1 707 ? -30.515 -0.418 -27.747 1.00 65.19 707 LEU A CA 1
ATOM 5197 C C . LEU A 1 707 ? -29.652 -1.581 -27.224 1.00 65.19 707 LEU A C 1
ATOM 5199 O O . LEU A 1 707 ? -28.447 -1.605 -27.458 1.00 65.19 707 LEU A O 1
ATOM 5203 N N . GLN A 1 708 ? -30.248 -2.573 -26.555 1.00 62.75 708 GLN A N 1
ATOM 5204 C CA . GLN A 1 708 ? -29.530 -3.706 -25.951 1.00 62.75 708 GLN A CA 1
ATOM 5205 C C . GLN A 1 708 ? -28.686 -4.556 -26.926 1.00 62.75 708 GLN A C 1
ATOM 5207 O O . GLN A 1 708 ? -27.570 -4.917 -26.552 1.00 62.75 708 GLN A O 1
ATOM 5212 N N . PRO A 1 709 ? -29.110 -4.845 -28.173 1.00 63.75 709 PRO A N 1
ATOM 5213 C CA . PRO A 1 709 ? -28.278 -5.574 -29.137 1.00 63.75 709 PRO A CA 1
ATOM 5214 C C . PRO A 1 709 ? -26.983 -4.841 -29.509 1.00 63.75 709 PRO A C 1
ATOM 5216 O O . PRO A 1 709 ? -25.966 -5.487 -29.751 1.00 63.75 709 PRO A O 1
ATOM 5219 N N . LEU A 1 710 ? -26.999 -3.501 -29.518 1.00 64.38 710 LEU A N 1
ATOM 5220 C CA . LEU A 1 710 ? -25.810 -2.685 -29.788 1.00 64.38 710 LEU A CA 1
ATOM 5221 C C . LEU A 1 710 ? -24.807 -2.769 -28.630 1.00 64.38 710 LEU A C 1
ATOM 5223 O O . LEU A 1 710 ? -23.609 -2.901 -28.867 1.00 64.38 710 LEU A O 1
ATOM 5227 N N . PHE A 1 711 ? -25.296 -2.773 -27.386 1.00 62.75 711 PHE A N 1
ATOM 5228 C CA . PHE A 1 711 ? -24.454 -2.992 -26.207 1.00 62.75 711 PHE A CA 1
ATOM 5229 C C . PHE A 1 711 ? -23.858 -4.403 -26.178 1.00 62.75 711 PHE A C 1
ATOM 5231 O O . PHE A 1 711 ? -22.678 -4.554 -25.872 1.00 62.75 711 PHE A O 1
ATOM 5238 N N . MET A 1 712 ? -24.636 -5.428 -26.551 1.00 61.59 712 MET A N 1
ATOM 5239 C CA . MET A 1 712 ? -24.123 -6.798 -26.659 1.00 61.59 712 MET A CA 1
ATOM 5240 C C . MET A 1 712 ? -23.025 -6.916 -27.712 1.00 61.59 712 MET A C 1
ATOM 5242 O O . MET A 1 712 ? -22.006 -7.551 -27.445 1.00 61.59 712 MET A O 1
ATOM 5246 N N . TYR A 1 713 ? -23.209 -6.287 -28.875 1.00 63.16 713 TYR A N 1
ATOM 5247 C CA . TYR A 1 713 ? -22.180 -6.220 -29.909 1.00 63.16 713 TYR A CA 1
ATOM 5248 C C . TYR A 1 713 ? -20.884 -5.602 -29.384 1.00 63.16 713 TYR A C 1
ATOM 5250 O O . TYR A 1 713 ? -19.819 -6.188 -29.545 1.00 63.16 713 TYR A O 1
ATOM 5258 N N . TRP A 1 714 ? -20.981 -4.475 -28.680 1.00 63.50 714 TRP A N 1
ATOM 5259 C CA . TRP A 1 714 ? -19.818 -3.767 -28.154 1.00 63.50 714 TRP A CA 1
ATOM 5260 C C . TRP A 1 714 ? -19.082 -4.538 -27.042 1.00 63.50 714 TRP A C 1
ATOM 5262 O O . TRP A 1 714 ? -17.871 -4.722 -27.132 1.00 63.50 714 TRP A O 1
ATOM 5272 N N . LEU A 1 715 ? -19.799 -5.058 -26.036 1.00 56.19 715 LEU A N 1
ATOM 5273 C CA . LEU A 1 715 ? -19.201 -5.820 -24.926 1.00 56.19 715 LEU A CA 1
ATOM 5274 C C . LEU A 1 715 ? -18.486 -7.084 -25.412 1.00 56.19 715 LEU A C 1
ATOM 5276 O O . LEU A 1 715 ? -17.386 -7.384 -24.967 1.00 56.19 715 LEU A O 1
ATOM 5280 N N . THR A 1 716 ? -19.087 -7.824 -26.342 1.00 56.56 716 THR A N 1
ATOM 5281 C CA . THR A 1 716 ? -18.479 -9.064 -26.856 1.00 56.56 716 THR A CA 1
ATOM 5282 C C . THR A 1 716 ? -17.362 -8.811 -27.864 1.00 56.56 716 THR A C 1
ATOM 5284 O O . THR A 1 716 ? -16.423 -9.599 -27.908 1.00 56.56 716 THR A O 1
ATOM 5287 N N . TYR A 1 717 ? -17.411 -7.708 -28.619 1.00 59.59 717 TYR A N 1
ATOM 5288 C CA . TYR A 1 717 ? -16.298 -7.281 -29.469 1.00 59.59 717 TYR A CA 1
ATOM 5289 C C . TYR A 1 717 ? -15.046 -6.915 -28.665 1.00 59.59 717 TYR A C 1
ATOM 5291 O O . TYR A 1 717 ? -13.971 -7.076 -29.206 1.00 59.59 717 TYR A O 1
ATOM 5299 N N . HIS A 1 718 ? -15.177 -6.452 -27.417 1.00 56.44 718 HIS A N 1
ATOM 5300 C CA . HIS A 1 718 ? -14.035 -6.081 -26.565 1.00 56.44 718 HIS A CA 1
ATOM 5301 C C . HIS A 1 718 ? -13.634 -7.139 -25.520 1.00 56.44 718 HIS A C 1
ATOM 5303 O O . HIS A 1 718 ? -12.544 -7.055 -24.963 1.00 56.44 718 HIS A O 1
ATOM 5309 N N . LEU A 1 719 ? -14.519 -8.093 -25.195 1.00 50.84 719 LEU A N 1
ATOM 5310 C CA . LEU A 1 719 ? -14.230 -9.186 -24.251 1.00 50.84 719 LEU A CA 1
ATOM 5311 C C . LEU A 1 719 ? -13.727 -10.464 -24.935 1.00 50.84 719 LEU A C 1
ATOM 5313 O O . LEU A 1 719 ? -13.062 -11.269 -24.291 1.00 50.84 719 LEU A O 1
ATOM 5317 N N . VAL A 1 720 ? -14.100 -10.697 -26.197 1.00 53.09 720 VAL A N 1
ATOM 5318 C CA . VAL A 1 720 ? -13.729 -11.912 -26.951 1.00 53.09 720 VAL A CA 1
ATOM 5319 C C . VAL A 1 720 ? -12.671 -11.619 -28.021 1.00 53.09 720 VAL A C 1
ATOM 5321 O O . VAL A 1 720 ? -11.960 -12.533 -28.433 1.00 53.09 720 VAL A O 1
ATOM 5324 N N . TRP A 1 721 ? -12.573 -10.367 -28.471 1.00 51.31 721 TRP A N 1
ATOM 5325 C CA . TRP A 1 721 ? -11.618 -9.872 -29.464 1.00 51.31 721 TRP A CA 1
ATOM 5326 C C . TRP A 1 721 ? -10.947 -8.612 -28.926 1.00 51.31 721 TRP A C 1
ATOM 5328 O O . TRP A 1 721 ? -9.852 -8.304 -29.444 1.00 51.31 721 TRP A O 1
#